Protein AF-0000000086158476 (afdb_homodimer)

Foldseek 3Di:
DPPDQDKKWKKKWKWFLDPCCVPCVVVLQGAIAIWIDTPQWTWWAFAPLFIFIFGPLDWQNIHTDDMDGLGIFRHHSVVLVVLLCVCSVVGPNQPFFQQQHGRQLSVQLSSCLRPNDGDDPSHNVNSPVCVVCCVVDPVCPGSGHSTPGPVPDPCVVSVVRPDPTDTPRPPPPVPPPPPPPPDCPPDPPVVSVVSNVVSVCVSVCVSVVVVCVVVVVVVVD/DPPPQDKKWKKKWKWFLDPCCVPCVVVLQGAIAIWIDTPQWTWWAFAPLFIFIFGPLDWFNIHTDDMDGLGIFRHHSVVLVVLLCVCSVVGPNQPFFQQQHGRQLSVQLSSCLRPNDGDDPSHNVNSPVCVVCCVVDPVCPGSGHSTPGPVPDPCVPSVPVGDDGDGPRPPPPVPPPPPPPPDCPPDPVVVSVVSNVCSVCVSVCVSVVVVCVVVVVVVVD

Structure (mmCIF, N/CA/C/O backbone):
data_AF-0000000086158476-model_v1
#
loop_
_entity.id
_entity.type
_entity.pdbx_description
1 polymer 'PPPDE domain-containing protein'
#
loop_
_atom_site.group_PDB
_atom_site.id
_atom_site.type_symbol
_atom_site.label_atom_id
_atom_site.label_alt_id
_atom_site.label_comp_id
_atom_site.label_asym_id
_atom_site.label_entity_id
_atom_site.label_seq_id
_atom_site.pdbx_PDB_ins_code
_atom_site.Cartn_x
_atom_site.Cartn_y
_atom_site.Cartn_z
_atom_site.occupancy
_atom_site.B_iso_or_equiv
_atom_site.auth_seq_id
_atom_site.auth_comp_id
_atom_site.auth_asym_id
_atom_site.auth_atom_id
_atom_site.pdbx_PDB_model_num
ATOM 1 N N . MET A 1 1 ? -2.607 -56.281 -10.227 1 41.34 1 MET A N 1
ATOM 2 C CA . MET A 1 1 ? -2.363 -55 -9.531 1 41.34 1 MET A CA 1
ATOM 3 C C . MET A 1 1 ? -3.049 -53.844 -10.25 1 41.34 1 MET A C 1
ATOM 5 O O . MET A 1 1 ? -2.91 -53.688 -11.461 1 41.34 1 MET A O 1
ATOM 9 N N . ALA A 1 2 ? -4.168 -53.406 -9.688 1 52.41 2 ALA A N 1
ATOM 10 C CA . ALA A 1 2 ? -4.883 -52.344 -10.391 1 52.41 2 ALA A CA 1
ATOM 11 C C . ALA A 1 2 ? -3.918 -51.281 -10.891 1 52.41 2 ALA A C 1
ATOM 13 O O . ALA A 1 2 ? -2.891 -51 -10.258 1 52.41 2 ALA A O 1
ATOM 14 N N . PRO A 1 3 ? -3.881 -51.062 -12.148 1 55.09 3 PRO A N 1
ATOM 15 C CA . PRO A 1 3 ? -2.932 -50.062 -12.672 1 55.09 3 PRO A CA 1
ATOM 16 C C . PRO A 1 3 ? -2.828 -48.812 -11.797 1 55.09 3 PRO A C 1
ATOM 18 O O . PRO A 1 3 ? -3.809 -48.438 -11.164 1 55.09 3 PRO A O 1
ATOM 21 N N . ARG A 1 4 ? -1.784 -48.656 -11.062 1 64.94 4 ARG A N 1
ATOM 22 C CA . ARG A 1 4 ? -1.562 -47.531 -10.172 1 64.94 4 ARG A CA 1
ATOM 23 C C . ARG A 1 4 ? -2.027 -46.219 -10.805 1 64.94 4 ARG A C 1
ATOM 25 O O . ARG A 1 4 ? -1.641 -45.906 -11.938 1 64.94 4 ARG A O 1
ATOM 32 N N . ALA A 1 5 ? -3.221 -45.719 -10.391 1 78.31 5 ALA A N 1
ATOM 33 C CA . ALA A 1 5 ? -3.783 -44.469 -10.891 1 78.31 5 ALA A CA 1
ATOM 34 C C . ALA A 1 5 ? -2.707 -43.406 -11.008 1 78.31 5 ALA A C 1
ATOM 36 O O . ALA A 1 5 ? -1.797 -43.312 -10.18 1 78.31 5 ALA A O 1
ATOM 37 N N . VAL A 1 6 ? -2.535 -42.906 -12.219 1 91.81 6 VAL A N 1
ATOM 38 C CA . VAL A 1 6 ? -1.544 -41.875 -12.508 1 91.81 6 VAL A CA 1
ATOM 39 C C . VAL A 1 6 ? -1.762 -40.688 -11.578 1 91.81 6 VAL A C 1
ATOM 41 O O . VAL A 1 6 ? -2.896 -40.25 -11.383 1 91.81 6 VAL A O 1
ATOM 44 N N . GLN A 1 7 ? -0.724 -40.375 -10.789 1 95.75 7 GLN A N 1
ATOM 45 C CA . GLN A 1 7 ? -0.768 -39.188 -9.93 1 95.75 7 GLN A CA 1
ATOM 46 C C . GLN A 1 7 ? 0.325 -38.188 -10.305 1 95.75 7 GLN A C 1
ATOM 48 O O . GLN A 1 7 ? 1.398 -38.594 -10.766 1 95.75 7 GLN A O 1
ATOM 53 N N . THR A 1 8 ? -0.024 -36.969 -10.164 1 97.12 8 THR A N 1
ATOM 54 C CA . THR A 1 8 ? 0.929 -35.875 -10.43 1 97.12 8 THR A CA 1
ATOM 55 C C . THR A 1 8 ? 1.168 -35.062 -9.172 1 97.12 8 THR A C 1
ATOM 57 O O . THR A 1 8 ? 0.239 -34.438 -8.641 1 97.12 8 THR A O 1
ATOM 60 N N . PRO A 1 9 ? 2.379 -35 -8.68 1 98.31 9 PRO A N 1
ATOM 61 C CA . PRO A 1 9 ? 2.666 -34.188 -7.492 1 98.31 9 PRO A CA 1
ATOM 62 C C . PRO A 1 9 ? 2.459 -32.688 -7.734 1 98.31 9 PRO A C 1
ATOM 64 O O . PRO A 1 9 ? 2.756 -32.188 -8.82 1 98.31 9 PRO A O 1
ATOM 67 N N . VAL A 1 10 ? 1.878 -32.031 -6.719 1 98.81 10 VAL A N 1
ATOM 68 C CA . VAL A 1 10 ? 1.642 -30.594 -6.754 1 98.81 10 VAL A CA 1
ATOM 69 C C . VAL A 1 10 ? 2.443 -29.906 -5.648 1 98.81 10 VAL A C 1
ATOM 71 O O . VAL A 1 10 ? 2.334 -30.266 -4.477 1 98.81 10 VAL A O 1
ATOM 74 N N . ARG A 1 11 ? 3.301 -28.953 -6.039 1 98.88 11 ARG A N 1
ATOM 75 C CA . ARG A 1 11 ? 4.113 -28.188 -5.098 1 98.88 11 ARG A CA 1
ATOM 76 C C . ARG A 1 11 ? 3.895 -26.688 -5.273 1 98.88 11 ARG A C 1
ATOM 78 O O . ARG A 1 11 ? 3.709 -26.203 -6.398 1 98.88 11 ARG A O 1
ATOM 85 N N . LEU A 1 12 ? 3.859 -26.016 -4.133 1 98.94 12 LEU A N 1
ATOM 86 C CA . LEU A 1 12 ? 3.832 -24.547 -4.133 1 98.94 12 LEU A CA 1
ATOM 87 C C . LEU A 1 12 ? 5.23 -23.984 -3.914 1 98.94 12 LEU A C 1
ATOM 89 O O . LEU A 1 12 ? 5.836 -24.203 -2.863 1 98.94 12 LEU A O 1
ATOM 93 N N . ASN A 1 13 ? 5.73 -23.328 -4.918 1 98.88 13 ASN A N 1
ATOM 94 C CA . ASN A 1 13 ? 6.996 -22.625 -4.754 1 98.88 13 ASN A CA 1
ATOM 95 C C . ASN A 1 13 ? 6.781 -21.188 -4.273 1 98.88 13 ASN A C 1
ATOM 97 O O . ASN A 1 13 ? 6.004 -20.438 -4.867 1 98.88 13 ASN A O 1
ATOM 101 N N . VAL A 1 14 ? 7.488 -20.828 -3.176 1 98.75 14 VAL A N 1
ATOM 102 C CA . VAL A 1 14 ? 7.371 -19.516 -2.557 1 98.75 14 VAL A CA 1
ATOM 103 C C . VAL A 1 14 ? 8.656 -18.719 -2.779 1 98.75 14 VAL A C 1
ATOM 105 O O . VAL A 1 14 ? 9.758 -19.25 -2.635 1 98.75 14 VAL A O 1
ATOM 108 N N . TYR A 1 15 ? 8.484 -17.469 -3.203 1 98.12 15 TYR A N 1
ATOM 109 C CA . TYR A 1 15 ? 9.609 -16.578 -3.449 1 98.12 15 TYR A CA 1
ATOM 110 C C . TYR A 1 15 ? 9.5 -15.32 -2.594 1 98.12 15 TYR A C 1
ATOM 112 O O . TYR A 1 15 ? 8.398 -14.828 -2.334 1 98.12 15 TYR A O 1
ATOM 120 N N . ASP A 1 16 ? 10.672 -14.805 -2.223 1 97.25 16 ASP A N 1
ATOM 121 C CA . ASP A 1 16 ? 10.742 -13.477 -1.614 1 97.25 16 ASP A CA 1
ATOM 122 C C . ASP A 1 16 ? 10.773 -12.383 -2.68 1 97.25 16 ASP A C 1
ATOM 124 O O . ASP A 1 16 ? 11.617 -12.414 -3.58 1 97.25 16 ASP A O 1
ATOM 128 N N . LEU A 1 17 ? 9.891 -11.414 -2.545 1 96.38 17 LEU A N 1
ATOM 129 C CA . LEU A 1 17 ? 9.883 -10.297 -3.486 1 96.38 17 LEU A CA 1
ATOM 130 C C . LEU A 1 17 ? 10.789 -9.172 -3.004 1 96.38 17 LEU A C 1
ATOM 132 O O . LEU A 1 17 ? 11.125 -8.266 -3.773 1 96.38 17 LEU A O 1
ATOM 136 N N . SER A 1 18 ? 11.125 -9.234 -1.728 1 93 18 SER A N 1
ATOM 137 C CA . SER A 1 18 ? 11.969 -8.203 -1.135 1 93 18 SER A CA 1
ATOM 138 C C . SER A 1 18 ? 12.992 -8.812 -0.176 1 93 18 SER A C 1
ATOM 140 O O . SER A 1 18 ? 12.672 -9.742 0.568 1 93 18 SER A O 1
ATOM 142 N N . ASP A 1 19 ? 14.117 -8.18 -0.13 1 89.25 19 ASP A N 1
ATOM 143 C CA . ASP A 1 19 ? 15.133 -8.594 0.834 1 89.25 19 ASP A CA 1
ATOM 144 C C . ASP A 1 19 ? 14.664 -8.344 2.266 1 89.25 19 ASP A C 1
ATOM 146 O O . ASP A 1 19 ? 15.125 -9 3.199 1 89.25 19 ASP A O 1
ATOM 150 N N . ALA A 1 20 ? 13.766 -7.465 2.32 1 88.88 20 ALA A N 1
ATOM 151 C CA . ALA A 1 20 ? 13.25 -7.125 3.645 1 88.88 20 ALA A CA 1
ATOM 152 C C . ALA A 1 20 ? 12.477 -8.289 4.25 1 88.88 20 ALA A C 1
ATOM 154 O O . ALA A 1 20 ? 12.18 -8.289 5.445 1 88.88 20 ALA A O 1
ATOM 155 N N . ASN A 1 21 ? 12.125 -9.258 3.504 1 93.25 21 ASN A N 1
ATOM 156 C CA . ASN A 1 21 ? 11.383 -10.414 4 1 93.25 21 ASN A CA 1
ATOM 157 C C . ASN A 1 21 ? 12.141 -11.117 5.125 1 93.25 21 ASN A C 1
ATOM 159 O O . ASN A 1 21 ? 11.523 -11.781 5.965 1 93.25 21 ASN A O 1
ATOM 163 N N . GLY A 1 22 ? 13.438 -11.055 5.043 1 89.19 22 GLY A N 1
ATOM 164 C CA . GLY A 1 22 ? 14.211 -11.641 6.129 1 89.19 22 GLY A CA 1
ATOM 165 C C . GLY A 1 22 ? 13.773 -11.156 7.5 1 89.19 22 GLY A C 1
ATOM 166 O O . GLY A 1 22 ? 13.852 -11.898 8.477 1 89.19 22 GLY A O 1
ATOM 167 N N . TYR A 1 23 ? 13.211 -9.969 7.559 1 88.25 23 TYR A N 1
ATOM 168 C CA . TYR A 1 23 ? 12.828 -9.383 8.836 1 88.25 23 TYR A CA 1
ATOM 169 C C . TYR A 1 23 ? 11.312 -9.312 8.977 1 88.25 23 TYR A C 1
ATOM 171 O O . TYR A 1 23 ? 10.758 -9.641 10.031 1 88.25 23 TYR A O 1
ATOM 179 N N . ILE A 1 24 ? 10.625 -9.016 7.945 1 89.31 24 ILE A N 1
ATOM 180 C CA . ILE A 1 24 ? 9.219 -8.656 8.062 1 89.31 24 ILE A CA 1
ATOM 181 C C . ILE A 1 24 ? 8.352 -9.906 7.938 1 89.31 24 ILE A C 1
ATOM 183 O O . ILE A 1 24 ? 7.176 -9.898 8.312 1 89.31 24 ILE A O 1
ATOM 187 N N . SER A 1 25 ? 8.898 -10.961 7.43 1 91.88 25 SER A N 1
ATOM 188 C CA . SER A 1 25 ? 8.117 -12.188 7.305 1 91.88 25 SER A CA 1
ATOM 189 C C . SER A 1 25 ? 7.824 -12.797 8.672 1 91.88 25 SER A C 1
ATOM 191 O O . SER A 1 25 ? 6.824 -13.5 8.836 1 91.88 25 SER A O 1
ATOM 193 N N . TYR A 1 26 ? 8.641 -12.508 9.656 1 90 26 TYR A N 1
ATOM 194 C CA . TYR A 1 26 ? 8.484 -13.086 10.984 1 90 26 TYR A CA 1
ATOM 195 C C . TYR A 1 26 ? 7.215 -12.578 11.656 1 90 26 TYR A C 1
ATOM 197 O O . TYR A 1 26 ? 6.66 -13.25 12.531 1 90 26 TYR A O 1
ATOM 205 N N . ILE A 1 27 ? 6.727 -11.43 11.18 1 89 27 ILE A N 1
ATOM 206 C CA . ILE A 1 27 ? 5.52 -10.891 11.789 1 89 27 ILE A CA 1
ATOM 207 C C . ILE A 1 27 ? 4.336 -11.062 10.844 1 89 27 ILE A C 1
ATOM 209 O O . ILE A 1 27 ? 3.291 -10.43 11.016 1 89 27 ILE A O 1
ATOM 213 N N . GLY A 1 28 ? 4.543 -11.836 9.891 1 90.88 28 GLY A N 1
ATOM 214 C CA . GLY A 1 28 ? 3.453 -12.203 9 1 90.88 28 GLY A CA 1
ATOM 215 C C . GLY A 1 28 ? 3.199 -11.18 7.91 1 90.88 28 GLY A C 1
ATOM 216 O O . GLY A 1 28 ? 2.139 -11.18 7.285 1 90.88 28 GLY A O 1
ATOM 217 N N . LEU A 1 29 ? 4.191 -10.273 7.586 1 91.88 29 LEU A N 1
ATOM 218 C CA . LEU A 1 29 ? 3.99 -9.188 6.633 1 91.88 29 LEU A CA 1
ATOM 219 C C . LEU A 1 29 ? 4.961 -9.305 5.465 1 91.88 29 LEU A C 1
ATOM 221 O O . LEU A 1 29 ? 5.293 -8.305 4.824 1 91.88 29 LEU A O 1
ATOM 225 N N . GLY A 1 30 ? 5.406 -10.461 5.25 1 95 30 GLY A N 1
ATOM 226 C CA . GLY A 1 30 ? 6.324 -10.672 4.145 1 95 30 GLY A CA 1
ATOM 227 C C . GLY A 1 30 ? 5.676 -10.461 2.787 1 95 30 GLY A C 1
ATOM 228 O O . GLY A 1 30 ? 4.473 -10.68 2.627 1 95 30 GLY A O 1
ATOM 229 N N . LEU A 1 31 ? 6.484 -9.992 1.839 1 96.38 31 LEU A N 1
ATOM 230 C CA . LEU A 1 31 ? 6.094 -9.852 0.44 1 96.38 31 LEU A CA 1
ATOM 231 C C . LEU A 1 31 ? 6.504 -11.086 -0.36 1 96.38 31 LEU A C 1
ATOM 233 O O . LEU A 1 31 ? 7.695 -11.344 -0.541 1 96.38 31 LEU A O 1
ATOM 237 N N . PHE A 1 32 ? 5.449 -11.758 -0.896 1 97.5 32 PHE A N 1
ATOM 238 C CA . PHE A 1 32 ? 5.766 -13.047 -1.512 1 97.5 32 PHE A CA 1
ATOM 239 C C . PHE A 1 32 ? 5.191 -13.125 -2.922 1 97.5 32 PHE A C 1
ATOM 241 O O . PHE A 1 32 ? 4.184 -12.484 -3.225 1 97.5 32 PHE A O 1
ATOM 248 N N . HIS A 1 33 ? 5.855 -13.883 -3.754 1 97.88 33 HIS A N 1
ATOM 249 C CA . HIS A 1 33 ? 5.387 -14.445 -5.016 1 97.88 33 HIS A CA 1
ATOM 250 C C . HIS A 1 33 ? 5.281 -15.961 -4.941 1 97.88 33 HIS A C 1
ATOM 252 O O . HIS A 1 33 ? 6.078 -16.609 -4.258 1 97.88 33 HIS A O 1
ATOM 258 N N . THR A 1 34 ? 4.281 -16.5 -5.629 1 98.69 34 THR A N 1
ATOM 259 C CA . THR A 1 34 ? 4.203 -17.953 -5.668 1 98.69 34 THR A CA 1
ATOM 260 C C . THR A 1 34 ? 3.949 -18.438 -7.094 1 98.69 34 THR A C 1
ATOM 262 O O . THR A 1 34 ? 3.459 -17.688 -7.938 1 98.69 34 THR A O 1
ATOM 265 N N . GLY A 1 35 ? 4.367 -19.688 -7.316 1 98.62 35 GLY A N 1
ATOM 266 C CA . GLY A 1 35 ? 4.012 -20.516 -8.453 1 98.62 35 GLY A CA 1
ATOM 267 C C . GLY A 1 35 ? 3.721 -21.953 -8.07 1 98.62 35 GLY A C 1
ATOM 268 O O . GLY A 1 35 ? 4.266 -22.469 -7.094 1 98.62 35 GLY A O 1
ATOM 269 N N . VAL A 1 36 ? 2.889 -22.594 -8.867 1 98.88 36 VAL A N 1
ATOM 270 C CA . VAL A 1 36 ? 2.531 -23.984 -8.617 1 98.88 36 VAL A CA 1
ATOM 271 C C . VAL A 1 36 ? 3.295 -24.891 -9.57 1 98.88 36 VAL A C 1
ATOM 273 O O . VAL A 1 36 ? 3.15 -24.797 -10.789 1 98.88 36 VAL A O 1
ATOM 276 N N . GLU A 1 37 ? 4.062 -25.766 -9.023 1 98.81 37 GLU A N 1
ATOM 277 C CA . GLU A 1 37 ? 4.867 -26.703 -9.797 1 98.81 37 GLU A CA 1
ATOM 278 C C . GLU A 1 37 ? 4.113 -28 -10.047 1 98.81 37 GLU A C 1
ATOM 280 O O . GLU A 1 37 ? 3.66 -28.656 -9.102 1 98.81 37 GLU A O 1
ATOM 285 N N . ILE A 1 38 ? 3.947 -28.281 -11.32 1 98.06 38 ILE A N 1
ATOM 286 C CA . ILE A 1 38 ? 3.307 -29.5 -11.805 1 98.06 38 ILE A CA 1
ATOM 287 C C . ILE A 1 38 ? 4.168 -30.141 -12.891 1 98.06 38 ILE A C 1
ATOM 289 O O . ILE A 1 38 ? 4.391 -29.547 -13.945 1 98.06 38 ILE A O 1
ATOM 293 N N . GLY A 1 39 ? 4.621 -31.375 -12.703 1 94.94 39 GLY A N 1
ATOM 294 C CA . GLY A 1 39 ? 5.301 -32.125 -13.75 1 94.94 39 GLY A CA 1
ATOM 295 C C . GLY A 1 39 ? 6.531 -31.422 -14.281 1 94.94 39 GLY A C 1
ATOM 296 O O . GLY A 1 39 ? 6.805 -31.453 -15.484 1 94.94 39 GLY A O 1
ATOM 297 N N . GLY A 1 40 ? 7.152 -30.594 -13.523 1 95.19 40 GLY A N 1
ATOM 298 C CA . GLY A 1 40 ? 8.391 -29.953 -13.938 1 95.19 40 GLY A CA 1
ATOM 299 C C . GLY A 1 40 ? 8.172 -28.547 -14.461 1 95.19 40 GLY A C 1
ATOM 300 O O . GLY A 1 40 ? 9.125 -27.875 -14.883 1 95.19 40 GLY A O 1
ATOM 301 N N . ASP A 1 41 ? 6.953 -28.141 -14.57 1 97.75 41 ASP A N 1
ATOM 302 C CA . ASP A 1 41 ? 6.613 -26.766 -14.93 1 97.75 41 ASP A CA 1
ATOM 303 C C . ASP A 1 41 ? 6.031 -26.016 -13.734 1 97.75 41 ASP A C 1
ATOM 305 O O . ASP A 1 41 ? 5.371 -26.609 -12.883 1 97.75 41 ASP A O 1
ATOM 309 N N . GLU A 1 42 ? 6.32 -24.734 -13.742 1 98.25 42 GLU A N 1
ATOM 310 C CA . GLU A 1 42 ? 5.754 -23.891 -12.703 1 98.25 42 GLU A CA 1
ATOM 311 C C . GLU A 1 42 ? 4.777 -22.875 -13.289 1 98.25 42 GLU A C 1
ATOM 313 O O . GLU A 1 42 ? 5.152 -22.062 -14.141 1 98.25 42 GLU A O 1
ATOM 318 N N . PHE A 1 43 ? 3.555 -22.922 -12.797 1 98.25 43 PHE A N 1
ATOM 319 C CA . PHE A 1 43 ? 2.486 -22.078 -13.305 1 98.25 43 PHE A CA 1
ATOM 320 C C . PHE A 1 43 ? 2.242 -20.891 -12.359 1 98.25 43 PHE A C 1
ATOM 322 O O . PHE A 1 43 ? 2.221 -21.062 -11.141 1 98.25 43 PHE A O 1
ATOM 329 N N . SER A 1 44 ? 2.1 -19.703 -12.977 1 98 44 SER A N 1
ATOM 330 C CA . SER A 1 44 ? 1.813 -18.484 -12.211 1 98 44 SER A CA 1
ATOM 331 C C . SER A 1 44 ? 1.002 -17.5 -13.031 1 98 44 SER A C 1
ATOM 333 O O . SER A 1 44 ? 0.402 -17.859 -14.047 1 98 44 SER A O 1
ATOM 335 N N . PHE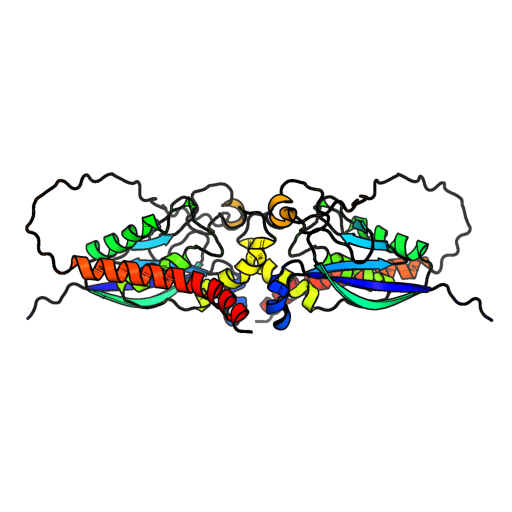 A 1 45 ? 0.793 -16.344 -12.422 1 97.69 45 PHE A N 1
ATOM 336 C CA . PHE A 1 45 ? -0.057 -15.305 -12.992 1 97.69 45 PHE A CA 1
ATOM 337 C C . PHE A 1 45 ? 0.624 -13.945 -12.914 1 97.69 45 PHE A C 1
ATOM 339 O O . PHE A 1 45 ? 1.23 -13.602 -11.898 1 97.69 45 PHE A O 1
ATOM 346 N N . ALA A 1 46 ? 0.604 -13.18 -14.078 1 95.75 46 ALA A N 1
ATOM 347 C CA . ALA A 1 46 ? 1.241 -11.859 -14.133 1 95.75 46 ALA A CA 1
ATOM 348 C C . ALA A 1 46 ? 0.435 -10.898 -14.992 1 95.75 46 ALA A C 1
ATOM 350 O O . ALA A 1 46 ? -0.416 -11.32 -15.781 1 95.75 46 ALA A O 1
ATOM 351 N N . SER A 1 47 ? 0.748 -9.648 -14.727 1 93.56 47 SER A N 1
ATOM 352 C CA . SER A 1 47 ? 0.183 -8.609 -15.578 1 93.56 47 SER A CA 1
ATOM 353 C C . SER A 1 47 ? 0.627 -8.781 -17.031 1 93.56 47 SER A C 1
ATOM 355 O O . SER A 1 47 ? 1.792 -9.086 -17.297 1 93.56 47 SER A O 1
ATOM 357 N N . GLY A 1 48 ? -0.29 -8.562 -17.969 1 91.56 48 GLY A N 1
ATOM 358 C CA . GLY A 1 48 ? 0.028 -8.703 -19.375 1 91.56 48 GLY A CA 1
ATOM 359 C C . GLY A 1 48 ? -0.01 -10.141 -19.859 1 91.56 48 GLY A C 1
ATOM 360 O O . GLY A 1 48 ? -0.922 -10.531 -20.594 1 91.56 48 GLY A O 1
ATOM 361 N N . ALA A 1 49 ? 0.821 -11.023 -19.266 1 90.19 49 ALA A N 1
ATOM 362 C CA . ALA A 1 49 ? 0.993 -12.406 -19.703 1 90.19 49 ALA A CA 1
ATOM 363 C C . ALA A 1 49 ? -0.198 -13.258 -19.281 1 90.19 49 ALA A C 1
ATOM 365 O O . ALA A 1 49 ? -0.519 -14.25 -19.938 1 90.19 49 ALA A O 1
ATOM 366 N N . GLY A 1 50 ? -0.847 -12.773 -18.25 1 96.12 50 GLY A N 1
ATOM 367 C CA . GLY A 1 50 ? -1.834 -13.672 -17.672 1 96.12 50 GLY A CA 1
ATOM 368 C C . GLY A 1 50 ? -1.222 -14.922 -17.078 1 96.12 50 GLY A C 1
ATOM 369 O O . GLY A 1 50 ? -0.212 -14.844 -16.375 1 96.12 50 GLY A O 1
ATOM 370 N N . VAL A 1 51 ? -1.856 -16.062 -17.266 1 97.19 51 VAL A N 1
ATOM 371 C CA . VAL A 1 51 ? -1.336 -17.344 -16.797 1 97.19 51 VAL A CA 1
ATOM 372 C C . VAL A 1 51 ? -0.162 -17.781 -17.672 1 97.19 51 VAL A C 1
ATOM 374 O O . VAL A 1 51 ? -0.241 -17.719 -18.906 1 97.19 51 VAL A O 1
ATOM 377 N N . PHE A 1 52 ? 0.923 -18.125 -17.016 1 94.44 52 PHE A N 1
ATOM 378 C CA . PHE A 1 52 ? 2.102 -18.562 -17.75 1 94.44 52 PHE A CA 1
ATOM 379 C C . PHE A 1 52 ? 2.818 -19.688 -17 1 94.44 52 PHE A C 1
ATOM 381 O O . PHE A 1 52 ? 2.484 -19.984 -15.852 1 94.44 52 PHE A O 1
ATOM 388 N N . TYR A 1 53 ? 3.684 -20.406 -17.641 1 94.38 53 TYR A N 1
ATOM 389 C CA . TYR A 1 53 ? 4.52 -21.391 -16.969 1 94.38 53 TYR A CA 1
ATOM 390 C C . TYR A 1 53 ? 5.996 -21.094 -17.172 1 94.38 53 TYR A C 1
ATOM 392 O O . TYR A 1 53 ? 6.363 -20.375 -18.109 1 94.38 53 TYR A O 1
ATOM 400 N N . SER A 1 54 ? 6.781 -21.469 -16.297 1 94.38 54 SER A N 1
ATOM 401 C CA . SER A 1 54 ? 8.227 -21.266 -16.312 1 94.38 54 SER A CA 1
ATOM 402 C C . SER A 1 54 ? 8.945 -22.422 -15.641 1 94.38 54 SER A C 1
ATOM 404 O O . SER A 1 54 ? 8.32 -23.406 -15.227 1 94.38 54 SER A O 1
ATOM 406 N N . THR A 1 55 ? 10.289 -22.312 -15.688 1 95.75 55 THR A N 1
ATOM 407 C CA . THR A 1 55 ? 11.109 -23.297 -14.984 1 95.75 55 THR A CA 1
ATOM 408 C C . THR A 1 55 ? 10.922 -23.188 -13.477 1 95.75 55 THR A C 1
ATOM 410 O O . THR A 1 55 ? 10.93 -22.078 -12.922 1 95.75 55 THR A O 1
ATOM 413 N N . PRO A 1 56 ? 10.68 -24.359 -12.828 1 97.81 56 PRO A N 1
ATOM 414 C CA . PRO A 1 56 ? 10.453 -24.312 -11.383 1 97.81 56 PRO A CA 1
ATOM 415 C C . PRO A 1 56 ? 11.625 -23.688 -10.617 1 97.81 56 PRO A C 1
ATOM 417 O O . PRO A 1 56 ? 12.781 -23.875 -11 1 97.81 56 PRO A O 1
ATOM 420 N N . ARG A 1 57 ? 11.273 -22.906 -9.57 1 98.06 57 ARG A N 1
ATOM 421 C CA . ARG A 1 57 ? 12.203 -22.422 -8.562 1 98.06 57 ARG A CA 1
ATOM 422 C C . ARG A 1 57 ? 13.141 -21.375 -9.133 1 98.06 57 ARG A C 1
ATOM 424 O O . ARG A 1 57 ? 14.258 -21.188 -8.641 1 98.06 57 ARG A O 1
ATOM 431 N N . GLN A 1 58 ? 12.648 -20.812 -10.289 1 95.06 58 GLN A N 1
ATOM 432 C CA . GLN A 1 58 ? 13.312 -19.672 -10.914 1 95.06 58 GLN A CA 1
ATOM 433 C C . GLN A 1 58 ? 12.312 -18.594 -11.297 1 95.06 58 GLN A C 1
ATOM 435 O O . GLN A 1 58 ? 11.398 -18.828 -12.094 1 95.06 58 GLN A O 1
ATOM 440 N N . ALA A 1 59 ? 12.383 -17.469 -10.664 1 92.88 59 ALA A N 1
ATOM 441 C CA . ALA A 1 59 ? 11.531 -16.328 -10.969 1 92.88 59 ALA A CA 1
ATOM 442 C C . ALA A 1 59 ? 12.336 -15.023 -10.977 1 92.88 59 ALA A C 1
ATOM 444 O O . ALA A 1 59 ? 12.773 -14.555 -9.922 1 92.88 59 ALA A O 1
ATOM 445 N N . PRO A 1 60 ? 12.477 -14.469 -12.133 1 87.44 60 PRO A N 1
ATOM 446 C CA . PRO A 1 60 ? 13.219 -13.203 -12.172 1 87.44 60 PRO A CA 1
ATOM 447 C C . PRO A 1 60 ? 12.617 -12.141 -11.25 1 87.44 60 PRO A C 1
ATOM 449 O O . PRO A 1 60 ? 11.398 -11.969 -11.211 1 87.44 60 PRO A O 1
ATOM 452 N N . GLY A 1 61 ? 13.5 -11.523 -10.523 1 87.81 61 GLY A N 1
ATOM 453 C CA . GLY A 1 61 ? 13.062 -10.453 -9.641 1 87.81 61 GLY A CA 1
ATOM 454 C C . GLY A 1 61 ? 12.617 -10.945 -8.273 1 87.81 61 GLY A C 1
ATOM 455 O O . GLY A 1 61 ? 12.234 -10.148 -7.418 1 87.81 61 GLY A O 1
ATOM 456 N N . ALA A 1 62 ? 12.656 -12.25 -8.109 1 95.19 62 ALA A N 1
ATOM 457 C CA . ALA A 1 62 ? 12.266 -12.828 -6.828 1 95.19 62 ALA A CA 1
ATOM 458 C C . ALA A 1 62 ? 13.242 -13.922 -6.398 1 95.19 62 ALA A C 1
ATOM 460 O O . ALA A 1 62 ? 13.852 -14.586 -7.238 1 95.19 62 ALA A O 1
ATOM 461 N N . ARG A 1 63 ? 13.445 -14.062 -5.133 1 96.69 63 ARG A N 1
ATOM 462 C CA . ARG A 1 63 ? 14.367 -15.07 -4.598 1 96.69 63 ARG A CA 1
ATOM 463 C C . ARG A 1 63 ? 13.609 -16.281 -4.086 1 96.69 63 ARG A C 1
ATOM 465 O O . ARG A 1 63 ? 12.734 -16.172 -3.225 1 96.69 63 ARG A O 1
ATOM 472 N N . PHE A 1 64 ? 14.055 -17.484 -4.535 1 98.19 64 PHE A N 1
ATOM 473 C CA . PHE A 1 64 ? 13.43 -18.719 -4.098 1 98.19 64 PHE A CA 1
ATOM 474 C C . PHE A 1 64 ? 13.602 -18.922 -2.598 1 98.19 64 PHE A C 1
ATOM 476 O O . PHE A 1 64 ? 14.711 -18.797 -2.078 1 98.19 64 PHE A O 1
ATOM 483 N N . ARG A 1 65 ? 12.469 -19.172 -1.99 1 97.75 65 ARG A N 1
ATOM 484 C CA . ARG A 1 65 ? 12.484 -19.344 -0.54 1 97.75 65 ARG A CA 1
ATOM 485 C C . ARG A 1 65 ? 12.32 -20.797 -0.153 1 97.75 65 ARG A C 1
ATOM 487 O O . ARG A 1 65 ? 13.133 -21.359 0.588 1 97.75 65 ARG A O 1
ATOM 494 N N . GLU A 1 66 ? 11.305 -21.391 -0.611 1 98.25 66 GLU A N 1
ATOM 495 C CA . GLU A 1 66 ? 11.016 -22.781 -0.268 1 98.25 66 GLU A CA 1
ATOM 496 C C . GLU A 1 66 ? 9.953 -23.359 -1.187 1 98.25 66 GLU A C 1
ATOM 498 O O . GLU A 1 66 ? 9.281 -22.625 -1.915 1 98.25 66 GLU A O 1
ATOM 503 N N . SER A 1 67 ? 9.867 -24.719 -1.149 1 98.75 67 SER A N 1
ATOM 504 C CA . SER A 1 67 ? 8.773 -25.469 -1.757 1 98.75 67 SER A CA 1
ATOM 505 C C . SER A 1 67 ? 7.895 -26.125 -0.695 1 98.75 67 SER A C 1
ATOM 507 O O . SER A 1 67 ? 8.406 -26.703 0.267 1 98.75 67 SER A O 1
ATOM 509 N N . ILE A 1 68 ? 6.648 -25.953 -0.851 1 98.81 68 ILE A N 1
ATOM 510 C CA . ILE A 1 68 ? 5.688 -26.594 0.044 1 98.81 68 ILE A CA 1
ATOM 511 C C . ILE A 1 68 ? 4.961 -27.719 -0.692 1 98.81 68 ILE A C 1
ATOM 513 O O . ILE A 1 68 ? 4.391 -27.5 -1.763 1 98.81 68 ILE A O 1
ATOM 517 N N . GLU A 1 69 ? 4.988 -28.875 -0.099 1 98.75 69 GLU A N 1
ATOM 518 C CA . GLU A 1 69 ? 4.227 -30 -0.659 1 98.75 69 GLU A CA 1
ATOM 519 C C . GLU A 1 69 ? 2.729 -29.812 -0.442 1 98.75 69 GLU A C 1
ATOM 521 O O . GLU A 1 69 ? 2.25 -29.844 0.693 1 98.75 69 GLU A O 1
ATOM 526 N N . MET A 1 70 ? 2 -29.719 -1.575 1 98.69 70 MET A N 1
ATOM 527 C CA . MET A 1 70 ? 0.572 -29.438 -1.444 1 98.69 70 MET A CA 1
ATOM 528 C C . MET A 1 70 ? -0.243 -30.719 -1.562 1 98.69 70 MET A C 1
ATOM 530 O O . MET A 1 70 ? -1.396 -30.766 -1.128 1 98.69 70 MET A O 1
ATOM 534 N N . GLY A 1 71 ? 0.284 -31.719 -2.221 1 98.31 71 GLY A N 1
ATOM 535 C CA . GLY A 1 71 ? -0.419 -32.969 -2.412 1 98.31 71 GLY A CA 1
ATOM 536 C C . GLY A 1 71 ? -0.28 -33.531 -3.816 1 98.31 71 GLY A C 1
ATOM 537 O O . GLY A 1 71 ? 0.635 -33.156 -4.551 1 98.31 71 GLY A O 1
ATOM 538 N N . ASP A 1 72 ? -1.125 -34.594 -4.109 1 97.88 72 ASP A N 1
ATOM 539 C CA . ASP A 1 72 ? -1.095 -35.25 -5.41 1 97.88 72 ASP A CA 1
ATOM 540 C C . ASP A 1 72 ? -2.414 -35.062 -6.156 1 97.88 72 ASP A C 1
ATOM 542 O O . ASP A 1 72 ? -3.488 -35.312 -5.594 1 97.88 72 ASP A O 1
ATOM 546 N N . PHE A 1 73 ? -2.24 -34.531 -7.285 1 97.75 73 PHE A N 1
ATOM 547 C CA . PHE A 1 73 ? -3.379 -34.531 -8.195 1 97.75 73 PHE A CA 1
ATOM 548 C C . PHE A 1 73 ? -3.641 -35.938 -8.734 1 97.75 73 PHE A C 1
ATOM 550 O O . PHE A 1 73 ? -2.717 -36.625 -9.195 1 97.75 73 PHE A O 1
ATOM 557 N N . GLN A 1 74 ? -4.902 -36.344 -8.68 1 96.81 74 GLN A N 1
ATOM 558 C CA . GLN A 1 74 ? -5.273 -37.656 -9.18 1 96.81 74 GLN A CA 1
ATOM 559 C C . GLN A 1 74 ? -5.535 -37.625 -10.68 1 96.81 74 GLN A C 1
ATOM 561 O O . GLN A 1 74 ? -6.688 -37.719 -11.117 1 96.81 74 GLN A O 1
ATOM 566 N N . GLY A 1 75 ? -4.562 -37.562 -11.445 1 96.25 75 GLY A N 1
ATOM 567 C CA . GLY A 1 75 ? -4.578 -37.469 -12.898 1 96.25 75 GLY A CA 1
ATOM 568 C C . GLY A 1 75 ? -3.203 -37.25 -13.492 1 96.25 75 GLY A C 1
ATOM 569 O O . GLY A 1 75 ? -2.205 -37.219 -12.773 1 96.25 75 GLY A O 1
ATOM 570 N N . SER A 1 76 ? -3.156 -37.25 -14.75 1 96.38 76 SER A N 1
ATOM 571 C CA . SER A 1 76 ? -1.9 -37.094 -15.469 1 96.38 76 SER A CA 1
ATOM 572 C C . SER A 1 76 ? -1.441 -35.656 -15.461 1 96.38 76 SER A C 1
ATOM 574 O O . SER A 1 76 ? -2.213 -34.75 -15.117 1 96.38 76 SER A O 1
ATOM 576 N N . TYR A 1 77 ? -0.212 -35.438 -15.82 1 96.69 77 TYR A N 1
ATOM 577 C CA . TYR A 1 77 ? 0.325 -34.094 -16.016 1 96.69 77 TYR A CA 1
ATOM 578 C C . TYR A 1 77 ? -0.519 -33.312 -17.016 1 96.69 77 TYR A C 1
ATOM 580 O O . TYR A 1 77 ? -0.809 -32.125 -16.797 1 96.69 77 TYR A O 1
ATOM 588 N N . SER A 1 78 ? -0.807 -34.031 -18.109 1 96.56 78 SER A N 1
ATOM 589 C CA . SER A 1 78 ? -1.587 -33.344 -19.141 1 96.56 78 SER A CA 1
ATOM 590 C C . SER A 1 78 ? -2.916 -32.844 -18.594 1 96.56 78 SER A C 1
ATOM 592 O O . SER A 1 78 ? -3.338 -31.734 -18.922 1 96.56 78 SER A O 1
ATOM 594 N N . ASP A 1 79 ? -3.52 -33.625 -17.75 1 96.69 79 ASP A N 1
ATOM 595 C CA . ASP A 1 79 ? -4.781 -33.219 -17.125 1 96.69 79 ASP A CA 1
ATOM 596 C C . ASP A 1 79 ? -4.578 -32.031 -16.203 1 96.69 79 ASP A C 1
ATOM 598 O O . ASP A 1 79 ? -5.355 -31.062 -16.25 1 96.69 79 ASP A O 1
ATOM 602 N N . ALA A 1 80 ? -3.566 -32.062 -15.445 1 97.75 80 ALA A N 1
ATOM 603 C CA . ALA A 1 80 ? -3.271 -31 -14.5 1 97.75 80 ALA A CA 1
ATOM 604 C C . ALA A 1 80 ? -2.947 -29.703 -15.242 1 97.75 80 ALA A C 1
ATOM 606 O O . ALA A 1 80 ? -3.404 -28.625 -14.852 1 97.75 80 ALA A O 1
ATOM 607 N N . LYS A 1 81 ? -2.184 -29.844 -16.25 1 97.5 81 LYS A N 1
ATOM 608 C CA . LYS A 1 81 ? -1.815 -28.688 -17.078 1 97.5 81 LYS A CA 1
ATOM 609 C C . LYS A 1 81 ? -3.049 -28.047 -17.688 1 97.5 81 LYS A C 1
ATOM 611 O O . LYS A 1 81 ? -3.16 -26.812 -17.719 1 97.5 81 LYS A O 1
ATOM 616 N N . ASN A 1 82 ? -3.932 -28.844 -18.188 1 96.69 82 ASN A N 1
ATOM 617 C CA . ASN A 1 82 ? -5.172 -28.328 -18.75 1 96.69 82 ASN A CA 1
ATOM 618 C C . ASN A 1 82 ? -5.984 -27.562 -17.703 1 96.69 82 ASN A C 1
ATOM 620 O O . ASN A 1 82 ? -6.566 -26.516 -18.016 1 96.69 82 ASN A O 1
ATOM 624 N N . LEU A 1 83 ? -5.992 -28.047 -16.531 1 97.31 83 LEU A N 1
ATOM 625 C CA . LEU A 1 83 ? -6.707 -27.359 -15.453 1 97.31 83 LEU A CA 1
ATOM 626 C C . LEU A 1 83 ? -6.027 -26.047 -15.102 1 97.31 83 LEU A C 1
ATOM 628 O O . LEU A 1 83 ? -6.699 -25.031 -14.852 1 97.31 83 LEU A O 1
ATOM 632 N N . ALA A 1 84 ? -4.707 -26.078 -15.133 1 98.06 84 ALA A N 1
ATOM 633 C CA . ALA A 1 84 ? -3.963 -24.859 -14.867 1 98.06 84 ALA A CA 1
ATOM 634 C C . ALA A 1 84 ? -4.336 -23.766 -15.867 1 98.06 84 ALA A C 1
ATOM 636 O O . ALA A 1 84 ? -4.551 -22.609 -15.484 1 98.06 84 ALA A O 1
ATOM 637 N N . TYR A 1 85 ? -4.539 -24.094 -17.078 1 95.94 85 TYR A N 1
ATOM 638 C CA . TYR A 1 85 ? -4.844 -23.125 -18.125 1 95.94 85 TYR A CA 1
ATOM 639 C C . TYR A 1 85 ? -6.332 -22.797 -18.156 1 95.94 85 TYR A C 1
ATOM 641 O O . TYR A 1 85 ? -6.73 -21.75 -18.672 1 95.94 85 TYR A O 1
ATOM 649 N N . SER A 1 86 ? -7.098 -23.672 -17.578 1 95.75 86 SER A N 1
ATOM 650 C CA . SER A 1 86 ? -8.539 -23.422 -17.578 1 95.75 86 SER A CA 1
ATOM 651 C C . SER A 1 86 ? -8.883 -22.172 -16.766 1 95.75 86 SER A C 1
ATOM 653 O O . SER A 1 86 ? -9.945 -21.578 -16.938 1 95.75 86 SER A O 1
ATOM 655 N N . LEU A 1 87 ? -7.961 -21.75 -15.891 1 97.31 87 LEU A N 1
ATOM 656 C CA . LEU A 1 87 ? -8.195 -20.594 -15.031 1 97.31 87 LEU A CA 1
ATOM 657 C C . LEU A 1 87 ? -7.879 -19.297 -15.773 1 97.31 87 LEU A C 1
ATOM 659 O O . LEU A 1 87 ? -8.109 -18.203 -15.242 1 97.31 87 LEU A O 1
ATOM 663 N N . ARG A 1 88 ? -7.469 -19.359 -17.031 1 95.81 88 ARG A N 1
ATOM 664 C CA . ARG A 1 88 ? -7.027 -18.203 -17.797 1 95.81 88 ARG A CA 1
ATOM 665 C C . ARG A 1 88 ? -8.18 -17.234 -18.016 1 95.81 88 ARG A C 1
ATOM 667 O O . ARG A 1 88 ? -7.965 -16.031 -18.188 1 95.81 88 ARG A O 1
ATOM 674 N N . HIS A 1 89 ? -9.359 -17.719 -17.984 1 94.12 89 HIS A N 1
ATOM 675 C CA . HIS A 1 89 ? -10.516 -16.859 -18.188 1 94.12 89 HIS A CA 1
ATOM 676 C C . HIS A 1 89 ? -10.711 -15.906 -17.016 1 94.12 89 HIS A C 1
ATOM 678 O O . HIS A 1 89 ? -11.102 -14.758 -17.203 1 94.12 89 HIS A O 1
ATOM 684 N N . GLU A 1 90 ? -10.391 -16.359 -15.859 1 96.38 90 GLU A N 1
ATOM 685 C CA . GLU A 1 90 ? -10.508 -15.547 -14.648 1 96.38 90 GLU A CA 1
ATOM 686 C C . GLU A 1 90 ? -9.227 -14.758 -14.391 1 96.38 90 GLU A C 1
ATOM 688 O O . GLU A 1 90 ? -9.273 -13.672 -13.797 1 96.38 90 GLU A O 1
ATOM 693 N N . PHE A 1 91 ? -8.211 -15.305 -14.805 1 97.19 91 PHE A N 1
ATOM 694 C CA . PHE A 1 91 ? -6.902 -14.703 -14.562 1 97.19 91 PHE A CA 1
ATOM 695 C C . PHE A 1 91 ? -6.258 -14.25 -15.867 1 97.19 91 PHE A C 1
ATOM 697 O O . PHE A 1 91 ? -5.203 -14.75 -16.25 1 97.19 91 PHE A O 1
ATOM 704 N N . ASP A 1 92 ? -6.883 -13.273 -16.453 1 95.31 92 ASP A N 1
ATOM 705 C CA . ASP A 1 92 ? -6.297 -12.664 -17.641 1 95.31 92 ASP A CA 1
ATOM 706 C C . ASP A 1 92 ? -5.316 -11.555 -17.266 1 95.31 92 ASP A C 1
ATOM 708 O O . ASP A 1 92 ? -5.445 -10.945 -16.203 1 95.31 92 ASP A O 1
ATOM 712 N N . GLY A 1 93 ? -4.414 -11.289 -18.109 1 94.25 93 GLY A N 1
ATOM 713 C CA . GLY A 1 93 ? -3.342 -10.352 -17.812 1 94.25 93 GLY A CA 1
ATOM 714 C C . GLY A 1 93 ? -3.842 -8.961 -17.484 1 94.25 93 GLY A C 1
ATOM 715 O O . GLY A 1 93 ? -3.248 -8.266 -16.641 1 94.25 93 GLY A O 1
ATOM 716 N N . ALA A 1 94 ? -4.949 -8.539 -18.031 1 94.12 94 ALA A N 1
ATOM 717 C CA . ALA A 1 94 ? -5.496 -7.199 -17.828 1 94.12 94 ALA A CA 1
ATOM 718 C C . ALA A 1 94 ? -6.195 -7.082 -16.484 1 94.12 94 ALA A C 1
ATOM 720 O O . ALA A 1 94 ? -6.379 -5.977 -15.961 1 94.12 94 ALA A O 1
ATOM 721 N N . SER A 1 95 ? -6.555 -8.188 -15.906 1 95.69 95 SER A N 1
ATOM 722 C CA . SER A 1 95 ? -7.301 -8.156 -14.656 1 95.69 95 SER A CA 1
ATOM 723 C C . SER A 1 95 ? -6.363 -8.203 -13.453 1 95.69 95 SER A C 1
ATOM 725 O O . SER A 1 95 ? -6.809 -8.141 -12.305 1 95.69 95 SER A O 1
ATOM 727 N N . TYR A 1 96 ? -5.086 -8.211 -13.781 1 95.94 96 TYR A N 1
ATOM 728 C CA . TYR A 1 96 ? -4.109 -8.289 -12.703 1 95.94 96 TYR A CA 1
ATOM 729 C C . TYR A 1 96 ? -4.219 -7.082 -11.773 1 95.94 96 TYR A C 1
ATOM 731 O O . TYR A 1 96 ? -4.352 -5.945 -12.242 1 95.94 96 TYR A O 1
ATOM 739 N N . ASN A 1 97 ? -4.129 -7.324 -10.484 1 96.31 97 ASN A N 1
ATOM 740 C CA . ASN A 1 97 ? -3.988 -6.297 -9.453 1 96.31 97 ASN A CA 1
ATOM 741 C C . ASN A 1 97 ? -3.096 -6.766 -8.312 1 96.31 97 ASN A C 1
ATOM 743 O O . ASN A 1 97 ? -3.389 -7.77 -7.66 1 96.31 97 ASN A O 1
ATOM 747 N N . LEU A 1 98 ? -2.125 -6.023 -8.078 1 96.25 98 LEU A N 1
ATOM 748 C CA . LEU A 1 98 ? -1.084 -6.379 -7.121 1 96.25 98 LEU A CA 1
ATOM 749 C C . LEU A 1 98 ? -1.693 -6.785 -5.781 1 96.25 98 LEU A C 1
ATOM 751 O O . LEU A 1 98 ? -1.208 -7.711 -5.129 1 96.25 98 LEU A O 1
ATOM 755 N N . PHE A 1 99 ? -2.83 -6.18 -5.43 1 95.44 99 PHE A N 1
ATOM 756 C CA . PHE A 1 99 ? -3.35 -6.32 -4.074 1 95.44 99 PHE A CA 1
ATOM 757 C C . PHE A 1 99 ? -4.527 -7.289 -4.043 1 95.44 99 PHE A C 1
ATOM 759 O O . PHE A 1 99 ? -4.711 -8.016 -3.066 1 95.44 99 PHE A O 1
ATOM 766 N N . THR A 1 100 ? -5.266 -7.398 -5.133 1 95.56 100 THR A N 1
ATOM 767 C CA . THR A 1 100 ? -6.555 -8.062 -5 1 95.56 100 THR A CA 1
ATOM 768 C C . THR A 1 100 ? -6.641 -9.273 -5.934 1 95.56 100 THR A C 1
ATOM 770 O O . THR A 1 100 ? -7.469 -10.156 -5.73 1 95.56 100 THR A O 1
ATOM 773 N N . LYS A 1 101 ? -5.918 -9.281 -6.965 1 97.81 101 LYS A N 1
ATOM 774 C CA . LYS A 1 101 ? -5.871 -10.359 -7.949 1 97.81 101 LYS A CA 1
ATOM 775 C C . LYS A 1 101 ? -4.461 -10.547 -8.5 1 97.81 101 LYS A C 1
ATOM 777 O O . LYS A 1 101 ? -4.117 -9.977 -9.539 1 97.81 101 LYS A O 1
ATOM 782 N N . ASN A 1 102 ? -3.725 -11.32 -7.789 1 97.31 102 ASN A N 1
ATOM 783 C CA . ASN A 1 102 ? -2.289 -11.406 -8.047 1 97.31 102 ASN A CA 1
ATOM 784 C C . ASN A 1 102 ? -1.834 -12.859 -8.188 1 97.31 102 ASN A C 1
ATOM 786 O O . ASN A 1 102 ? -2.66 -13.766 -8.305 1 97.31 102 ASN A O 1
ATOM 790 N N . CYS A 1 103 ? -0.55 -13.039 -8.258 1 97.88 103 CYS A N 1
ATOM 791 C CA . CYS A 1 103 ? 0.041 -14.359 -8.453 1 97.88 103 CYS A CA 1
ATOM 792 C C . CYS A 1 103 ? -0.376 -15.312 -7.34 1 97.88 103 CYS A C 1
ATOM 794 O O . CYS A 1 103 ? -0.585 -16.5 -7.586 1 97.88 103 CYS A O 1
ATOM 796 N N . ASN A 1 104 ? -0.51 -14.867 -6.148 1 98.62 104 ASN A N 1
ATOM 797 C CA . ASN A 1 104 ? -0.894 -15.695 -5.012 1 98.62 104 ASN A CA 1
ATOM 798 C C . ASN A 1 104 ? -2.365 -16.094 -5.078 1 98.62 104 ASN A C 1
ATOM 800 O O . ASN A 1 104 ? -2.734 -17.203 -4.676 1 98.62 104 ASN A O 1
ATOM 804 N N . SER A 1 105 ? -3.176 -15.18 -5.578 1 98.44 105 SER A N 1
ATOM 805 C CA . SER A 1 105 ? -4.578 -15.5 -5.816 1 98.44 105 SER A CA 1
ATOM 806 C C . SER A 1 105 ? -4.719 -16.656 -6.809 1 98.44 105 SER A C 1
ATOM 808 O O . SER A 1 105 ? -5.539 -17.547 -6.613 1 98.44 105 SER A O 1
ATOM 810 N N . TYR A 1 106 ? -3.932 -16.578 -7.805 1 98.62 106 TYR A N 1
ATOM 811 C CA . TYR A 1 106 ? -3.943 -17.656 -8.797 1 98.62 106 TYR A CA 1
ATOM 812 C C . TYR A 1 106 ? -3.498 -18.969 -8.18 1 98.62 106 TYR A C 1
ATOM 814 O O . TYR A 1 106 ? -4.137 -20 -8.383 1 98.62 106 TYR A O 1
ATOM 822 N N . SER A 1 107 ? -2.4 -18.938 -7.461 1 98.81 107 SER A N 1
ATOM 823 C CA . SER A 1 107 ? -1.896 -20.156 -6.824 1 98.81 107 SER A CA 1
ATOM 824 C C . SER A 1 107 ? -2.936 -20.75 -5.879 1 98.81 107 SER A C 1
ATOM 826 O O . SER A 1 107 ? -3.084 -21.969 -5.812 1 98.81 107 SER A O 1
ATOM 828 N N . GLU A 1 108 ? -3.555 -19.859 -5.145 1 98.75 108 GLU A N 1
ATOM 829 C CA . GLU A 1 108 ? -4.645 -20.312 -4.285 1 98.75 108 GLU A CA 1
ATOM 830 C C . GLU A 1 108 ? -5.707 -21.062 -5.09 1 98.75 108 GLU A C 1
ATOM 832 O O . GLU A 1 108 ? -6.098 -22.172 -4.738 1 98.75 108 GLU A O 1
ATOM 837 N N . ALA A 1 109 ? -6.145 -20.547 -6.156 1 98.62 109 ALA A N 1
ATOM 838 C CA . ALA A 1 109 ? -7.191 -21.125 -6.984 1 98.62 109 ALA A CA 1
ATOM 839 C C . ALA A 1 109 ? -6.734 -22.453 -7.594 1 98.62 109 ALA A C 1
ATOM 841 O O . ALA A 1 109 ? -7.484 -23.422 -7.605 1 98.62 109 ALA A O 1
ATOM 842 N N . LEU A 1 110 ? -5.574 -22.469 -8.055 1 98.75 110 LEU A N 1
ATOM 843 C CA . LEU A 1 110 ? -5.066 -23.672 -8.727 1 98.75 110 LEU A CA 1
ATOM 844 C C . LEU A 1 110 ? -4.891 -24.812 -7.734 1 98.75 110 LEU A C 1
ATOM 846 O O . LEU A 1 110 ? -5.266 -25.953 -8.023 1 98.75 110 LEU A O 1
ATOM 850 N N . CYS A 1 111 ? -4.316 -24.531 -6.57 1 98.81 111 CYS A N 1
ATOM 851 C CA . CYS A 1 111 ? -4.156 -25.578 -5.562 1 98.81 111 CYS A CA 1
ATOM 852 C C . CYS A 1 111 ? -5.508 -26.125 -5.129 1 98.81 111 CYS A C 1
ATOM 854 O O . CYS A 1 111 ? -5.66 -27.344 -4.965 1 98.81 111 CYS A O 1
ATOM 856 N N . GLN A 1 112 ? -6.398 -25.234 -4.965 1 98.62 112 GLN A N 1
ATOM 857 C CA . GLN A 1 112 ? -7.746 -25.703 -4.637 1 98.62 112 GLN A CA 1
ATOM 858 C C . GLN A 1 112 ? -8.305 -26.594 -5.73 1 98.62 112 GLN A C 1
ATOM 860 O O . GLN A 1 112 ? -8.922 -27.625 -5.441 1 98.62 112 GLN A O 1
ATOM 865 N N . LEU A 1 113 ? -8.117 -26.234 -6.887 1 98 113 LEU A N 1
ATOM 866 C CA . LEU A 1 113 ? -8.641 -26.969 -8.039 1 98 113 LEU A CA 1
ATOM 867 C C . LEU A 1 113 ? -7.988 -28.344 -8.148 1 98 113 LEU A C 1
ATOM 869 O O . LEU A 1 113 ? -8.672 -29.328 -8.406 1 98 113 LEU A O 1
ATOM 873 N N . LEU A 1 114 ? -6.715 -28.469 -7.941 1 98.44 114 LEU A N 1
ATOM 874 C CA . LEU A 1 114 ? -5.965 -29.688 -8.211 1 98.44 114 LEU A CA 1
ATOM 875 C C . LEU A 1 114 ? -6.035 -30.641 -7.023 1 98.44 114 LEU A C 1
ATOM 877 O O . LEU A 1 114 ? -6.168 -31.844 -7.203 1 98.44 114 LEU A O 1
ATOM 881 N N . VAL A 1 115 ? -5.945 -30.094 -5.797 1 98.38 115 VAL A N 1
ATOM 882 C CA . VAL A 1 115 ? -5.754 -30.984 -4.66 1 98.38 115 VAL A CA 1
ATOM 883 C C . VAL A 1 115 ? -6.707 -30.594 -3.533 1 98.38 115 VAL A C 1
ATOM 885 O O . VAL A 1 115 ? -6.715 -31.234 -2.475 1 98.38 115 VAL A O 1
ATOM 888 N N . GLY A 1 116 ? -7.453 -29.516 -3.549 1 98 116 GLY A N 1
ATOM 889 C CA . GLY A 1 116 ? -8.445 -29.125 -2.561 1 98 116 GLY A CA 1
ATOM 890 C C . GLY A 1 116 ? -7.836 -28.5 -1.318 1 98 116 GLY A C 1
ATOM 891 O O . GLY A 1 116 ? -8.406 -28.594 -0.23 1 98 116 GLY A O 1
ATOM 892 N N . LYS A 1 117 ? -6.637 -27.953 -1.472 1 98.25 117 LYS A N 1
ATOM 893 C CA . LYS A 1 117 ? -5.938 -27.375 -0.329 1 98.25 117 LYS A CA 1
ATOM 894 C C . LYS A 1 117 ? -5.633 -25.906 -0.566 1 98.25 117 LYS A C 1
ATOM 896 O O . LYS A 1 117 ? -5.246 -25.516 -1.67 1 98.25 117 LYS A O 1
ATOM 901 N N . SER A 1 118 ? -5.816 -25.125 0.499 1 98.38 118 SER A N 1
ATOM 902 C CA . SER A 1 118 ? -5.457 -23.719 0.443 1 98.38 118 SER A CA 1
ATOM 903 C C . SER A 1 118 ? -3.963 -23.516 0.672 1 98.38 118 SER A C 1
ATOM 905 O O . SER A 1 118 ? -3.334 -24.281 1.41 1 98.38 118 SER A O 1
ATOM 907 N N . ILE A 1 119 ? -3.471 -22.484 0.054 1 98.5 119 ILE A N 1
ATOM 908 C CA . ILE A 1 119 ? -2.092 -22.109 0.352 1 98.5 119 ILE A CA 1
ATOM 909 C C . ILE A 1 119 ? -2.029 -21.406 1.705 1 98.5 119 ILE A C 1
ATOM 911 O O . ILE A 1 119 ? -3.055 -20.953 2.23 1 98.5 119 ILE A O 1
ATOM 915 N N . PRO A 1 120 ? -0.823 -21.344 2.268 1 97.94 120 PRO A N 1
ATOM 916 C CA . PRO A 1 120 ? -0.727 -20.656 3.562 1 97.94 120 PRO A CA 1
ATOM 917 C C . PRO A 1 120 ? -1.189 -19.203 3.502 1 97.94 120 PRO A C 1
ATOM 919 O O . PRO A 1 120 ? -0.85 -18.484 2.561 1 97.94 120 PRO A O 1
ATOM 922 N N . ALA A 1 121 ? -1.857 -18.75 4.531 1 95.88 121 ALA A N 1
ATOM 923 C CA . ALA A 1 121 ? -2.5 -17.438 4.555 1 95.88 121 ALA A CA 1
ATOM 924 C C . ALA A 1 121 ? -1.462 -16.312 4.559 1 95.88 121 ALA A C 1
ATOM 926 O O . ALA A 1 121 ? -1.705 -15.234 4.02 1 95.88 121 ALA A O 1
ATOM 927 N N . TYR A 1 122 ? -0.325 -16.594 5.195 1 96.25 122 TYR A N 1
ATOM 928 C CA . TYR A 1 122 ? 0.665 -15.539 5.355 1 96.25 122 TYR A CA 1
ATOM 929 C C . TYR A 1 122 ? 1.16 -15.047 3.998 1 96.25 122 TYR A C 1
ATOM 931 O O . TYR A 1 122 ? 1.685 -13.938 3.885 1 96.25 122 TYR A O 1
ATOM 939 N N . ILE A 1 123 ? 0.963 -15.789 2.99 1 97.56 123 ILE A N 1
ATOM 940 C CA . ILE A 1 123 ? 1.534 -15.547 1.671 1 97.56 123 ILE A CA 1
ATOM 941 C C . ILE A 1 123 ? 0.885 -14.312 1.048 1 97.56 123 ILE A C 1
ATOM 943 O O . ILE A 1 123 ? 1.56 -13.516 0.395 1 97.56 123 ILE A O 1
ATOM 947 N N . ASN A 1 124 ? -0.375 -14.148 1.276 1 97.38 124 ASN A N 1
ATOM 948 C CA . ASN A 1 124 ? -1.093 -13.062 0.625 1 97.38 124 ASN A CA 1
ATOM 949 C C . ASN A 1 124 ? -1.526 -11.992 1.63 1 97.38 124 ASN A C 1
ATOM 951 O O . ASN A 1 124 ? -2.326 -11.117 1.304 1 97.38 124 ASN A O 1
ATOM 955 N N . ARG A 1 125 ? -1.04 -12.094 2.846 1 95.5 125 ARG A N 1
ATOM 956 C CA . ARG A 1 125 ? -1.455 -11.195 3.918 1 95.5 125 ARG A CA 1
ATOM 957 C C . ARG A 1 125 ? -1.052 -9.758 3.613 1 95.5 125 ARG A C 1
ATOM 959 O O . ARG A 1 125 ? -1.849 -8.836 3.789 1 95.5 125 ARG A O 1
ATOM 966 N N . ALA A 1 126 ? 0.15 -9.586 3.16 1 95 126 ALA A N 1
ATOM 967 C CA . ALA A 1 126 ? 0.637 -8.242 2.857 1 95 126 ALA A CA 1
ATOM 968 C C . ALA A 1 126 ? -0.206 -7.586 1.771 1 95 126 ALA A C 1
ATOM 970 O O . ALA A 1 126 ? -0.53 -6.398 1.859 1 95 126 ALA A O 1
ATOM 971 N N . ALA A 1 127 ? -0.545 -8.328 0.738 1 95.88 127 ALA A N 1
ATOM 972 C CA . ALA A 1 127 ? -1.393 -7.793 -0.324 1 95.88 127 ALA A CA 1
ATOM 973 C C . ALA A 1 127 ? -2.752 -7.367 0.223 1 95.88 127 ALA A C 1
ATOM 975 O O . ALA A 1 127 ? -3.266 -6.301 -0.131 1 95.88 127 ALA A O 1
ATOM 976 N N . TYR A 1 128 ? -3.248 -8.164 1.096 1 94 128 TYR A N 1
ATOM 977 C CA . TYR A 1 128 ? -4.52 -7.832 1.732 1 94 128 TYR A CA 1
ATOM 978 C C . TYR A 1 128 ? -4.414 -6.52 2.5 1 94 128 TYR A C 1
ATOM 980 O O . TYR A 1 128 ? -5.266 -5.637 2.354 1 94 128 TYR A O 1
ATOM 988 N N . LEU A 1 129 ? -3.443 -6.359 3.312 1 91.88 129 LEU A N 1
ATOM 989 C CA . LEU A 1 129 ? -3.232 -5.117 4.051 1 91.88 129 LEU A CA 1
ATOM 990 C C . LEU A 1 129 ? -3.037 -3.945 3.098 1 91.88 129 LEU A C 1
ATOM 992 O O . LEU A 1 129 ? -3.566 -2.855 3.33 1 91.88 129 LEU A O 1
ATOM 996 N N . GLY A 1 130 ? -2.271 -4.18 2.041 1 93.06 130 GLY A N 1
ATOM 997 C CA . GLY A 1 130 ? -2.043 -3.146 1.046 1 93.06 130 GLY A CA 1
ATOM 998 C C . GLY A 1 130 ? -3.316 -2.682 0.365 1 93.06 130 GLY A C 1
ATOM 999 O O . GLY A 1 130 ? -3.416 -1.528 -0.058 1 93.06 130 GLY A O 1
ATOM 1000 N N . SER A 1 131 ? -4.309 -3.531 0.27 1 92.81 131 SER A N 1
ATOM 1001 C CA . SER A 1 131 ? -5.551 -3.199 -0.42 1 92.81 131 SER A CA 1
ATOM 1002 C C . SER A 1 131 ? -6.289 -2.066 0.286 1 92.81 131 SER A C 1
ATOM 1004 O O . SER A 1 131 ? -7.078 -1.351 -0.335 1 92.81 131 SER A O 1
ATOM 1006 N N . PHE A 1 132 ? -6.031 -1.813 1.542 1 88.31 132 PHE A N 1
ATOM 1007 C CA . PHE A 1 132 ? -6.652 -0.717 2.275 1 88.31 132 PHE A CA 1
ATOM 1008 C C . PHE A 1 132 ? -6.148 0.628 1.765 1 88.31 132 PHE A C 1
ATOM 1010 O O . PHE A 1 132 ? -6.805 1.654 1.956 1 88.31 132 PHE A O 1
ATOM 1017 N N . PHE A 1 133 ? -4.945 0.6 1.119 1 90.75 133 PHE A N 1
ATOM 1018 C CA . PHE A 1 133 ? -4.34 1.829 0.622 1 90.75 133 PHE A CA 1
ATOM 1019 C C . PHE A 1 133 ? -4.738 2.084 -0.826 1 90.75 133 PHE A C 1
ATOM 1021 O O . PHE A 1 133 ? -4.453 3.148 -1.377 1 90.75 133 PHE A O 1
ATOM 1028 N N . SER A 1 134 ? -5.383 1.065 -1.416 1 88.81 134 SER A N 1
ATOM 1029 C CA . SER A 1 134 ? -5.668 1.139 -2.846 1 88.81 134 SER A CA 1
ATOM 1030 C C . SER A 1 134 ? -6.523 2.357 -3.174 1 88.81 134 SER A C 1
ATOM 1032 O O . SER A 1 134 ? -6.371 2.963 -4.238 1 88.81 134 SER A O 1
ATOM 1034 N N . CYS A 1 135 ? -7.387 2.801 -2.258 1 87 135 CYS A N 1
ATOM 1035 C CA . CYS A 1 135 ? -8.289 3.92 -2.512 1 87 135 CYS A CA 1
ATOM 1036 C C . CYS A 1 135 ? -7.527 5.242 -2.52 1 87 135 CYS A C 1
ATOM 1038 O O . CYS A 1 135 ? -8.031 6.25 -3.023 1 87 135 CYS A O 1
ATOM 1040 N N . LEU A 1 136 ? -6.344 5.301 -1.926 1 90.69 136 LEU A N 1
ATOM 1041 C CA . LEU A 1 136 ? -5.543 6.52 -1.858 1 90.69 136 LEU A CA 1
ATOM 1042 C C . LEU A 1 136 ? -4.547 6.578 -3.012 1 90.69 136 LEU A C 1
ATOM 1044 O O . LEU A 1 136 ? -3.828 7.566 -3.166 1 90.69 136 LEU A O 1
ATOM 1048 N N . LEU A 1 137 ? -4.453 5.492 -3.83 1 91.81 137 LEU A N 1
ATOM 1049 C CA . LEU A 1 137 ? -3.504 5.395 -4.934 1 91.81 137 LEU A CA 1
ATOM 1050 C C . LEU A 1 137 ? -4.203 5.59 -6.273 1 91.81 137 LEU A C 1
ATOM 1052 O O . LEU A 1 137 ? -5.418 5.402 -6.379 1 91.81 137 LEU A O 1
ATOM 1056 N N . PRO A 1 138 ? -3.371 5.984 -7.262 1 90.06 138 PRO A N 1
ATOM 1057 C CA . PRO A 1 138 ? -3.943 5.98 -8.609 1 90.06 138 PRO A CA 1
ATOM 1058 C C . PRO A 1 138 ? -4.492 4.609 -9.016 1 90.06 138 PRO A C 1
ATOM 1060 O O . PRO A 1 138 ? -3.988 3.582 -8.555 1 90.06 138 PRO A O 1
ATOM 1063 N N . SER A 1 139 ? -5.453 4.617 -9.906 1 88.25 139 SER A N 1
ATOM 1064 C CA . SER A 1 139 ? -6.16 3.393 -10.266 1 88.25 139 SER A CA 1
ATOM 1065 C C . SER A 1 139 ? -5.219 2.375 -10.906 1 88.25 139 SER A C 1
ATOM 1067 O O . SER A 1 139 ? -5.449 1.167 -10.812 1 88.25 139 SER A O 1
ATOM 1069 N N . ASP A 1 140 ? -4.18 2.826 -11.484 1 90.19 140 ASP A N 1
ATOM 1070 C CA . ASP A 1 140 ? -3.305 1.908 -12.203 1 90.19 140 ASP A CA 1
ATOM 1071 C C . ASP A 1 140 ? -2.098 1.516 -11.359 1 90.19 140 ASP A C 1
ATOM 1073 O O . ASP A 1 140 ? -1.264 0.716 -11.789 1 90.19 140 ASP A O 1
ATOM 1077 N N . ALA A 1 141 ? -2.045 1.96 -10.18 1 91.38 141 ALA A N 1
ATOM 1078 C CA . ALA A 1 141 ? -0.86 1.755 -9.352 1 91.38 141 ALA A CA 1
ATOM 1079 C C . ALA A 1 141 ? -0.625 0.271 -9.086 1 91.38 141 ALA A C 1
ATOM 1081 O O . ALA A 1 141 ? 0.521 -0.174 -8.984 1 91.38 141 ALA A O 1
ATOM 1082 N N . GLY A 1 142 ? -1.614 -0.518 -9 1 93.25 142 GLY A N 1
ATOM 1083 C CA . GLY A 1 142 ? -1.483 -1.934 -8.695 1 93.25 142 GLY A CA 1
ATOM 1084 C C . GLY A 1 142 ? -1.553 -2.82 -9.922 1 93.25 142 GLY A C 1
ATOM 1085 O O . GLY A 1 142 ? -1.609 -4.047 -9.812 1 93.25 142 GLY A O 1
ATOM 1086 N N . SER A 1 143 ? -1.46 -2.244 -11.07 1 92.56 143 SER A N 1
ATOM 1087 C CA . SER A 1 143 ? -1.735 -3.008 -12.281 1 92.56 143 SER A CA 1
ATOM 1088 C C . SER A 1 143 ? -0.48 -3.707 -12.789 1 92.56 143 SER A C 1
ATOM 1090 O O . SER A 1 143 ? -0.542 -4.492 -13.734 1 92.56 143 SER A O 1
ATOM 1092 N N . GLN A 1 144 ? 0.617 -3.488 -12.164 1 90.5 144 GLN A N 1
ATOM 1093 C CA . GLN A 1 144 ? 1.868 -4.098 -12.602 1 90.5 144 GLN A CA 1
ATOM 1094 C C . GLN A 1 144 ? 2.299 -5.215 -11.656 1 90.5 144 GLN A C 1
ATOM 1096 O O . GLN A 1 144 ? 2.219 -5.066 -10.438 1 90.5 144 GLN A O 1
ATOM 1101 N N . ALA A 1 145 ? 2.709 -6.262 -12.258 1 92.25 145 ALA A N 1
ATOM 1102 C CA . ALA A 1 145 ? 3.186 -7.395 -11.469 1 92.25 145 ALA A CA 1
ATOM 1103 C C . ALA A 1 145 ? 4.691 -7.309 -11.234 1 92.25 145 ALA A C 1
ATOM 1105 O O . ALA A 1 145 ? 5.445 -6.945 -12.141 1 92.25 145 ALA A O 1
ATOM 1106 N N . PRO A 1 146 ? 5.07 -7.742 -10.102 1 90.5 146 PRO A N 1
ATOM 1107 C CA . PRO A 1 146 ? 6.508 -7.742 -9.836 1 90.5 146 PRO A CA 1
ATOM 1108 C C . PRO A 1 146 ? 7.25 -8.844 -10.586 1 90.5 146 PRO A C 1
ATOM 1110 O O . PRO A 1 146 ? 8.453 -8.734 -10.82 1 90.5 146 PRO A O 1
ATOM 1113 N N . VAL A 1 147 ? 6.559 -9.914 -10.875 1 89.81 147 VAL A N 1
ATOM 1114 C CA . VAL A 1 147 ? 7.152 -11.047 -11.57 1 89.81 147 VAL A CA 1
ATOM 1115 C C . VAL A 1 147 ? 6.336 -11.359 -12.82 1 89.81 147 VAL A C 1
ATOM 1117 O O . VAL A 1 147 ? 5.105 -11.391 -12.781 1 89.81 147 VAL A O 1
ATOM 1120 N N . GLY A 1 148 ? 7.113 -11.609 -13.961 1 84 148 GLY A N 1
ATOM 1121 C CA . GLY A 1 148 ? 6.465 -12.094 -15.172 1 84 148 GLY A CA 1
ATOM 1122 C C . GLY A 1 148 ? 5.734 -11 -15.93 1 84 148 GLY A C 1
ATOM 1123 O O . GLY A 1 148 ? 4.922 -11.289 -16.812 1 84 148 GLY A O 1
ATOM 1124 N N . ASP A 1 149 ? 5.938 -9.703 -15.562 1 78.75 149 ASP A N 1
ATOM 1125 C CA . ASP A 1 149 ? 5.23 -8.586 -16.188 1 78.75 149 ASP A CA 1
ATOM 1126 C C . ASP A 1 149 ? 5.723 -8.352 -17.609 1 78.75 149 ASP A C 1
ATOM 1128 O O . ASP A 1 149 ? 6.93 -8.25 -17.859 1 78.75 149 ASP A O 1
ATOM 1132 N N . THR A 1 150 ? 4.895 -8.5 -18.5 1 73.94 150 THR A N 1
ATOM 1133 C CA . THR A 1 150 ? 5.281 -8.25 -19.875 1 73.94 150 THR A CA 1
ATOM 1134 C C . THR A 1 150 ? 4.871 -6.848 -20.312 1 73.94 150 THR A C 1
ATOM 1136 O O . THR A 1 150 ? 5.047 -6.469 -21.469 1 73.94 150 THR A O 1
ATOM 1139 N N . THR A 1 151 ? 4.145 -6.156 -19.453 1 63.16 151 THR A N 1
ATOM 1140 C CA . THR A 1 151 ? 3.748 -4.801 -19.812 1 63.16 151 THR A CA 1
ATOM 1141 C C . THR A 1 151 ? 4.883 -3.814 -19.547 1 63.16 151 THR A C 1
ATOM 1143 O O . THR A 1 151 ? 5.5 -3.848 -18.484 1 63.16 151 THR A O 1
ATOM 1146 N N . GLY A 1 152 ? 6.117 -3.822 -20.125 1 51.41 152 GLY A N 1
ATOM 1147 C CA . GLY A 1 152 ? 7.406 -3.148 -20.062 1 51.41 152 GLY A CA 1
ATOM 1148 C C . GLY A 1 152 ? 7.453 -2.045 -19.031 1 51.41 152 GLY A C 1
ATOM 1149 O O . GLY A 1 152 ? 8.492 -1.412 -18.844 1 51.41 152 GLY A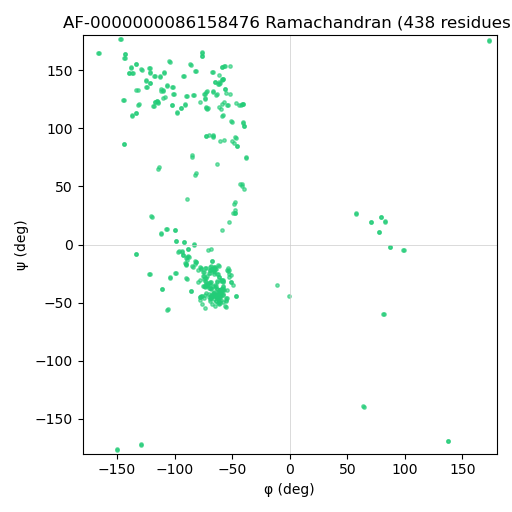 O 1
ATOM 1150 N N . SER A 1 153 ? 6.648 -1.117 -18.719 1 43.41 153 SER A N 1
ATOM 1151 C CA . SER A 1 153 ? 7.207 0.11 -18.156 1 43.41 153 SER A CA 1
ATOM 1152 C C . SER A 1 153 ? 7.695 -0.103 -16.719 1 43.41 153 SER A C 1
ATOM 1154 O O . SER A 1 153 ? 8.383 0.751 -16.172 1 43.41 153 SER A O 1
ATOM 1156 N N . GLY A 1 154 ? 7.238 -0.845 -16.062 1 40.34 154 GLY A N 1
ATOM 1157 C CA . GLY A 1 154 ? 7.441 -0.883 -14.617 1 40.34 154 GLY A CA 1
ATOM 1158 C C . GLY A 1 154 ? 8.625 -1.734 -14.203 1 40.34 154 GLY A C 1
ATOM 1159 O O . GLY A 1 154 ? 8.844 -1.969 -13.016 1 40.34 154 GLY A O 1
ATOM 1160 N N . ALA A 1 155 ? 9.227 -2.545 -15.109 1 35.38 155 ALA A N 1
ATOM 1161 C CA . ALA A 1 155 ? 10.359 -3.426 -14.836 1 35.38 155 ALA A CA 1
ATOM 1162 C C . ALA A 1 155 ? 11.523 -2.648 -14.227 1 35.38 155 ALA A C 1
ATOM 1164 O O . ALA A 1 155 ? 12.578 -3.221 -13.938 1 35.38 155 ALA A O 1
ATOM 1165 N N . ALA A 1 156 ? 11.539 -1.403 -14.43 1 34.25 156 ALA A N 1
ATOM 1166 C CA . ALA A 1 156 ? 12.766 -0.715 -14.039 1 34.25 156 ALA A CA 1
ATOM 1167 C C . ALA A 1 156 ? 13.023 -0.86 -12.547 1 34.25 156 ALA A C 1
ATOM 1169 O O . ALA A 1 156 ? 14.172 -0.824 -12.102 1 34.25 156 ALA A O 1
ATOM 1170 N N . ALA A 1 157 ? 11.992 -0.689 -11.828 1 36.41 157 ALA A N 1
ATOM 1171 C CA . ALA A 1 157 ? 12.367 -0.653 -10.414 1 36.41 157 ALA A CA 1
ATOM 1172 C C . ALA A 1 157 ? 12.867 -2.016 -9.945 1 36.41 157 ALA A C 1
ATOM 1174 O O . ALA A 1 157 ? 13.836 -2.102 -9.188 1 36.41 157 ALA A O 1
ATOM 1175 N N . LEU A 1 158 ? 12.094 -3.092 -10.195 1 36.59 158 LEU A N 1
ATOM 1176 C CA . LEU A 1 158 ? 12.531 -4.422 -9.789 1 36.59 158 LEU A CA 1
ATOM 1177 C C . LEU A 1 158 ? 13.5 -5.008 -10.812 1 36.59 158 LEU A C 1
ATOM 1179 O O . LEU A 1 158 ? 14.125 -6.043 -10.562 1 36.59 158 LEU A O 1
ATOM 1183 N N . ALA A 1 159 ? 13.562 -4.484 -11.984 1 34.72 159 ALA A N 1
ATOM 1184 C CA . ALA A 1 159 ? 14.312 -5.031 -13.109 1 34.72 159 ALA A CA 1
ATOM 1185 C C . ALA A 1 159 ? 15.812 -4.949 -12.867 1 34.72 159 ALA A C 1
ATOM 1187 O O . ALA A 1 159 ? 16.609 -5.414 -13.68 1 34.72 159 ALA A O 1
ATOM 1188 N N . SER A 1 160 ? 16.312 -4.145 -11.961 1 35.16 160 SER A N 1
ATOM 1189 C CA . SER A 1 160 ? 17.766 -4.27 -12.102 1 35.16 160 SER A CA 1
ATOM 1190 C C . SER A 1 160 ? 18.203 -5.73 -12.039 1 35.16 160 SER A C 1
ATOM 1192 O O . SER A 1 160 ? 19.375 -6.043 -12.234 1 35.16 160 SER A O 1
ATOM 1194 N N . ARG A 1 161 ? 17.344 -6.535 -11.289 1 33.84 161 ARG A N 1
ATOM 1195 C CA . ARG A 1 161 ? 17.984 -7.844 -11.195 1 33.84 161 ARG A CA 1
ATOM 1196 C C . ARG A 1 161 ? 17.578 -8.734 -12.367 1 33.84 161 ARG A C 1
ATOM 1198 O O . ARG A 1 161 ? 16.672 -9.562 -12.227 1 33.84 161 ARG A O 1
ATOM 1205 N N . ARG A 1 162 ? 17.438 -8.273 -13.617 1 31.92 162 ARG A N 1
ATOM 1206 C CA . ARG A 1 162 ? 16.844 -8.914 -14.789 1 31.92 162 ARG A CA 1
ATOM 1207 C C . ARG A 1 162 ? 17.625 -10.164 -15.18 1 31.92 162 ARG A C 1
ATOM 1209 O O . ARG A 1 162 ? 18.766 -10.07 -15.641 1 31.92 162 ARG A O 1
ATOM 1216 N N . SER A 1 163 ? 17.594 -11.203 -14.43 1 31.48 163 SER A N 1
ATOM 1217 C CA . SER A 1 163 ? 18.078 -12.398 -15.109 1 31.48 163 SER A CA 1
ATOM 1218 C C . SER A 1 163 ? 17.203 -12.734 -16.312 1 31.48 163 SER A C 1
ATOM 1220 O O . SER A 1 163 ? 16.031 -12.352 -16.375 1 31.48 163 SER A O 1
ATOM 1222 N N . ASP A 1 164 ? 17.703 -13.297 -17.484 1 31.09 164 ASP A N 1
ATOM 1223 C CA . ASP A 1 164 ? 17.344 -13.82 -18.797 1 31.09 164 ASP A CA 1
ATOM 1224 C C . ASP A 1 164 ? 16.266 -14.883 -18.703 1 31.09 164 ASP A C 1
ATOM 1226 O O . ASP A 1 164 ? 16.531 -16.078 -18.891 1 31.09 164 ASP A O 1
ATOM 1230 N N . THR A 1 165 ? 15.477 -15.07 -17.734 1 34.44 165 THR A N 1
ATOM 1231 C CA . THR A 1 165 ? 14.664 -16.281 -17.812 1 34.44 165 THR A CA 1
ATOM 1232 C C . THR A 1 165 ? 13.5 -16.078 -18.781 1 34.44 165 THR A C 1
ATOM 1234 O O . THR A 1 165 ? 12.828 -15.039 -18.75 1 34.44 165 THR A O 1
ATOM 1237 N N . ALA A 1 166 ? 13.359 -16.953 -19.875 1 34.59 166 ALA A N 1
ATOM 1238 C CA . ALA A 1 166 ? 12.367 -17.031 -20.953 1 34.59 166 ALA A CA 1
ATOM 1239 C C . ALA A 1 166 ? 10.961 -17.188 -20.391 1 34.59 166 ALA A C 1
ATOM 1241 O O . ALA A 1 166 ? 10.688 -18.094 -19.594 1 34.59 166 ALA A O 1
ATOM 1242 N N . TYR A 1 167 ? 10.266 -16.156 -20.125 1 40.06 167 TYR A N 1
ATOM 1243 C CA . TYR A 1 167 ? 8.828 -16.234 -19.859 1 40.06 167 TYR A CA 1
ATOM 1244 C C . TYR A 1 167 ? 8.062 -16.578 -21.125 1 40.06 167 TYR A C 1
ATOM 1246 O O . TYR A 1 167 ? 8.266 -15.961 -22.172 1 40.06 167 TYR A O 1
ATOM 1254 N N . MET A 1 168 ? 7.715 -17.844 -21.484 1 37.62 168 MET A N 1
ATOM 1255 C CA . MET A 1 168 ? 6.887 -18.156 -22.641 1 37.62 168 MET A CA 1
ATOM 1256 C C . MET A 1 168 ? 5.434 -17.766 -22.391 1 37.62 168 MET A C 1
ATOM 1258 O O . MET A 1 168 ? 4.777 -18.328 -21.516 1 37.62 168 MET A O 1
ATOM 1262 N N . PRO A 1 169 ? 5.121 -16.625 -22.781 1 40.59 169 PRO A N 1
ATOM 1263 C CA . PRO A 1 169 ? 3.684 -16.344 -22.719 1 40.59 169 PRO A CA 1
ATOM 1264 C C . PRO A 1 169 ? 2.85 -17.344 -23.516 1 40.59 169 PRO A C 1
ATOM 1266 O O . PRO A 1 169 ? 3.336 -17.922 -24.484 1 40.59 169 PRO A O 1
ATOM 1269 N N . PHE A 1 170 ? 1.981 -17.984 -23.016 1 39.31 170 PHE A N 1
ATOM 1270 C CA . PHE A 1 170 ? 1.127 -18.859 -23.812 1 39.31 170 PHE A CA 1
ATOM 1271 C C . PHE A 1 170 ? 0.564 -18.109 -25.016 1 39.31 170 PHE A C 1
ATOM 1273 O O . PHE A 1 170 ? -0.212 -17.172 -24.859 1 39.31 170 PHE A O 1
ATOM 1280 N N . ALA A 1 171 ? 1.333 -18.156 -26.125 1 29.59 171 ALA A N 1
ATOM 1281 C CA . ALA A 1 171 ? 0.673 -17.812 -27.375 1 29.59 171 ALA A CA 1
ATOM 1282 C C . ALA A 1 171 ? -0.513 -18.719 -27.656 1 29.59 171 ALA A C 1
ATOM 1284 O O . ALA A 1 171 ? -0.407 -19.938 -27.516 1 29.59 171 ALA A O 1
ATOM 1285 N N . GLY A 1 172 ? -1.699 -18.266 -27.594 1 30.5 172 GLY A N 1
ATOM 1286 C CA . GLY A 1 172 ? -2.916 -18.953 -27.984 1 30.5 172 GLY A CA 1
ATOM 1287 C C . GLY A 1 172 ? -2.756 -19.766 -29.266 1 30.5 172 GLY A C 1
ATOM 1288 O O . GLY A 1 172 ? -2.885 -19.219 -30.375 1 30.5 172 GLY A O 1
ATOM 1289 N N . SER A 1 173 ? -1.805 -20.547 -29.5 1 25.36 173 SER A N 1
ATOM 1290 C CA . SER A 1 173 ? -2.078 -21.375 -30.672 1 25.36 173 SER A CA 1
ATOM 1291 C C . SER A 1 173 ? -3.451 -22.031 -30.578 1 25.36 173 SER A C 1
ATOM 1293 O O . SER A 1 173 ? -3.785 -22.641 -29.562 1 25.36 173 SER A O 1
ATOM 1295 N N . GLY A 1 174 ? -4.441 -21.531 -31.359 1 26.53 174 GLY A N 1
ATOM 1296 C CA . GLY A 1 174 ? -5.715 -22.156 -31.688 1 26.53 174 GLY A CA 1
ATOM 1297 C C . GLY A 1 174 ? -5.594 -23.641 -31.984 1 26.53 174 GLY A C 1
ATOM 1298 O O . GLY A 1 174 ? -5.27 -24.016 -33.125 1 26.53 174 GLY A O 1
ATOM 1299 N N . VAL A 1 175 ? -5.016 -24.422 -31.234 1 26.61 175 VAL A N 1
ATOM 1300 C CA . VAL A 1 175 ? -5.176 -25.844 -31.562 1 26.61 175 VAL A CA 1
ATOM 1301 C C . VAL A 1 175 ? -6.648 -26.141 -31.844 1 26.61 175 VAL A C 1
ATOM 1303 O O . VAL A 1 175 ? -7.523 -25.797 -31.047 1 26.61 175 VAL A O 1
ATOM 1306 N N . SER A 1 176 ? -7.047 -26.047 -33.094 1 23.78 176 SER A N 1
ATOM 1307 C CA . SER A 1 176 ? -8.281 -26.656 -33.594 1 23.78 176 SER A CA 1
ATOM 1308 C C . SER A 1 176 ? -8.422 -28.094 -33.094 1 23.78 176 SER A C 1
ATOM 1310 O O . SER A 1 176 ? -7.551 -28.922 -33.344 1 23.78 176 SER A O 1
ATOM 1312 N N . LEU A 1 177 ? -8.93 -28.25 -31.953 1 25.89 177 LEU A N 1
ATOM 1313 C CA . LEU A 1 177 ? -9.438 -29.562 -31.578 1 25.89 177 LEU A CA 1
ATOM 1314 C C . LEU A 1 177 ? -10.109 -30.25 -32.75 1 25.89 177 LEU A C 1
ATOM 1316 O O . LEU A 1 177 ? -11.109 -29.75 -33.281 1 25.89 177 LEU A O 1
ATOM 1320 N N . SER A 1 178 ? -9.375 -30.719 -33.625 1 22.92 178 SER A N 1
ATOM 1321 C CA . SER A 1 178 ? -10.023 -31.672 -34.531 1 22.92 178 SER A CA 1
ATOM 1322 C C . SER A 1 178 ? -10.969 -32.594 -33.75 1 22.92 178 SER A C 1
ATOM 1324 O O . SER A 1 178 ? -10.625 -33.062 -32.656 1 22.92 178 SER A O 1
ATOM 1326 N N . ASP A 1 179 ? -12.266 -32.562 -34.125 1 22.5 179 ASP A N 1
ATOM 1327 C CA . ASP A 1 179 ? -13.516 -33.219 -33.719 1 22.5 179 ASP A CA 1
ATOM 1328 C C . ASP A 1 179 ? -13.32 -34.719 -33.594 1 22.5 179 ASP A C 1
ATOM 1330 O O . ASP A 1 179 ? -13.719 -35.5 -34.469 1 22.5 179 ASP A O 1
ATOM 1334 N N . ASN A 1 180 ? -12.148 -35.25 -33.312 1 23.52 180 ASN A N 1
ATOM 1335 C CA . ASN A 1 180 ? -12.406 -36.688 -33.281 1 23.52 180 ASN A CA 1
ATOM 1336 C C . ASN A 1 180 ? -13.453 -37.031 -32.219 1 23.52 180 ASN A C 1
ATOM 1338 O O . ASN A 1 180 ? -13.406 -36.531 -31.109 1 23.52 180 ASN A O 1
ATOM 1342 N N . THR A 1 181 ? -14.609 -37.562 -32.625 1 23.45 181 THR A N 1
ATOM 1343 C CA . THR A 1 181 ? -15.828 -38.125 -32.062 1 23.45 181 THR A CA 1
ATOM 1344 C C . THR A 1 181 ? -15.484 -39.156 -31 1 23.45 181 THR A C 1
ATOM 1346 O O . THR A 1 181 ? -15.281 -40.344 -31.312 1 23.45 181 THR A O 1
ATOM 1349 N N . ALA A 1 182 ? -14.383 -39.125 -30.312 1 27.58 182 ALA A N 1
ATOM 1350 C CA . ALA A 1 182 ? -14.375 -40.312 -29.438 1 27.58 182 ALA A CA 1
ATOM 1351 C C . ALA A 1 182 ? -15.602 -40.312 -28.516 1 27.58 182 ALA A C 1
ATOM 1353 O O . ALA A 1 182 ? -16.219 -39.25 -28.297 1 27.58 182 ALA A O 1
ATOM 1354 N N . SER A 1 183 ? -16.031 -41.5 -28.109 1 27.45 183 SER A N 1
ATOM 1355 C CA . SER A 1 183 ? -17.156 -41.969 -27.312 1 27.45 183 SER A CA 1
ATOM 1356 C C . SER A 1 183 ? -17.234 -41.219 -25.969 1 27.45 183 SER A C 1
ATOM 1358 O O . SER A 1 183 ? -16.219 -40.781 -25.438 1 27.45 183 SER A O 1
ATOM 1360 N N . SER A 1 184 ? -18.422 -40.656 -25.562 1 25.95 184 SER A N 1
ATOM 1361 C CA . SER A 1 184 ? -19.109 -39.875 -24.531 1 25.95 184 SER A CA 1
ATOM 1362 C C . SER A 1 184 ? -18.797 -40.406 -23.141 1 25.95 184 SER A C 1
ATOM 1364 O O . SER A 1 184 ? -19.625 -40.281 -22.219 1 25.95 184 SER A O 1
ATOM 1366 N N . SER A 1 185 ? -17.641 -40.875 -22.781 1 28.06 185 SER A N 1
ATOM 1367 C CA . SER A 1 185 ? -17.844 -41.25 -21.375 1 28.06 185 SER A CA 1
ATOM 1368 C C . SER A 1 185 ? -18.078 -40.031 -20.5 1 28.06 185 SER A C 1
ATOM 1370 O O . SER A 1 185 ? -17.234 -39.156 -20.422 1 28.06 185 SER A O 1
ATOM 1372 N N . SER A 1 186 ? -19.422 -39.531 -20.203 1 30.53 186 SER A N 1
ATOM 1373 C CA . SER A 1 186 ? -20.25 -38.5 -19.562 1 30.53 186 SER A CA 1
ATOM 1374 C C . SER A 1 186 ? -19.75 -38.219 -18.156 1 30.53 186 SER A C 1
ATOM 1376 O O . SER A 1 186 ? -19.953 -37.094 -17.641 1 30.53 186 SER A O 1
ATOM 1378 N N . ASN A 1 187 ? -19.406 -39.156 -17.297 1 32.12 187 ASN A N 1
ATOM 1379 C CA . ASN A 1 187 ? -19.578 -39 -15.852 1 32.12 187 ASN A CA 1
ATOM 1380 C C . ASN A 1 187 ? -18.531 -38.031 -15.273 1 32.12 187 ASN A C 1
ATOM 1382 O O . ASN A 1 187 ? -18.703 -37.531 -14.156 1 32.12 187 ASN A O 1
ATOM 1386 N N . THR A 1 188 ? -17.25 -37.969 -15.719 1 36.16 188 THR A N 1
ATOM 1387 C CA . THR A 1 188 ? -16.188 -37.281 -14.984 1 36.16 188 THR A CA 1
ATOM 1388 C C . THR A 1 188 ? -16.203 -35.781 -15.25 1 36.16 188 THR A C 1
ATOM 1390 O O . THR A 1 188 ? -15.531 -35.031 -14.562 1 36.16 188 THR A O 1
ATOM 1393 N N . GLU A 1 189 ? -16.891 -35.281 -16.25 1 37.62 189 GLU A N 1
ATOM 1394 C CA . GLU A 1 189 ? -16.859 -33.875 -16.609 1 37.62 189 GLU A CA 1
ATOM 1395 C C . GLU A 1 189 ? -17.656 -33.031 -15.617 1 37.62 189 GLU A C 1
ATOM 1397 O O . GLU A 1 189 ? -17.281 -31.906 -15.305 1 37.62 189 GLU A O 1
ATOM 1402 N N . SER A 1 190 ? -18.781 -33.562 -15.094 1 43.81 190 SER A N 1
ATOM 1403 C CA . SER A 1 190 ? -19.641 -32.781 -14.195 1 43.81 190 SER A CA 1
ATOM 1404 C C . SER A 1 190 ? -18.906 -32.438 -12.906 1 43.81 190 SER A C 1
ATOM 1406 O O . SER A 1 190 ? -19.062 -31.328 -12.383 1 43.81 190 SER A O 1
ATOM 1408 N N . THR A 1 191 ? -18.078 -33.344 -12.43 1 46.41 191 THR A N 1
ATOM 1409 C CA . THR A 1 191 ? -17.422 -33.125 -11.141 1 46.41 191 THR A CA 1
ATOM 1410 C C . THR A 1 191 ? -16.375 -32.031 -11.242 1 46.41 191 THR A C 1
ATOM 1412 O O . THR A 1 191 ? -16.203 -31.234 -10.312 1 46.41 191 THR A O 1
ATOM 1415 N N . VAL A 1 192 ? -15.742 -31.969 -12.383 1 46.88 192 VAL A N 1
ATOM 1416 C CA . VAL A 1 192 ? -14.703 -30.953 -12.516 1 46.88 192 VAL A CA 1
ATOM 1417 C C . VAL A 1 192 ? -15.344 -29.578 -12.633 1 46.88 192 VAL A C 1
ATOM 1419 O O . VAL A 1 192 ? -14.844 -28.594 -12.078 1 46.88 192 VAL A O 1
ATOM 1422 N N . ALA A 1 193 ? -16.422 -29.453 -13.391 1 47.62 193 ALA A N 1
ATOM 1423 C CA . ALA A 1 193 ? -17.125 -28.188 -13.516 1 47.62 193 ALA A CA 1
ATOM 1424 C C . ALA A 1 193 ? -17.656 -27.719 -12.164 1 47.62 193 ALA A C 1
ATOM 1426 O O . ALA A 1 193 ? -17.562 -26.531 -11.836 1 47.62 193 ALA A O 1
ATOM 1427 N N . ASP A 1 194 ? -18.25 -28.578 -11.508 1 51.28 194 ASP A N 1
ATOM 1428 C CA . ASP A 1 194 ? -18.797 -28.234 -10.195 1 51.28 194 ASP A CA 1
ATOM 1429 C C . ASP A 1 194 ? -17.672 -27.844 -9.234 1 51.28 194 ASP A C 1
ATOM 1431 O O . ASP A 1 194 ? -17.812 -26.891 -8.461 1 51.28 194 ASP A O 1
ATOM 1435 N N . ARG A 1 195 ? -16.641 -28.562 -9.281 1 49.84 195 ARG A N 1
ATOM 1436 C CA . ARG A 1 195 ? -15.5 -28.203 -8.438 1 49.84 195 ARG A CA 1
ATOM 1437 C C . ARG A 1 195 ? -14.914 -26.859 -8.859 1 49.84 195 ARG A C 1
ATOM 1439 O O . ARG A 1 195 ? -14.539 -26.047 -8.008 1 49.84 195 ARG A O 1
ATOM 1446 N N . ARG A 1 196 ? -14.93 -26.656 -10.102 1 48.19 196 ARG A N 1
ATOM 1447 C CA . ARG A 1 196 ? -14.453 -25.375 -10.617 1 48.19 196 ARG A CA 1
ATOM 1448 C C . ARG A 1 196 ? -15.297 -24.219 -10.094 1 48.19 196 ARG A C 1
ATOM 1450 O O . ARG A 1 196 ? -14.766 -23.172 -9.703 1 48.19 196 ARG A O 1
ATOM 1457 N N . GLU A 1 197 ? -16.625 -24.438 -10.289 1 52.19 197 GLU A N 1
ATOM 1458 C CA . GLU A 1 197 ? -17.516 -23.359 -9.844 1 52.19 197 GLU A CA 1
ATOM 1459 C C . GLU A 1 197 ? -17.375 -23.125 -8.344 1 52.19 197 GLU A C 1
ATOM 1461 O O . GLU A 1 197 ? -17.344 -21.984 -7.891 1 52.19 197 GLU A O 1
ATOM 1466 N N . LYS A 1 198 ? -17.234 -24.156 -7.633 1 48.97 198 LYS A N 1
ATOM 1467 C CA . LYS A 1 198 ? -17.125 -24.031 -6.18 1 48.97 198 LYS A CA 1
ATOM 1468 C C . LYS A 1 198 ? -15.805 -23.391 -5.785 1 48.97 198 LYS A C 1
ATOM 1470 O O . LYS A 1 198 ? -15.758 -22.531 -4.895 1 48.97 198 LYS A O 1
ATOM 1475 N N . VAL A 1 199 ? -14.852 -23.859 -6.391 1 46 199 VAL A N 1
ATOM 1476 C CA . VAL A 1 199 ? -13.523 -23.328 -6.121 1 46 199 VAL A CA 1
ATOM 1477 C C . VAL A 1 199 ? -13.453 -21.875 -6.582 1 46 199 VAL A C 1
ATOM 1479 O O . VAL A 1 199 ? -12.883 -21.016 -5.895 1 46 199 VAL A O 1
ATOM 1482 N N . ARG A 1 200 ? -14.008 -21.625 -7.773 1 47.34 200 ARG A N 1
ATOM 1483 C CA . ARG A 1 200 ? -14.062 -20.25 -8.234 1 47.34 200 ARG A CA 1
ATOM 1484 C C . ARG A 1 200 ? -14.781 -19.359 -7.215 1 47.34 200 ARG A C 1
ATOM 1486 O O . ARG A 1 200 ? -14.281 -18.297 -6.859 1 47.34 200 ARG A O 1
ATOM 1493 N N . MET A 1 201 ? -16 -19.828 -6.875 1 46.31 201 MET A N 1
ATOM 1494 C CA . MET A 1 201 ? -16.797 -19.031 -5.945 1 46.31 201 MET A CA 1
ATOM 1495 C C . MET A 1 201 ? -16.109 -18.922 -4.59 1 46.31 201 MET A C 1
ATOM 1497 O O . MET A 1 201 ? -16.188 -17.891 -3.93 1 46.31 201 MET A O 1
ATOM 1501 N N . ALA A 1 202 ? -15.516 -19.969 -4.199 1 48.06 202 ALA A N 1
ATOM 1502 C CA . ALA A 1 202 ? -14.867 -19.969 -2.889 1 48.06 202 ALA A CA 1
ATOM 1503 C C . ALA A 1 202 ? -13.633 -19.062 -2.895 1 48.06 202 ALA A C 1
ATOM 1505 O O . ALA A 1 202 ? -13.391 -18.328 -1.938 1 48.06 202 ALA A O 1
ATOM 1506 N N . ALA A 1 203 ? -12.828 -19.25 -3.896 1 44.41 203 ALA A N 1
ATOM 1507 C CA . ALA A 1 203 ? -11.641 -18.406 -4.016 1 44.41 203 ALA A CA 1
ATOM 1508 C C . ALA A 1 203 ? -12.023 -16.938 -4.168 1 44.41 203 ALA A C 1
ATOM 1510 O O . ALA A 1 203 ? -11.422 -16.062 -3.545 1 44.41 203 ALA A O 1
ATOM 1511 N N . LEU A 1 204 ? -13.023 -16.703 -5.059 1 48.03 204 LEU A N 1
ATOM 1512 C CA . LEU A 1 204 ? -13.523 -15.344 -5.234 1 48.03 204 LEU A CA 1
ATOM 1513 C C . LEU A 1 204 ? -14.266 -14.867 -3.986 1 48.03 204 LEU A C 1
ATOM 1515 O O . LEU A 1 204 ? -14.18 -13.695 -3.619 1 48.03 204 LEU A O 1
ATOM 1519 N N . ARG A 1 205 ? -15.117 -15.766 -3.449 1 45.53 205 ARG A N 1
ATOM 1520 C CA . ARG A 1 205 ? -15.898 -15.414 -2.27 1 45.53 205 ARG A CA 1
ATOM 1521 C C . ARG A 1 205 ? -14.992 -15.047 -1.099 1 45.53 205 ARG A C 1
ATOM 1523 O O . ARG A 1 205 ? -15.289 -14.133 -0.331 1 45.53 205 ARG A O 1
ATOM 1530 N N . ARG A 1 206 ? -14.047 -15.922 -0.922 1 43.72 206 ARG A N 1
ATOM 1531 C CA . ARG A 1 206 ? -13.164 -15.602 0.197 1 43.72 206 ARG A CA 1
ATOM 1532 C C . ARG A 1 206 ? -12.492 -14.25 -0.005 1 43.72 206 ARG A C 1
ATOM 1534 O O . ARG A 1 206 ? -12.289 -13.5 0.954 1 43.72 206 ARG A O 1
ATOM 1541 N N . PHE A 1 207 ? -12.148 -14.008 -1.206 1 39.78 207 PHE A N 1
ATOM 1542 C CA . PHE A 1 207 ? -11.68 -12.656 -1.487 1 39.78 207 PHE A CA 1
ATOM 1543 C C . PHE A 1 207 ? -12.836 -11.664 -1.411 1 39.78 207 PHE A C 1
ATOM 1545 O O . PHE A 1 207 ? -12.672 -10.547 -0.914 1 39.78 207 PHE A O 1
ATOM 1552 N N . GLN A 1 208 ? -14.078 -11.961 -1.967 1 39.66 208 GLN A N 1
ATOM 1553 C CA . GLN A 1 208 ? -15.266 -11.125 -1.922 1 39.66 208 GLN A CA 1
ATOM 1554 C C . GLN A 1 208 ? -15.93 -11.188 -0.547 1 39.66 208 GLN A C 1
ATOM 1556 O O . GLN A 1 208 ? -16.484 -10.188 -0.074 1 39.66 208 GLN A O 1
ATOM 1561 N N . GLU A 1 209 ? -16.188 -12.352 -0.046 1 39.25 209 GLU A N 1
ATOM 1562 C CA . GLU A 1 209 ? -16.906 -12.445 1.219 1 39.25 209 GLU A CA 1
ATOM 1563 C C . GLU A 1 209 ? -16.172 -11.711 2.334 1 39.25 209 GLU A C 1
ATOM 1565 O O . GLU A 1 209 ? -16.797 -11.125 3.221 1 39.25 209 GLU A O 1
ATOM 1570 N N . LYS A 1 210 ? -14.914 -11.789 2.383 1 38.75 210 LYS A N 1
ATOM 1571 C CA . LYS A 1 210 ? -14.281 -10.977 3.414 1 38.75 210 LYS A CA 1
ATOM 1572 C C . LYS A 1 210 ? -14.477 -9.484 3.133 1 38.75 210 LYS A C 1
ATOM 1574 O O . LYS A 1 210 ? -14.344 -8.656 4.035 1 38.75 210 LYS A O 1
ATOM 1579 N N . SER A 1 211 ? -14.797 -9.07 1.873 1 36.38 211 SER A N 1
ATOM 1580 C CA . SER A 1 211 ? -15.312 -7.734 1.599 1 36.38 211 SER A CA 1
ATOM 1581 C C . SER A 1 211 ? -16.797 -7.625 1.963 1 36.38 211 SER A C 1
ATOM 1583 O O . SER A 1 211 ? -17.25 -6.582 2.443 1 36.38 211 SER A O 1
ATOM 1585 N N . THR A 1 212 ? -17.688 -8.594 1.604 1 37.72 212 THR A N 1
ATOM 1586 C CA . THR A 1 212 ? -19.109 -8.516 1.874 1 37.72 212 THR A CA 1
ATOM 1587 C C . THR A 1 212 ? -19.406 -8.82 3.34 1 37.72 212 THR A C 1
ATOM 1589 O O . THR A 1 212 ? -20.406 -8.336 3.895 1 37.72 212 THR A O 1
ATOM 1592 N N . GLU A 1 213 ? -18.875 -9.773 3.957 1 36.16 213 GLU A N 1
ATOM 1593 C CA . GLU A 1 213 ? -19.219 -9.977 5.359 1 36.16 213 GLU A CA 1
ATOM 1594 C C . GLU A 1 213 ? -19 -8.711 6.176 1 36.16 213 GLU A C 1
ATOM 1596 O O . GLU A 1 213 ? -19.688 -8.477 7.168 1 36.16 213 GLU A O 1
ATOM 1601 N N . GLU A 1 214 ? -18.188 -7.832 5.75 1 34.53 214 GLU A N 1
ATOM 1602 C CA . GLU A 1 214 ? -18.156 -6.535 6.418 1 34.53 214 GLU A CA 1
ATOM 1603 C C . GLU A 1 214 ? -19.344 -5.668 6 1 34.53 214 GLU A C 1
ATOM 1605 O O . GLU A 1 214 ? -19.766 -4.793 6.758 1 34.53 214 GLU A O 1
ATOM 1610 N N . GLU A 1 215 ? -19.938 -6 4.824 1 35.28 215 GLU A N 1
ATOM 1611 C CA . GLU A 1 215 ? -21.172 -5.285 4.527 1 35.28 215 GLU A CA 1
ATOM 1612 C C . GLU A 1 215 ? -22.344 -5.836 5.344 1 35.28 215 GLU A C 1
ATOM 1614 O O . GLU A 1 215 ? -23.188 -5.078 5.812 1 35.28 215 GLU A O 1
ATOM 1619 N N . THR A 1 216 ? -22.531 -7.062 5.477 1 38.62 216 THR A N 1
ATOM 1620 C CA . THR A 1 216 ? -23.719 -7.59 6.137 1 38.62 216 THR A CA 1
ATOM 1621 C C . THR A 1 216 ? -23.641 -7.352 7.641 1 38.62 216 THR A C 1
ATOM 1623 O O . THR A 1 216 ? -24.672 -7.188 8.297 1 38.62 216 THR A O 1
ATOM 1626 N N . THR A 1 217 ? -22.578 -7.344 8.305 1 35.44 217 THR A N 1
ATOM 1627 C CA . THR A 1 217 ? -22.672 -7.082 9.734 1 35.44 217 THR A CA 1
ATOM 1628 C C . THR A 1 217 ? -23.031 -5.625 9.992 1 35.44 217 THR A C 1
ATOM 1630 O O . THR A 1 217 ? -23.297 -5.238 11.133 1 35.44 217 THR A O 1
ATOM 1633 N N . ARG A 1 218 ? -23.109 -4.793 8.992 1 35.19 218 ARG A N 1
ATOM 1634 C CA . ARG A 1 218 ? -23.672 -3.459 9.188 1 35.19 218 ARG A CA 1
ATOM 1635 C C . ARG A 1 218 ? -25.203 -3.506 9.234 1 35.19 218 ARG A C 1
ATOM 1637 O O . ARG A 1 218 ? -25.828 -2.59 9.758 1 35.19 218 ARG A O 1
ATOM 1644 N N . ASN A 1 219 ? -25.812 -4.492 8.5 1 34.19 219 ASN A N 1
ATOM 1645 C CA . ASN A 1 219 ? -27.266 -4.422 8.555 1 34.19 219 ASN A CA 1
ATOM 1646 C C . ASN A 1 219 ? -27.812 -4.934 9.891 1 34.19 219 ASN A C 1
ATOM 1648 O O . ASN A 1 219 ? -29.016 -4.906 10.133 1 34.19 219 ASN A O 1
ATOM 1652 N N . THR A 1 220 ? -27.078 -5.824 10.539 1 33.88 220 THR A N 1
ATOM 1653 C CA . THR A 1 220 ? -27.75 -6.293 11.742 1 33.88 220 THR A CA 1
ATOM 1654 C C . THR A 1 220 ? -27.406 -5.402 12.938 1 33.88 220 THR A C 1
ATOM 1656 O O . THR A 1 220 ? -27.969 -5.562 14.023 1 33.88 220 THR A O 1
ATOM 1659 N N . ILE A 1 221 ? -26.375 -4.512 12.875 1 26.25 221 ILE A N 1
ATOM 1660 C CA . ILE A 1 221 ? -26.438 -3.643 14.047 1 26.25 221 ILE A CA 1
ATOM 1661 C C . ILE A 1 221 ? -27.234 -2.391 13.719 1 26.25 221 ILE A C 1
ATOM 1663 O O . ILE A 1 221 ? -27.125 -1.832 12.625 1 26.25 221 ILE A O 1
ATOM 1667 N N . MET B 1 1 ? 1.258 44.688 35.875 1 40.81 1 MET B N 1
ATOM 1668 C CA . MET B 1 1 ? 0.996 43.344 35.375 1 40.81 1 MET B CA 1
ATOM 1669 C C . MET B 1 1 ? 1.826 43.062 34.125 1 40.81 1 MET B C 1
ATOM 1671 O O . MET B 1 1 ? 1.854 43.875 33.188 1 40.81 1 MET B O 1
ATOM 1675 N N . ALA B 1 2 ? 2.871 42.25 34.312 1 53.16 2 ALA B N 1
ATOM 1676 C CA . ALA B 1 2 ? 3.725 42.062 33.125 1 53.16 2 ALA B CA 1
ATOM 1677 C C . ALA B 1 2 ? 2.887 41.781 31.875 1 53.16 2 ALA B C 1
ATOM 1679 O O . ALA B 1 2 ? 1.793 41.219 31.969 1 53.16 2 ALA B O 1
ATOM 1680 N N . PRO B 1 3 ? 3.033 42.594 30.891 1 54.69 3 PRO B N 1
ATOM 1681 C CA . PRO B 1 3 ? 2.207 42.406 29.703 1 54.69 3 PRO B CA 1
ATOM 1682 C C . PRO B 1 3 ? 2.049 40.938 29.312 1 54.69 3 PRO B C 1
ATOM 1684 O O . PRO B 1 3 ? 2.963 40.125 29.531 1 54.69 3 PRO B O 1
ATOM 1687 N N . ARG B 1 4 ? 0.919 40.344 29.562 1 64.31 4 ARG B N 1
ATOM 1688 C CA . ARG B 1 4 ? 0.637 38.938 29.266 1 64.31 4 ARG B CA 1
ATOM 1689 C C . ARG B 1 4 ? 1.229 38.531 27.922 1 64.31 4 ARG B C 1
ATOM 1691 O O . ARG B 1 4 ? 0.98 39.188 26.906 1 64.31 4 ARG B O 1
ATOM 1698 N N . ALA B 1 5 ? 2.402 37.812 27.953 1 78.56 5 ALA B N 1
ATOM 1699 C CA . ALA B 1 5 ? 3.078 37.344 26.75 1 78.56 5 ALA B CA 1
ATOM 1700 C C . ALA B 1 5 ? 2.078 36.781 25.75 1 78.56 5 ALA B C 1
ATOM 1702 O O . ALA B 1 5 ? 1.096 36.125 26.141 1 78.56 5 ALA B O 1
ATOM 1703 N N . VAL B 1 6 ? 2.039 37.375 24.578 1 91.81 6 VAL B N 1
ATOM 1704 C CA . VAL B 1 6 ? 1.137 36.938 23.516 1 91.81 6 VAL B CA 1
ATOM 1705 C C . VAL B 1 6 ? 1.315 35.469 23.234 1 91.81 6 VAL B C 1
ATOM 1707 O O . VAL B 1 6 ? 2.443 34.969 23.156 1 91.81 6 VAL B O 1
ATOM 1710 N N . GLN B 1 7 ? 0.213 34.719 23.422 1 95.75 7 GLN B N 1
ATOM 1711 C CA . GLN B 1 7 ? 0.221 33.281 23.109 1 95.75 7 GLN B CA 1
ATOM 1712 C C . GLN B 1 7 ? -0.779 32.969 22 1 95.75 7 GLN B C 1
ATOM 1714 O O . GLN B 1 7 ? -1.816 33.625 21.875 1 95.75 7 GLN B O 1
ATOM 1719 N N . THR B 1 8 ? -0.386 32.031 21.203 1 97.06 8 THR B N 1
ATOM 1720 C CA . THR B 1 8 ? -1.257 31.562 20.125 1 97.06 8 THR B CA 1
ATOM 1721 C C . THR B 1 8 ? -1.579 30.078 20.297 1 97.06 8 THR B C 1
ATOM 1723 O O . THR B 1 8 ? -0.68 29.234 20.281 1 97.06 8 THR B O 1
ATOM 1726 N N . PRO B 1 9 ? -2.828 29.719 20.453 1 98.25 9 PRO B N 1
ATOM 1727 C CA . PRO B 1 9 ? -3.191 28.312 20.594 1 98.25 9 PRO B CA 1
ATOM 1728 C C . PRO B 1 9 ? -2.893 27.5 19.328 1 98.25 9 PRO B C 1
ATOM 1730 O O . PRO B 1 9 ? -3.061 28 18.219 1 98.25 9 PRO B O 1
ATOM 1733 N N . VAL B 1 10 ? -2.381 26.266 19.562 1 98.81 10 VAL B N 1
ATOM 1734 C CA . VAL B 1 10 ? -2.074 25.344 18.484 1 98.81 10 VAL B CA 1
ATOM 1735 C C . VAL B 1 10 ? -2.949 24.094 18.609 1 98.81 10 VAL B C 1
ATOM 1737 O O . VAL B 1 10 ? -2.975 23.453 19.656 1 98.81 10 VAL B O 1
ATOM 1740 N N . ARG B 1 11 ? -3.715 23.812 17.547 1 98.88 11 ARG B N 1
ATOM 1741 C CA . ARG B 1 11 ? -4.578 22.625 17.5 1 98.88 11 ARG B CA 1
ATOM 1742 C C . ARG B 1 11 ? -4.277 21.766 16.281 1 98.88 11 ARG B C 1
ATOM 1744 O O . ARG B 1 11 ? -3.959 22.297 15.211 1 98.88 11 ARG B O 1
ATOM 1751 N N . LEU B 1 12 ? -4.332 20.453 16.516 1 98.94 12 LEU B N 1
ATOM 1752 C CA . LEU B 1 12 ? -4.234 19.5 15.43 1 98.94 12 LEU B CA 1
ATOM 1753 C C . LEU B 1 12 ? -5.621 19.016 15 1 98.94 12 LEU B C 1
ATOM 1755 O O . LEU B 1 12 ? -6.336 18.391 15.781 1 98.94 12 LEU B O 1
ATOM 1759 N N . ASN B 1 13 ? -5.984 19.375 13.805 1 98.88 13 ASN B N 1
ATOM 1760 C CA . ASN B 1 13 ? -7.223 18.844 13.25 1 98.88 13 ASN B CA 1
ATOM 1761 C C . ASN B 1 13 ? -6.988 17.531 12.508 1 98.88 13 ASN B C 1
ATOM 1763 O O . ASN B 1 13 ? -6.113 17.438 11.641 1 98.88 13 ASN B O 1
ATOM 1767 N N . VAL B 1 14 ? -7.789 16.484 12.883 1 98.75 14 VAL B N 1
ATOM 1768 C CA . VAL B 1 14 ? -7.668 15.156 12.312 1 98.75 14 VAL B CA 1
ATOM 1769 C C . VAL B 1 14 ? -8.883 14.852 11.438 1 98.75 14 VAL B C 1
ATOM 1771 O O . VAL B 1 14 ? -10.016 15.141 11.828 1 98.75 14 VAL B O 1
ATOM 1774 N N . TYR B 1 15 ? -8.609 14.352 10.25 1 98.12 15 TYR B N 1
ATOM 1775 C CA . TYR B 1 15 ? -9.656 14 9.305 1 98.12 15 TYR B CA 1
ATOM 1776 C C . TYR B 1 15 ? -9.578 12.523 8.922 1 98.12 15 TYR B C 1
ATOM 1778 O O . TYR B 1 15 ? -8.484 11.961 8.836 1 98.12 15 TYR B O 1
ATOM 1786 N N . ASP B 1 16 ? -10.758 11.938 8.664 1 97.31 16 ASP B N 1
ATOM 1787 C CA . ASP B 1 16 ? -10.82 10.617 8.055 1 97.31 16 ASP B CA 1
ATOM 1788 C C . ASP B 1 16 ? -10.695 10.703 6.531 1 97.31 16 ASP B C 1
ATOM 1790 O O . ASP B 1 16 ? -11.445 11.438 5.883 1 97.31 16 ASP B O 1
ATOM 1794 N N . LEU B 1 17 ? -9.789 9.922 5.977 1 96.44 17 LEU B N 1
ATOM 1795 C CA . LEU B 1 17 ? -9.633 9.898 4.523 1 96.44 17 LEU B CA 1
ATOM 1796 C C . LEU B 1 17 ? -10.539 8.836 3.898 1 96.44 17 LEU B C 1
ATOM 1798 O O . LEU B 1 17 ? -10.75 8.844 2.684 1 96.44 17 LEU B O 1
ATOM 1802 N N . SER B 1 18 ? -10.992 7.93 4.742 1 93.12 18 SER B N 1
ATOM 1803 C CA . SER B 1 18 ? -11.844 6.844 4.266 1 93.12 18 SER B CA 1
ATOM 1804 C C . SER B 1 18 ? -12.977 6.559 5.242 1 93.12 18 SER B C 1
ATOM 1806 O O . SER B 1 18 ? -12.781 6.594 6.461 1 93.12 18 SER B O 1
ATOM 1808 N N . ASP B 1 19 ? -14.07 6.152 4.691 1 89.5 19 ASP B N 1
ATOM 1809 C CA . ASP B 1 19 ? -15.188 5.738 5.523 1 89.5 19 ASP B CA 1
ATOM 1810 C C . ASP B 1 19 ? -14.852 4.473 6.309 1 89.5 19 ASP B C 1
ATOM 1812 O O . ASP B 1 19 ? -15.438 4.215 7.363 1 89.5 19 ASP B O 1
ATOM 1816 N N . ALA B 1 20 ? -13.922 3.822 5.773 1 89.25 20 ALA B N 1
ATOM 1817 C CA . ALA B 1 20 ? -13.523 2.58 6.43 1 89.25 20 ALA B CA 1
ATOM 1818 C C . ALA B 1 20 ? -12.875 2.855 7.781 1 89.25 20 ALA B C 1
ATOM 1820 O O . ALA B 1 20 ? -12.695 1.942 8.594 1 89.25 20 ALA B O 1
ATOM 1821 N N . ASN B 1 21 ? -12.5 4.043 8.055 1 93.38 21 ASN B N 1
ATOM 1822 C CA . ASN B 1 21 ? -11.867 4.395 9.328 1 93.38 21 ASN B CA 1
ATOM 1823 C C . ASN B 1 21 ? -12.766 4.043 10.508 1 93.38 21 ASN B C 1
ATOM 1825 O O . ASN B 1 21 ? -12.273 3.814 11.617 1 93.38 21 ASN B O 1
ATOM 1829 N N . GLY B 1 22 ? -14.047 4.109 10.273 1 89.25 22 GLY B N 1
ATOM 1830 C CA . GLY B 1 22 ? -14.945 3.707 11.344 1 89.25 22 GLY B CA 1
ATOM 1831 C C . GLY B 1 22 ? -14.633 2.336 11.906 1 89.25 22 GLY B C 1
ATOM 1832 O O . GLY B 1 22 ? -14.852 2.082 13.094 1 89.25 22 GLY B O 1
ATOM 1833 N N . TYR B 1 23 ? -14.023 1.494 11.117 1 88.38 23 TYR B N 1
ATOM 1834 C CA . TYR B 1 23 ? -13.742 0.128 11.539 1 88.38 23 TYR B CA 1
ATOM 1835 C C . TYR B 1 23 ? -12.242 -0.084 11.734 1 88.38 23 TYR B C 1
ATOM 1837 O O . TYR B 1 23 ? -11.82 -0.701 12.711 1 88.38 23 TYR B O 1
ATOM 1845 N N . ILE B 1 24 ? -11.438 0.475 10.914 1 89.38 24 ILE B N 1
ATOM 1846 C CA . ILE B 1 24 ? -10.031 0.085 10.867 1 89.38 24 ILE B CA 1
ATOM 1847 C C . ILE B 1 24 ? -9.219 0.968 11.812 1 89.38 24 ILE B C 1
ATOM 1849 O O . ILE B 1 24 ? -8.086 0.633 12.172 1 89.38 24 ILE B O 1
ATOM 1853 N N . SER B 1 25 ? -9.766 2.062 12.242 1 91.81 25 SER B N 1
ATOM 1854 C CA . SER B 1 25 ? -9.031 2.928 13.164 1 91.81 25 SER B CA 1
ATOM 1855 C C . SER B 1 25 ? -8.906 2.285 14.539 1 91.81 25 SER B C 1
ATOM 1857 O O . SER B 1 25 ? -7.965 2.576 15.281 1 91.81 25 SER B O 1
ATOM 1859 N N . TYR B 1 26 ? -9.805 1.393 14.875 1 89.94 26 TYR B N 1
ATOM 1860 C CA . TYR B 1 26 ? -9.805 0.765 16.188 1 89.94 26 TYR B CA 1
ATOM 1861 C C . TYR B 1 26 ? -8.594 -0.135 16.375 1 89.94 26 TYR B C 1
ATOM 1863 O O . TYR B 1 26 ? -8.164 -0.397 17.5 1 89.94 26 TYR B O 1
ATOM 1871 N N . ILE B 1 27 ? -8.008 -0.555 15.234 1 89 27 ILE B N 1
ATOM 1872 C CA . ILE B 1 27 ? -6.84 -1.427 15.344 1 89 27 ILE B CA 1
ATOM 1873 C C . ILE B 1 27 ? -5.578 -0.647 14.984 1 89 27 ILE B C 1
ATOM 1875 O O . ILE B 1 27 ? -4.527 -1.239 14.734 1 89 27 ILE B O 1
ATOM 1879 N N . GLY B 1 28 ? -5.715 0.598 14.93 1 90.94 28 GLY B N 1
ATOM 1880 C CA . GLY B 1 28 ? -4.562 1.462 14.734 1 90.94 28 GLY B CA 1
ATOM 1881 C C . GLY B 1 28 ? -4.152 1.598 13.281 1 90.94 28 GLY B C 1
ATOM 1882 O O . GLY B 1 28 ? -3.033 2.02 12.984 1 90.94 28 GLY B O 1
ATOM 1883 N N . LEU B 1 29 ? -5.078 1.292 12.289 1 92 29 LEU B N 1
ATOM 1884 C CA . LEU B 1 29 ? -4.727 1.297 10.867 1 92 29 LEU B CA 1
ATOM 1885 C C . LEU B 1 29 ? -5.582 2.297 10.102 1 92 29 LEU B C 1
ATOM 1887 O O . LEU B 1 29 ? -5.801 2.139 8.898 1 92 29 LEU B O 1
ATOM 1891 N N . GLY B 1 30 ? -6.047 3.238 10.781 1 94.94 30 GLY B N 1
ATOM 1892 C CA . GLY B 1 30 ? -6.859 4.25 10.133 1 94.94 30 GLY B CA 1
ATOM 1893 C C . GLY B 1 30 ? -6.074 5.105 9.156 1 94.94 30 GLY B C 1
ATOM 1894 O O . GLY B 1 30 ? -4.871 5.309 9.328 1 94.94 30 GLY B O 1
ATOM 1895 N N . LEU B 1 31 ? -6.777 5.543 8.102 1 96.44 31 LEU B N 1
ATOM 1896 C CA . LEU B 1 31 ? -6.242 6.488 7.125 1 96.44 31 LEU B CA 1
ATOM 1897 C C . LEU B 1 31 ? -6.625 7.918 7.484 1 96.44 31 LEU B C 1
ATOM 1899 O O . LEU B 1 31 ? -7.805 8.281 7.438 1 96.44 31 LEU B O 1
ATOM 1903 N N . PHE B 1 32 ? -5.547 8.727 7.758 1 97.56 32 PHE B N 1
ATOM 1904 C CA . PHE B 1 32 ? -5.859 10.047 8.289 1 97.56 32 PHE B CA 1
ATOM 1905 C C . PHE B 1 32 ? -5.156 11.141 7.488 1 97.56 32 PHE B C 1
ATOM 1907 O O . PHE B 1 32 ? -4.094 10.906 6.91 1 97.56 32 PHE B O 1
ATOM 1914 N N . HIS B 1 33 ? -5.777 12.281 7.453 1 97.94 33 HIS B N 1
ATOM 1915 C CA . HIS B 1 33 ? -5.215 13.578 7.098 1 97.94 33 HIS B CA 1
ATOM 1916 C C . HIS B 1 33 ? -5.188 14.516 8.297 1 97.94 33 HIS B C 1
ATOM 1918 O O . HIS B 1 33 ? -6.078 14.461 9.156 1 97.94 33 HIS B O 1
ATOM 1924 N N . THR B 1 34 ? -4.148 15.336 8.359 1 98.69 34 THR B N 1
ATOM 1925 C CA . THR B 1 34 ? -4.137 16.328 9.438 1 98.69 34 THR B CA 1
ATOM 1926 C C . THR B 1 34 ? -3.764 17.703 8.906 1 98.69 34 THR B C 1
ATOM 1928 O O . THR B 1 34 ? -3.152 17.828 7.84 1 98.69 34 THR B O 1
ATOM 1931 N N . GLY B 1 35 ? -4.223 18.703 9.648 1 98.62 35 GLY B N 1
ATOM 1932 C CA . GLY B 1 35 ? -3.801 20.094 9.562 1 98.62 35 GLY B CA 1
ATOM 1933 C C . GLY B 1 35 ? -3.615 20.75 10.922 1 98.62 35 GLY B C 1
ATOM 1934 O O . GLY B 1 35 ? -4.281 20.375 11.891 1 98.62 35 GLY B O 1
ATOM 1935 N N . VAL B 1 36 ? -2.736 21.719 10.969 1 98.88 36 VAL B N 1
ATOM 1936 C CA . VAL B 1 36 ? -2.471 22.438 12.219 1 98.88 36 VAL B CA 1
ATOM 1937 C C . VAL B 1 36 ? -3.178 23.781 12.203 1 98.88 36 VAL B C 1
ATOM 1939 O O . VAL B 1 36 ? -2.904 24.625 11.344 1 98.88 36 VAL B O 1
ATOM 1942 N N . GLU B 1 37 ? -4.035 23.984 13.133 1 98.81 37 GLU B N 1
ATOM 1943 C CA . GLU B 1 37 ? -4.801 25.219 13.25 1 98.81 37 GLU B CA 1
ATOM 1944 C C . GLU B 1 37 ? -4.086 26.234 14.141 1 98.81 37 GLU B C 1
ATOM 1946 O O . GLU B 1 37 ? -3.762 25.922 15.297 1 98.81 37 GLU B O 1
ATOM 1951 N N . ILE B 1 38 ? -3.805 27.359 13.531 1 98 38 ILE B N 1
ATOM 1952 C CA . ILE B 1 38 ? -3.176 28.5 14.195 1 98 38 ILE B CA 1
ATOM 1953 C C . ILE B 1 38 ? -3.951 29.781 13.883 1 98 38 ILE B C 1
ATOM 1955 O O . ILE B 1 38 ? -4.039 30.188 12.719 1 98 38 ILE B O 1
ATOM 1959 N N . GLY B 1 39 ? -4.465 30.469 14.875 1 94.81 39 GLY B N 1
ATOM 1960 C CA . GLY B 1 39 ? -5.066 31.781 14.688 1 94.81 39 GLY B CA 1
ATOM 1961 C C . GLY B 1 39 ? -6.207 31.766 13.688 1 94.81 39 GLY B C 1
ATOM 1962 O O . GLY B 1 39 ? -6.355 32.719 12.906 1 94.81 39 GLY B O 1
ATOM 1963 N N . GLY B 1 40 ? -6.871 30.703 13.508 1 95.06 40 GLY B N 1
ATOM 1964 C CA . GLY B 1 40 ? -8.031 30.641 12.633 1 95.06 40 GLY B CA 1
ATOM 1965 C C . GLY B 1 40 ? -7.703 30.094 11.25 1 95.06 40 GLY B C 1
ATOM 1966 O O . GLY B 1 40 ? -8.57 30.016 10.383 1 95.06 40 GLY B O 1
ATOM 1967 N N . ASP B 1 41 ? -6.449 29.859 11.016 1 97.81 41 ASP B N 1
ATOM 1968 C CA . ASP B 1 41 ? -6.016 29.203 9.789 1 97.81 41 ASP B CA 1
ATOM 1969 C C . ASP B 1 41 ? -5.52 27.797 10.055 1 97.81 41 ASP B C 1
ATOM 1971 O O . ASP B 1 41 ? -4.977 27.516 11.125 1 97.81 41 ASP B O 1
ATOM 1975 N N . GLU B 1 42 ? -5.738 26.969 9.055 1 98.31 42 GLU B N 1
ATOM 1976 C CA . GLU B 1 42 ? -5.242 25.594 9.148 1 98.31 42 GLU B CA 1
ATOM 1977 C C . GLU B 1 42 ? -4.164 25.328 8.102 1 98.31 42 GLU B C 1
ATOM 1979 O O . GLU B 1 42 ? -4.41 25.453 6.902 1 98.31 42 GLU B O 1
ATOM 1984 N N . PHE B 1 43 ? -3.012 24.938 8.594 1 98.25 43 PHE B N 1
ATOM 1985 C CA . PHE B 1 43 ? -1.86 24.703 7.73 1 98.25 43 PHE B CA 1
ATOM 1986 C C . PHE B 1 43 ? -1.658 23.203 7.488 1 98.25 43 PHE B C 1
ATOM 1988 O O . PHE B 1 43 ? -1.771 22.406 8.414 1 98.25 43 PHE B O 1
ATOM 1995 N N . SER B 1 44 ? -1.397 22.875 6.195 1 98.06 44 SER B N 1
ATOM 1996 C CA . SER B 1 44 ? -1.134 21.5 5.812 1 98.06 44 SER B CA 1
ATOM 1997 C C . SER B 1 44 ? -0.2 21.422 4.605 1 98.06 44 SER B C 1
ATOM 1999 O O . SER B 1 44 ? 0.476 22.406 4.281 1 98.06 44 SER B O 1
ATOM 2001 N N . PHE B 1 45 ? 0.02 20.188 4.172 1 97.69 45 PHE B N 1
ATOM 2002 C CA . PHE B 1 45 ? 0.969 19.906 3.102 1 97.69 45 PHE B CA 1
ATOM 2003 C C . PHE B 1 45 ? 0.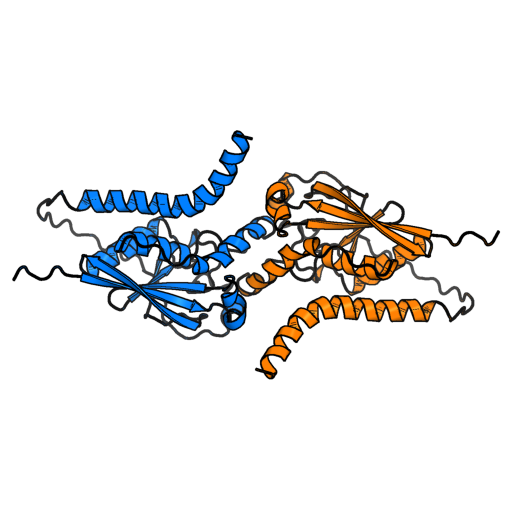347 18.984 2.059 1 97.69 45 PHE B C 1
ATOM 2005 O O . PHE B 1 45 ? -0.343 18.016 2.402 1 97.69 45 PHE B O 1
ATOM 2012 N N . ALA B 1 46 ? 0.512 19.344 0.722 1 95.81 46 ALA B N 1
ATOM 2013 C CA . ALA B 1 46 ? -0.053 18.547 -0.366 1 95.81 46 ALA B CA 1
ATOM 2014 C C . ALA B 1 46 ? 0.881 18.531 -1.572 1 95.81 46 ALA B C 1
ATOM 2016 O O . ALA B 1 46 ? 1.788 19.359 -1.678 1 95.81 46 ALA B O 1
ATOM 2017 N N . SER B 1 47 ? 0.592 17.5 -2.361 1 93.75 47 SER B N 1
ATOM 2018 C CA . SER B 1 47 ? 1.288 17.438 -3.641 1 93.75 47 SER B CA 1
ATOM 2019 C C . SER B 1 47 ? 0.986 18.656 -4.5 1 93.75 47 SER B C 1
ATOM 2021 O O . SER B 1 47 ? -0.158 19.109 -4.559 1 93.75 47 SER B O 1
ATOM 2023 N N . GLY B 1 48 ? 2 19.172 -5.168 1 91.62 48 GLY B N 1
ATOM 2024 C CA . GLY B 1 48 ? 1.818 20.344 -6.012 1 91.62 48 GLY B CA 1
ATOM 2025 C C . GLY B 1 48 ? 1.832 21.656 -5.238 1 91.62 48 GLY B C 1
ATOM 2026 O O . GLY B 1 48 ? 2.791 22.422 -5.328 1 91.62 48 GLY B O 1
ATOM 2027 N N . ALA B 1 49 ? 0.9 21.828 -4.281 1 90.31 49 ALA B N 1
ATOM 2028 C CA . ALA B 1 49 ? 0.704 23.062 -3.541 1 90.31 49 ALA B CA 1
ATOM 2029 C C . ALA B 1 49 ? 1.806 23.266 -2.504 1 90.31 49 ALA B C 1
ATOM 2031 O O . ALA B 1 49 ? 2.141 24.406 -2.156 1 90.31 49 ALA B O 1
ATOM 2032 N N . GLY B 1 50 ? 2.387 22.156 -2.143 1 96.12 50 GLY B N 1
ATOM 2033 C CA . GLY B 1 50 ? 3.27 22.266 -0.992 1 96.12 50 GLY B CA 1
ATOM 2034 C C . GLY B 1 50 ? 2.543 22.656 0.282 1 96.12 50 GLY B C 1
ATOM 2035 O O . GLY B 1 50 ? 1.473 22.125 0.581 1 96.12 50 GLY B O 1
ATOM 2036 N N . VAL B 1 51 ? 3.141 23.531 1.072 1 97.19 51 VAL B N 1
ATOM 2037 C CA . VAL B 1 51 ? 2.516 24.047 2.289 1 97.19 51 VAL B CA 1
ATOM 2038 C C . VAL B 1 51 ? 1.416 25.047 1.931 1 97.19 51 VAL B C 1
ATOM 2040 O O . VAL B 1 51 ? 1.62 25.922 1.097 1 97.19 51 VAL B O 1
ATOM 2043 N N . PHE B 1 52 ? 0.247 24.828 2.508 1 94.38 52 PHE B N 1
ATOM 2044 C CA . PHE B 1 52 ? -0.871 25.719 2.24 1 94.38 52 PHE B CA 1
ATOM 2045 C C . PHE B 1 52 ? -1.709 25.922 3.496 1 94.38 52 PHE B C 1
ATOM 2047 O O . PHE B 1 52 ? -1.508 25.25 4.504 1 94.38 52 PHE B O 1
ATOM 2054 N N . TYR B 1 53 ? -2.533 26.906 3.533 1 94.38 53 TYR B N 1
ATOM 2055 C CA . TYR B 1 53 ? -3.477 27.094 4.629 1 94.38 53 TYR B CA 1
ATOM 2056 C C . TYR B 1 53 ? -4.91 27.125 4.117 1 94.38 53 TYR B C 1
ATOM 2058 O O . TYR B 1 53 ? -5.148 27.375 2.93 1 94.38 53 TYR B O 1
ATOM 2066 N N . SER B 1 54 ? -5.797 26.75 4.895 1 94.44 54 SER B N 1
ATOM 2067 C CA . SER B 1 54 ? -7.227 26.688 4.594 1 94.44 54 SER B CA 1
ATOM 2068 C C . SER B 1 54 ? -8.062 26.984 5.832 1 94.44 54 SER B C 1
ATOM 2070 O O . SER B 1 54 ? -7.523 27.281 6.898 1 94.44 54 SER B O 1
ATOM 2072 N N . THR B 1 55 ? -9.391 27 5.574 1 95.75 55 THR B N 1
ATOM 2073 C CA . THR B 1 55 ? -10.32 27.156 6.684 1 95.75 55 THR B CA 1
ATOM 2074 C C . THR B 1 55 ? -10.273 25.938 7.605 1 95.75 55 THR B C 1
ATOM 2076 O O . THR B 1 55 ? -10.289 24.797 7.141 1 95.75 55 THR B O 1
ATOM 2079 N N . PRO B 1 56 ? -10.164 26.219 8.938 1 97.81 56 PRO B N 1
ATOM 2080 C CA . PRO B 1 56 ? -10.078 25.094 9.867 1 97.81 56 PRO B CA 1
ATOM 2081 C C . PRO B 1 56 ? -11.281 24.156 9.781 1 97.81 56 PRO B C 1
ATOM 2083 O O . PRO B 1 56 ? -12.406 24.609 9.555 1 97.81 56 PRO B O 1
ATOM 2086 N N . ARG B 1 57 ? -11 22.844 9.914 1 98.12 57 ARG B N 1
ATOM 2087 C CA . ARG B 1 57 ? -12.008 21.812 10.117 1 98.12 57 ARG B CA 1
ATOM 2088 C C . ARG B 1 57 ? -12.828 21.594 8.852 1 98.12 57 ARG B C 1
ATOM 2090 O O . ARG B 1 57 ? -13.977 21.141 8.914 1 98.12 57 ARG B O 1
ATOM 2097 N N . GLN B 1 58 ? -12.211 22.062 7.715 1 95.12 58 GLN B N 1
ATOM 2098 C CA . GLN B 1 58 ? -12.75 21.812 6.383 1 95.12 58 GLN B CA 1
ATOM 2099 C C . GLN B 1 58 ? -11.664 21.344 5.422 1 95.12 58 GLN B C 1
ATOM 2101 O O . GLN B 1 58 ? -10.695 22.062 5.172 1 95.12 58 GLN B O 1
ATOM 2106 N N . ALA B 1 59 ? -11.758 20.125 4.992 1 93.06 59 ALA B N 1
ATOM 2107 C CA . ALA B 1 59 ? -10.828 19.547 4.023 1 93.06 59 ALA B CA 1
ATOM 2108 C C . ALA B 1 59 ? -11.562 18.734 2.961 1 93.06 59 ALA B C 1
ATOM 2110 O O . ALA B 1 59 ? -12.078 17.656 3.246 1 93.06 59 ALA B O 1
ATOM 2111 N N . PRO B 1 60 ? -11.555 19.266 1.776 1 87.75 60 PRO B N 1
ATOM 2112 C CA . PRO B 1 60 ? -12.227 18.5 0.723 1 87.75 60 PRO B CA 1
ATOM 2113 C C . PRO B 1 60 ? -11.664 17.078 0.581 1 87.75 60 PRO B C 1
ATOM 2115 O O . PRO B 1 60 ? -10.445 16.891 0.605 1 87.75 60 PRO B O 1
ATOM 2118 N N . GLY B 1 61 ? -12.586 16.156 0.497 1 88 61 GLY B N 1
ATOM 2119 C CA . GLY B 1 61 ? -12.18 14.766 0.31 1 88 61 GLY B CA 1
ATOM 2120 C C . GLY B 1 61 ? -11.906 14.047 1.615 1 88 61 GLY B C 1
ATOM 2121 O O . GLY B 1 61 ? -11.562 12.859 1.615 1 88 61 GLY B O 1
ATOM 2122 N N . ALA B 1 62 ? -12.031 14.773 2.701 1 95.31 62 ALA B N 1
ATOM 2123 C CA . ALA B 1 62 ? -11.797 14.172 4.012 1 95.31 62 ALA B CA 1
ATOM 2124 C C . ALA B 1 62 ? -12.859 14.609 5.012 1 95.31 62 ALA B C 1
ATOM 2126 O O . ALA B 1 62 ? -13.422 15.695 4.898 1 95.31 62 ALA B O 1
ATOM 2127 N N . ARG B 1 63 ? -13.188 13.766 5.934 1 96.75 63 ARG B N 1
ATOM 2128 C CA . ARG B 1 63 ? -14.203 14.062 6.941 1 96.75 63 ARG B CA 1
ATOM 2129 C C . ARG B 1 63 ? -13.562 14.445 8.266 1 96.75 63 ARG B C 1
ATOM 2131 O O . ARG B 1 63 ? -12.773 13.68 8.828 1 96.75 63 ARG B O 1
ATOM 2138 N N . PHE B 1 64 ? -14.023 15.586 8.812 1 98.19 64 PHE B N 1
ATOM 2139 C CA . PHE B 1 64 ? -13.5 16.047 10.094 1 98.19 64 PHE B CA 1
ATOM 2140 C C . PHE B 1 64 ? -13.828 15.055 11.203 1 98.19 64 PHE B C 1
ATOM 2142 O O . PHE B 1 64 ? -14.984 14.641 11.344 1 98.19 64 PHE B O 1
ATOM 2149 N N . ARG B 1 65 ? -12.781 14.727 11.906 1 97.75 65 ARG B N 1
ATOM 2150 C CA . ARG B 1 65 ? -12.945 13.742 12.969 1 97.75 65 ARG B CA 1
ATOM 2151 C C . ARG B 1 65 ? -12.891 14.406 14.344 1 97.75 65 ARG B C 1
ATOM 2153 O O . ARG B 1 65 ? -13.805 14.25 15.156 1 97.75 65 ARG B O 1
ATOM 2160 N N . GLU B 1 66 ? -11.852 15.086 14.594 1 98.25 66 GLU B N 1
ATOM 2161 C CA . GLU B 1 66 ? -11.672 15.727 15.891 1 98.25 66 GLU B CA 1
ATOM 2162 C C . GLU B 1 66 ? -10.547 16.766 15.844 1 98.25 66 GLU B C 1
ATOM 2164 O O . GLU B 1 66 ? -9.773 16.797 14.883 1 98.25 66 GLU B O 1
ATOM 2169 N N . SER B 1 67 ? -10.539 17.609 16.891 1 98.75 67 SER B N 1
ATOM 2170 C CA . SER B 1 67 ? -9.422 18.516 17.156 1 98.75 67 SER B CA 1
ATOM 2171 C C . SER B 1 67 ? -8.688 18.109 18.438 1 98.75 67 SER B C 1
ATOM 2173 O O . SER B 1 67 ? -9.32 17.797 19.453 1 98.75 67 SER B O 1
ATOM 2175 N N . ILE B 1 68 ? -7.426 18.078 18.344 1 98.81 68 ILE B N 1
ATOM 2176 C CA . ILE B 1 68 ? -6.59 17.766 19.5 1 98.81 68 ILE B CA 1
ATOM 2177 C C . ILE B 1 68 ? -5.848 19.031 19.938 1 98.81 68 ILE B C 1
ATOM 2179 O O . ILE B 1 68 ? -5.16 19.672 19.141 1 98.81 68 ILE B O 1
ATOM 2183 N N . GLU B 1 69 ? -5.988 19.359 21.188 1 98.75 69 GLU B N 1
ATOM 2184 C CA . GLU B 1 69 ? -5.23 20.484 21.734 1 98.75 69 GLU B CA 1
ATOM 2185 C C . GLU B 1 69 ? -3.752 20.125 21.891 1 98.75 69 GLU B C 1
ATOM 2187 O O . GLU B 1 69 ? -3.393 19.281 22.703 1 98.75 69 GLU B O 1
ATOM 2192 N N . MET B 1 70 ? -2.912 20.891 21.156 1 98.69 70 MET B N 1
ATOM 2193 C CA . MET B 1 70 ? -1.491 20.547 21.188 1 98.69 70 MET B CA 1
ATOM 2194 C C . MET B 1 70 ? -0.737 21.453 22.156 1 98.69 70 MET B C 1
ATOM 2196 O O . MET B 1 70 ? 0.354 21.094 22.625 1 98.69 70 MET B O 1
ATOM 2200 N N . GLY B 1 71 ? -1.239 22.625 22.422 1 98.31 71 GLY B N 1
ATOM 2201 C CA . GLY B 1 71 ? -0.587 23.562 23.312 1 98.31 71 GLY B CA 1
ATOM 2202 C C . GLY B 1 71 ? -0.612 25 22.797 1 98.31 71 GLY B C 1
ATOM 2203 O O . GLY B 1 71 ? -1.432 25.344 21.938 1 98.31 71 GLY B O 1
ATOM 2204 N N . ASP B 1 72 ? 0.214 25.875 23.5 1 97.88 72 ASP B N 1
ATOM 2205 C CA . ASP B 1 72 ? 0.281 27.297 23.141 1 97.88 72 ASP B CA 1
ATOM 2206 C C . ASP B 1 72 ? 1.678 27.672 22.641 1 97.88 72 ASP B C 1
ATOM 2208 O O . ASP B 1 72 ? 2.676 27.359 23.297 1 97.88 72 ASP B O 1
ATOM 2212 N N . PHE B 1 73 ? 1.647 28.172 21.5 1 97.69 73 PHE B N 1
ATOM 2213 C CA . PHE B 1 73 ? 2.871 28.797 21.016 1 97.69 73 PHE B CA 1
ATOM 2214 C C . PHE B 1 73 ? 3.123 30.125 21.734 1 97.69 73 PHE B C 1
ATOM 2216 O O . PHE B 1 73 ? 2.221 30.953 21.859 1 97.69 73 PHE B O 1
ATOM 2223 N N . GLN B 1 74 ? 4.34 30.281 22.203 1 96.69 74 GLN B N 1
ATOM 2224 C CA . GLN B 1 74 ? 4.699 31.516 22.906 1 96.69 74 GLN B CA 1
ATOM 2225 C C . GLN B 1 74 ? 5.113 32.594 21.922 1 96.69 74 GLN B C 1
ATOM 2227 O O . GLN B 1 74 ? 6.297 32.938 21.812 1 96.69 74 GLN B O 1
ATOM 2232 N N . GLY B 1 75 ? 4.223 33.188 21.281 1 96.12 75 GLY B N 1
ATOM 2233 C CA . GLY B 1 75 ? 4.387 34.219 20.266 1 96.12 75 GLY B CA 1
ATOM 2234 C C . GLY B 1 75 ? 3.09 34.594 19.578 1 96.12 75 GLY B C 1
ATOM 2235 O O . GLY B 1 75 ? 2.027 34.062 19.922 1 96.12 75 GLY B O 1
ATOM 2236 N N . SER B 1 76 ? 3.168 35.531 18.766 1 96.38 76 SER B N 1
ATOM 2237 C CA . SER B 1 76 ? 1.999 36.031 18.031 1 96.38 76 SER B CA 1
ATOM 2238 C C . SER B 1 76 ? 1.612 35.094 16.906 1 96.38 76 SER B C 1
ATOM 2240 O O . SER B 1 76 ? 2.389 34.188 16.531 1 96.38 76 SER B O 1
ATOM 2242 N N . TYR B 1 77 ? 0.432 35.281 16.406 1 96.69 77 TYR B N 1
ATOM 2243 C CA . TYR B 1 77 ? -0.018 34.562 15.211 1 96.69 77 TYR B CA 1
ATOM 2244 C C . TYR B 1 77 ? 0.957 34.75 14.055 1 96.69 77 TYR B C 1
ATOM 2246 O O . TYR B 1 77 ? 1.278 33.812 13.344 1 96.69 77 TYR B O 1
ATOM 2254 N N . SER B 1 78 ? 1.322 36.031 13.906 1 96.56 78 SER B N 1
ATOM 2255 C CA . SER B 1 78 ? 2.234 36.344 12.812 1 96.56 78 SER B CA 1
ATOM 2256 C C . SER B 1 78 ? 3.525 35.531 12.922 1 96.56 78 SER B C 1
ATOM 2258 O O . SER B 1 78 ? 4.031 35.031 11.922 1 96.56 78 SER B O 1
ATOM 2260 N N . ASP B 1 79 ? 4 35.375 14.133 1 96.56 79 ASP B N 1
ATOM 2261 C CA . ASP B 1 79 ? 5.211 34.594 14.352 1 96.56 79 ASP B CA 1
ATOM 2262 C C . ASP B 1 79 ? 4.973 33.125 14.031 1 96.56 79 ASP B C 1
ATOM 2264 O O . ASP B 1 79 ? 5.797 32.469 13.367 1 96.56 79 ASP B O 1
ATOM 2268 N N . ALA B 1 80 ? 3.9 32.625 14.469 1 97.69 80 ALA B N 1
ATOM 2269 C CA . ALA B 1 80 ? 3.566 31.234 14.242 1 97.69 80 ALA B CA 1
ATOM 2270 C C . ALA B 1 80 ? 3.377 30.953 12.75 1 97.69 80 ALA B C 1
ATOM 2272 O O . ALA B 1 80 ? 3.844 29.922 12.242 1 97.69 80 ALA B O 1
ATOM 2273 N N . LYS B 1 81 ? 2.707 31.828 12.117 1 97.5 81 LYS B N 1
ATOM 2274 C CA . LYS B 1 81 ? 2.477 31.703 10.68 1 97.5 81 LYS B CA 1
ATOM 2275 C C . LYS B 1 81 ? 3.797 31.688 9.914 1 97.5 81 LYS B C 1
ATOM 2277 O O . LYS B 1 81 ? 3.969 30.906 8.984 1 97.5 81 LYS B O 1
ATOM 2282 N N . ASN B 1 82 ? 4.68 32.531 10.297 1 96.62 82 ASN B N 1
ATOM 2283 C CA . ASN B 1 82 ? 5.996 32.562 9.664 1 96.62 82 ASN B CA 1
ATOM 2284 C C . ASN B 1 82 ? 6.734 31.25 9.852 1 96.62 82 ASN B C 1
ATOM 2286 O O . ASN B 1 82 ? 7.391 30.766 8.922 1 96.62 82 ASN B O 1
ATOM 2290 N N . LEU B 1 83 ? 6.602 30.688 10.984 1 97.12 83 LEU B N 1
ATOM 2291 C CA . LEU B 1 83 ? 7.238 29.391 11.234 1 97.12 83 LEU B CA 1
ATOM 2292 C C . LEU B 1 83 ? 6.586 28.297 10.406 1 97.12 83 LEU B C 1
ATOM 2294 O O . LEU B 1 83 ? 7.277 27.406 9.883 1 97.12 83 LEU B O 1
ATOM 2298 N N . ALA B 1 84 ? 5.273 28.406 10.273 1 98 84 ALA B N 1
ATOM 2299 C CA . ALA B 1 84 ? 4.566 27.438 9.445 1 98 84 ALA B CA 1
ATOM 2300 C C . ALA B 1 84 ? 5.09 27.453 8.008 1 98 84 ALA B C 1
ATOM 2302 O O . ALA B 1 84 ? 5.312 26.391 7.414 1 98 84 ALA B O 1
ATOM 2303 N N . TYR B 1 85 ? 5.406 28.578 7.5 1 95.88 85 TYR B N 1
ATOM 2304 C CA . TYR B 1 85 ? 5.859 28.703 6.121 1 95.88 85 TYR B CA 1
ATOM 2305 C C . TYR B 1 85 ? 7.355 28.438 6.008 1 95.88 85 TYR B C 1
ATOM 2307 O O . TYR B 1 85 ? 7.855 28.125 4.926 1 95.88 85 TYR B O 1
ATOM 2315 N N . SER B 1 86 ? 8.008 28.531 7.113 1 95.56 86 SER B N 1
ATOM 2316 C CA . SER B 1 86 ? 9.445 28.297 7.07 1 95.56 86 SER B CA 1
ATOM 2317 C C . SER B 1 86 ? 9.766 26.859 6.699 1 95.56 86 SER B C 1
ATOM 2319 O O . SER B 1 86 ? 10.867 26.562 6.242 1 95.56 86 SER B O 1
ATOM 2321 N N . LEU B 1 87 ? 8.797 25.984 6.859 1 97.12 87 LEU B N 1
ATOM 2322 C CA . LEU B 1 87 ? 8.992 24.562 6.57 1 97.12 87 LEU B CA 1
ATOM 2323 C C . LEU B 1 87 ? 8.82 24.281 5.082 1 97.12 87 LEU B C 1
ATOM 2325 O O . LEU B 1 87 ? 9.047 23.156 4.625 1 97.12 87 LEU B O 1
ATOM 2329 N N . ARG B 1 88 ? 8.531 25.297 4.273 1 95.75 88 ARG B N 1
ATOM 2330 C CA . ARG B 1 88 ? 8.227 25.125 2.855 1 95.75 88 ARG B CA 1
ATOM 2331 C C . ARG B 1 88 ? 9.445 24.609 2.094 1 95.75 88 ARG B C 1
ATOM 2333 O O . ARG B 1 88 ? 9.297 23.953 1.056 1 95.75 88 ARG B O 1
ATOM 2340 N N . HIS B 1 89 ? 10.586 24.844 2.604 1 94.06 89 HIS B N 1
ATOM 2341 C CA . HIS B 1 89 ? 11.797 24.375 1.933 1 94.06 89 HIS B CA 1
ATOM 2342 C C . HIS B 1 89 ? 11.914 22.859 2.006 1 94.06 89 HIS B C 1
ATOM 2344 O O . HIS B 1 89 ? 12.367 22.219 1.054 1 94.06 89 HIS B O 1
ATOM 2350 N N . GLU B 1 90 ? 11.453 22.297 3.064 1 96.25 90 GLU B N 1
ATOM 2351 C CA . GLU B 1 90 ? 11.492 20.844 3.256 1 96.25 90 GLU B CA 1
ATOM 2352 C C . GLU B 1 90 ? 10.227 20.188 2.703 1 96.25 90 GLU B C 1
ATOM 2354 O O . GLU B 1 90 ? 10.258 19.031 2.285 1 96.25 90 GLU B O 1
ATOM 2359 N N . PHE B 1 91 ? 9.227 20.906 2.73 1 97.06 91 PHE B N 1
ATOM 2360 C CA . PHE B 1 91 ? 7.934 20.391 2.311 1 97.06 91 PHE B CA 1
ATOM 2361 C C . PHE B 1 91 ? 7.449 21.094 1.052 1 97.06 91 PHE B C 1
ATOM 2363 O O . PHE B 1 91 ? 6.406 21.75 1.067 1 97.06 91 PHE B O 1
ATOM 2370 N N . ASP B 1 92 ? 8.188 20.875 0.005 1 95.38 92 ASP B N 1
ATOM 2371 C CA . ASP B 1 92 ? 7.758 21.391 -1.289 1 95.38 92 ASP B CA 1
ATOM 2372 C C . ASP B 1 92 ? 6.801 20.422 -1.977 1 95.38 92 ASP B C 1
ATOM 2374 O O . ASP B 1 92 ? 6.852 19.219 -1.736 1 95.38 92 ASP B O 1
ATOM 2378 N N . GLY B 1 93 ? 5.992 20.922 -2.814 1 94.31 93 GLY B N 1
ATOM 2379 C CA . GLY B 1 93 ? 4.941 20.141 -3.439 1 94.31 93 GLY B CA 1
ATOM 2380 C C . GLY B 1 93 ? 5.469 18.938 -4.211 1 94.31 93 GLY B C 1
ATOM 2381 O O . GLY B 1 93 ? 4.832 17.891 -4.246 1 94.31 93 GLY B O 1
ATOM 2382 N N . ALA B 1 94 ? 6.637 19.031 -4.781 1 94.19 94 ALA B N 1
ATOM 2383 C CA . ALA B 1 94 ? 7.227 17.984 -5.605 1 94.19 94 ALA B CA 1
ATOM 2384 C C . ALA B 1 94 ? 7.793 16.859 -4.738 1 94.19 94 ALA B C 1
ATOM 2386 O O . ALA B 1 94 ? 7.977 15.734 -5.211 1 94.19 94 ALA B O 1
ATOM 2387 N N . SER B 1 95 ? 8.039 17.141 -3.492 1 95.62 95 SER B N 1
ATOM 2388 C CA . SER B 1 95 ? 8.656 16.141 -2.619 1 95.62 95 SER B CA 1
ATOM 2389 C C . SER B 1 95 ? 7.605 15.312 -1.9 1 95.62 95 SER B C 1
ATOM 2391 O O . SER B 1 95 ? 7.941 14.383 -1.16 1 95.62 95 SER B O 1
ATOM 2393 N N . TYR B 1 96 ? 6.375 15.617 -2.238 1 95.88 96 TYR B N 1
ATOM 2394 C CA . TYR B 1 96 ? 5.289 14.898 -1.574 1 95.88 96 TYR B CA 1
ATOM 2395 C C . TYR B 1 96 ? 5.363 13.406 -1.871 1 95.88 96 TYR B C 1
ATOM 2397 O O . TYR B 1 96 ? 5.594 13.008 -3.016 1 95.88 96 TYR B O 1
ATOM 2405 N N . ASN B 1 97 ? 5.133 12.594 -0.849 1 96.19 97 ASN B N 1
ATOM 2406 C CA . ASN B 1 97 ? 4.938 11.156 -0.971 1 96.19 97 ASN B CA 1
ATOM 2407 C C . ASN B 1 97 ? 3.914 10.641 0.034 1 96.19 97 ASN B C 1
ATOM 2409 O O . ASN B 1 97 ? 4.09 10.797 1.244 1 96.19 97 ASN B O 1
ATOM 2413 N N . LEU B 1 98 ? 2.961 10.016 -0.47 1 96.25 98 LEU B N 1
ATOM 2414 C CA . LEU B 1 98 ? 1.815 9.57 0.314 1 96.25 98 LEU B CA 1
ATOM 2415 C C . LEU B 1 98 ? 2.268 8.797 1.551 1 96.25 98 LEU B C 1
ATOM 2417 O O . LEU B 1 98 ? 1.678 8.938 2.625 1 96.25 98 LEU B O 1
ATOM 2421 N N . PHE B 1 99 ? 3.387 8.094 1.438 1 95.38 99 PHE B N 1
ATOM 2422 C CA . PHE B 1 99 ? 3.76 7.141 2.479 1 95.38 99 PHE B CA 1
ATOM 2423 C C . PHE B 1 99 ? 4.883 7.699 3.346 1 95.38 99 PHE B C 1
ATOM 2425 O O . PHE B 1 99 ? 4.93 7.438 4.551 1 95.38 99 PHE B O 1
ATOM 2432 N N . THR B 1 100 ? 5.719 8.562 2.797 1 95.44 100 THR B N 1
ATOM 2433 C CA . THR B 1 100 ? 6.957 8.844 3.514 1 95.44 100 THR B CA 1
ATOM 2434 C C . THR B 1 100 ? 7.078 10.328 3.824 1 95.44 100 THR B C 1
ATOM 2436 O O . THR B 1 100 ? 7.836 10.727 4.711 1 95.44 100 THR B O 1
ATOM 2439 N N . LYS B 1 101 ? 6.457 11.148 3.08 1 97.75 101 LYS B N 1
ATOM 2440 C CA . LYS B 1 101 ? 6.457 12.602 3.25 1 97.75 101 LYS B CA 1
ATOM 2441 C C . LYS B 1 101 ? 5.102 13.195 2.885 1 97.75 101 LYS B C 1
ATOM 2443 O O . LYS B 1 101 ? 4.891 13.625 1.749 1 97.75 101 LYS B O 1
ATOM 2448 N N . ASN B 1 102 ? 4.262 13.203 3.859 1 97.25 102 ASN B N 1
ATOM 2449 C CA . ASN B 1 102 ? 2.857 13.516 3.615 1 97.25 102 ASN B CA 1
ATOM 2450 C C . ASN B 1 102 ? 2.35 14.594 4.566 1 97.25 102 ASN B C 1
ATOM 2452 O O . ASN B 1 102 ? 3.141 15.242 5.258 1 97.25 102 ASN B O 1
ATOM 2456 N N . 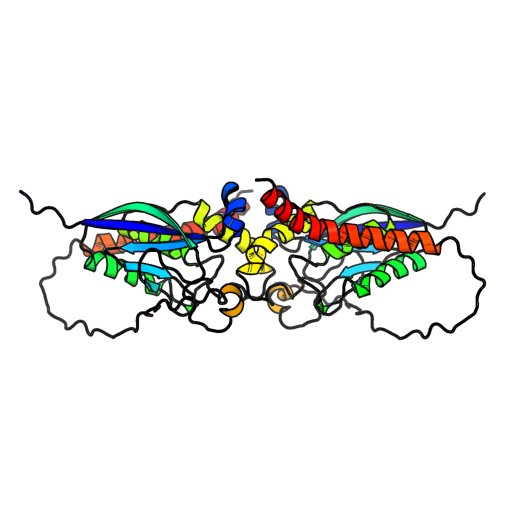CYS B 1 103 ? 1.074 14.828 4.535 1 97.81 103 CYS B N 1
ATOM 2457 C CA . CYS B 1 103 ? 0.443 15.867 5.34 1 97.81 103 CYS B CA 1
ATOM 2458 C C . CYS B 1 103 ? 0.704 15.641 6.824 1 97.81 103 CYS B C 1
ATOM 2460 O O . CYS B 1 103 ? 0.884 16.594 7.582 1 97.81 103 CYS B O 1
ATOM 2462 N N . ASN B 1 104 ? 0.738 14.438 7.277 1 98.62 104 ASN B N 1
ATOM 2463 C CA . ASN B 1 104 ? 0.968 14.109 8.68 1 98.62 104 ASN B CA 1
ATOM 2464 C C . ASN B 1 104 ? 2.42 14.359 9.086 1 98.62 104 ASN B C 1
ATOM 2466 O O . ASN B 1 104 ? 2.693 14.766 10.211 1 98.62 104 ASN B O 1
ATOM 2470 N N . SER B 1 105 ? 3.314 14.109 8.141 1 98.38 105 SER B N 1
ATOM 2471 C CA . SER B 1 105 ? 4.715 14.438 8.367 1 98.38 105 SER B CA 1
ATOM 2472 C C . SER B 1 105 ? 4.898 15.938 8.602 1 98.38 105 SER B C 1
ATOM 2474 O O . SER B 1 105 ? 5.656 16.344 9.492 1 98.38 105 SER B O 1
ATOM 2476 N N . TYR B 1 106 ? 4.223 16.672 7.824 1 98.56 106 TYR B N 1
ATOM 2477 C CA . TYR B 1 106 ? 4.281 18.125 7.98 1 98.56 106 TYR B CA 1
ATOM 2478 C C . TYR B 1 106 ? 3.717 18.547 9.328 1 98.56 106 TYR B C 1
ATOM 2480 O O . TYR B 1 106 ? 4.324 19.344 10.039 1 98.56 106 TYR B O 1
ATOM 2488 N N . SER B 1 107 ? 2.559 18.031 9.656 1 98.81 107 SER B N 1
ATOM 2489 C CA . SER B 1 107 ? 1.937 18.375 10.938 1 98.81 107 SER B CA 1
ATOM 2490 C C . SER B 1 107 ? 2.846 18.016 12.102 1 98.81 107 SER B C 1
ATOM 2492 O O . SER B 1 107 ? 2.93 18.766 13.086 1 98.81 107 SER B O 1
ATOM 2494 N N . GLU B 1 108 ? 3.42 16.859 11.984 1 98.75 108 GLU B N 1
ATOM 2495 C CA . GLU B 1 108 ? 4.395 16.469 13 1 98.75 108 GLU B CA 1
ATOM 2496 C C . GLU B 1 108 ? 5.496 17.5 13.141 1 98.75 108 GLU B C 1
ATOM 2498 O O . GLU B 1 108 ? 5.797 17.953 14.25 1 98.75 108 GLU B O 1
ATOM 2503 N N . ALA B 1 109 ? 6.066 17.938 12.102 1 98.56 109 ALA B N 1
ATOM 2504 C CA . ALA B 1 109 ? 7.164 18.906 12.102 1 98.56 109 ALA B CA 1
ATOM 2505 C C . ALA B 1 109 ? 6.707 20.25 12.656 1 98.56 109 ALA B C 1
ATOM 2507 O O . ALA B 1 109 ? 7.41 20.875 13.461 1 98.56 109 ALA B O 1
ATOM 2508 N N . LEU B 1 110 ? 5.602 20.672 12.25 1 98.75 110 LEU B N 1
ATOM 2509 C CA . LEU B 1 110 ? 5.109 21.984 12.664 1 98.75 110 LEU B CA 1
ATOM 2510 C C . LEU B 1 110 ? 4.781 22 14.148 1 98.75 110 LEU B C 1
ATOM 2512 O O . LEU B 1 110 ? 5.129 22.953 14.852 1 98.75 110 LEU B O 1
ATOM 2516 N N . CYS B 1 111 ? 4.117 20.953 14.641 1 98.75 111 CYS B N 1
ATOM 2517 C CA . CYS B 1 111 ? 3.803 20.891 16.062 1 98.75 111 CYS B CA 1
ATOM 2518 C C . CYS B 1 111 ? 5.074 20.875 16.906 1 98.75 111 CYS B C 1
ATOM 2520 O O . CYS B 1 111 ? 5.152 21.531 17.938 1 98.75 111 CYS B O 1
ATOM 2522 N N . GLN B 1 112 ? 5.98 20.141 16.438 1 98.56 112 GLN B N 1
ATOM 2523 C CA . GLN B 1 112 ? 7.266 20.125 17.125 1 98.56 112 GLN B CA 1
ATOM 2524 C C . GLN B 1 112 ? 7.891 21.516 17.141 1 98.56 112 GLN B C 1
ATOM 2526 O O . GLN B 1 112 ? 8.43 21.938 18.172 1 98.56 112 GLN B O 1
ATOM 2531 N N . LEU B 1 113 ? 7.828 22.141 16.109 1 97.88 113 LEU B N 1
ATOM 2532 C CA . LEU B 1 113 ? 8.43 23.469 15.961 1 97.88 113 LEU B CA 1
ATOM 2533 C C . LEU B 1 113 ? 7.73 24.484 16.844 1 97.88 113 LEU B C 1
ATOM 2535 O O . LEU B 1 113 ? 8.383 25.297 17.5 1 97.88 113 LEU B O 1
ATOM 2539 N N . LEU B 1 114 ? 6.449 24.469 16.938 1 98.38 114 LEU B N 1
ATOM 2540 C CA . LEU B 1 114 ? 5.672 25.516 17.609 1 98.38 114 LEU B CA 1
ATOM 2541 C C . LEU B 1 114 ? 5.578 25.25 19.109 1 98.38 114 LEU B C 1
ATOM 2543 O O . LEU B 1 114 ? 5.668 26.172 19.906 1 98.38 114 LEU B O 1
ATOM 2547 N N . VAL B 1 115 ? 5.395 23.969 19.484 1 98.31 115 VAL B N 1
ATOM 2548 C CA . VAL B 1 115 ? 5.051 23.703 20.875 1 98.31 115 VAL B CA 1
ATOM 2549 C C . VAL B 1 115 ? 5.902 22.562 21.422 1 98.31 115 VAL B C 1
ATOM 2551 O O . VAL B 1 115 ? 5.777 22.188 22.594 1 98.31 115 VAL B O 1
ATOM 2554 N N . GLY B 1 116 ? 6.691 21.844 20.672 1 97.88 116 GLY B N 1
ATOM 2555 C CA . GLY B 1 116 ? 7.594 20.797 21.125 1 97.88 116 GLY B CA 1
ATOM 2556 C C . GLY B 1 116 ? 6.895 19.484 21.406 1 97.88 116 GLY B C 1
ATOM 2557 O O . GLY B 1 116 ? 7.344 18.703 22.25 1 97.88 116 GLY B O 1
ATOM 2558 N N . LYS B 1 117 ? 5.746 19.281 20.781 1 98.12 117 LYS B N 1
ATOM 2559 C CA . LYS B 1 117 ? 4.965 18.078 21.016 1 98.12 117 LYS B CA 1
ATOM 2560 C C . LYS B 1 117 ? 4.75 17.297 19.719 1 98.12 117 LYS B C 1
ATOM 2562 O O . LYS B 1 117 ? 4.492 17.891 18.672 1 98.12 117 LYS B O 1
ATOM 2567 N N . SER B 1 118 ? 4.863 15.969 19.859 1 98.25 118 SER B N 1
ATOM 2568 C CA . SER B 1 118 ? 4.582 15.094 18.719 1 98.25 118 SER B CA 1
ATOM 2569 C C . SER B 1 118 ? 3.086 14.859 18.578 1 98.25 118 SER B C 1
ATOM 2571 O O . SER B 1 118 ? 2.35 14.828 19.562 1 98.25 118 SER B O 1
ATOM 2573 N N . ILE B 1 119 ? 2.705 14.664 17.328 1 98.44 119 ILE B N 1
ATOM 2574 C CA . ILE B 1 119 ? 1.323 14.25 17.109 1 98.44 119 ILE B CA 1
ATOM 2575 C C . ILE B 1 119 ? 1.163 12.773 17.453 1 98.44 119 ILE B C 1
ATOM 2577 O O . ILE B 1 119 ? 2.152 12.047 17.562 1 98.44 119 ILE B O 1
ATOM 2581 N N . PRO B 1 120 ? -0.089 12.367 17.656 1 97.88 120 PRO B N 1
ATOM 2582 C CA . PRO B 1 120 ? -0.278 10.953 17.969 1 97.88 120 PRO B CA 1
ATOM 2583 C C . PRO B 1 120 ? 0.258 10.023 16.891 1 97.88 120 PRO B C 1
ATOM 2585 O O . PRO B 1 120 ? 0.044 10.266 15.695 1 97.88 120 PRO B O 1
ATOM 2588 N N . ALA B 1 121 ? 0.842 8.906 17.281 1 95.75 121 ALA B N 1
ATOM 2589 C CA . ALA B 1 121 ? 1.54 8.008 16.375 1 95.75 121 ALA B CA 1
ATOM 2590 C C . ALA B 1 121 ? 0.562 7.309 15.43 1 95.75 121 ALA B C 1
ATOM 2592 O O . ALA B 1 121 ? 0.907 6.992 14.289 1 95.75 121 ALA B O 1
ATOM 2593 N N . TYR B 1 122 ? -0.643 7.066 15.938 1 96.19 122 TYR B N 1
ATOM 2594 C CA . TYR B 1 122 ? -1.592 6.293 15.148 1 96.19 122 TYR B CA 1
ATOM 2595 C C . TYR B 1 122 ? -1.931 7.012 13.852 1 96.19 122 TYR B C 1
ATOM 2597 O O . TYR B 1 122 ? -2.391 6.391 12.891 1 96.19 122 TYR B O 1
ATOM 2605 N N . ILE B 1 123 ? -1.671 8.242 13.773 1 97.5 123 ILE B N 1
ATOM 2606 C CA . ILE B 1 123 ? -2.1 9.102 12.672 1 97.5 123 ILE B CA 1
ATOM 2607 C C . ILE B 1 123 ? -1.335 8.734 11.406 1 97.5 123 ILE B C 1
ATOM 2609 O O . ILE B 1 123 ? -1.903 8.727 10.312 1 97.5 123 ILE B O 1
ATOM 2613 N N . ASN B 1 124 ? -0.096 8.398 11.555 1 97.25 124 ASN B N 1
ATOM 2614 C CA . ASN B 1 124 ? 0.732 8.133 10.383 1 97.25 124 ASN B CA 1
ATOM 2615 C C . ASN B 1 124 ? 1.11 6.66 10.273 1 97.25 124 ASN B C 1
ATOM 2617 O O . ASN B 1 124 ? 1.974 6.293 9.477 1 97.25 124 ASN B O 1
ATOM 2621 N N . ARG B 1 125 ? 0.506 5.84 11.094 1 95.44 125 ARG B N 1
ATOM 2622 C CA . ARG B 1 125 ? 0.856 4.426 11.156 1 95.44 125 ARG B CA 1
ATOM 2623 C C . ARG B 1 125 ? 0.552 3.729 9.836 1 95.44 125 ARG B C 1
ATOM 2625 O O . ARG B 1 125 ? 1.366 2.951 9.336 1 95.44 125 ARG B O 1
ATOM 2632 N N . ALA B 1 126 ? -0.587 3.998 9.297 1 94.88 126 ALA B N 1
ATOM 2633 C CA . ALA B 1 126 ? -0.979 3.365 8.039 1 94.88 126 ALA B CA 1
ATOM 2634 C C . ALA B 1 126 ? 0.001 3.713 6.918 1 94.88 126 ALA B C 1
ATOM 2636 O O . ALA B 1 126 ? 0.368 2.852 6.117 1 94.88 126 ALA B O 1
ATOM 2637 N N . ALA B 1 127 ? 0.405 4.965 6.848 1 95.75 127 ALA B N 1
ATOM 2638 C CA . ALA B 1 127 ? 1.38 5.371 5.84 1 95.75 127 ALA B CA 1
ATOM 2639 C C . ALA B 1 127 ? 2.695 4.617 6.012 1 95.75 127 ALA B C 1
ATOM 2641 O O . ALA B 1 127 ? 3.291 4.164 5.031 1 95.75 127 ALA B O 1
ATOM 2642 N N . TYR B 1 128 ? 3.062 4.473 7.234 1 93.94 128 TYR B N 1
ATOM 2643 C CA . TYR B 1 128 ? 4.273 3.719 7.527 1 93.94 128 TYR B CA 1
ATOM 2644 C C . TYR B 1 128 ? 4.156 2.283 7.023 1 93.94 128 TYR B C 1
ATOM 2646 O O . TYR B 1 128 ? 5.059 1.778 6.352 1 93.94 128 TYR B O 1
ATOM 2654 N N . LEU B 1 129 ? 3.113 1.603 7.332 1 91.81 129 LEU B N 1
ATOM 2655 C CA . LEU B 1 129 ? 2.889 0.242 6.855 1 91.81 129 LEU B CA 1
ATOM 2656 C C . LEU B 1 129 ? 2.844 0.199 5.332 1 91.81 129 LEU B C 1
ATOM 2658 O O . LEU B 1 129 ? 3.396 -0.716 4.719 1 91.81 129 LEU B O 1
ATOM 2662 N N . GLY B 1 130 ? 2.186 1.179 4.746 1 93.06 130 GLY B N 1
ATOM 2663 C CA . GLY B 1 130 ? 2.109 1.258 3.295 1 93.06 130 GLY B CA 1
ATOM 2664 C C . GLY B 1 130 ? 3.465 1.409 2.635 1 93.06 130 GLY B C 1
ATOM 2665 O O . GLY B 1 130 ? 3.662 0.969 1.499 1 93.06 130 GLY B O 1
ATOM 2666 N N . SER B 1 131 ? 4.422 1.992 3.316 1 92.81 131 SER B N 1
ATOM 2667 C CA . SER B 1 131 ? 5.742 2.238 2.744 1 92.81 131 SER B CA 1
ATOM 2668 C C . SER B 1 131 ? 6.461 0.93 2.426 1 92.81 131 SER B C 1
ATOM 2670 O O . SER B 1 131 ? 7.336 0.892 1.562 1 92.81 131 SER B O 1
ATOM 2672 N N . PHE B 1 132 ? 6.082 -0.172 3.025 1 88.31 132 PHE B N 1
ATOM 2673 C CA . PHE B 1 132 ? 6.676 -1.473 2.742 1 88.31 132 PHE B CA 1
ATOM 2674 C C . PHE B 1 132 ? 6.293 -1.948 1.345 1 88.31 132 PHE B C 1
ATOM 2676 O O . PHE B 1 132 ? 6.977 -2.793 0.762 1 88.31 132 PHE B O 1
ATOM 2683 N N . PHE B 1 133 ? 5.168 -1.393 0.818 1 90.81 133 PHE B N 1
ATOM 2684 C CA . PHE B 1 133 ? 4.672 -1.803 -0.491 1 90.81 133 PHE B CA 1
ATOM 2685 C C . PHE B 1 133 ? 5.23 -0.905 -1.588 1 90.81 133 PHE B C 1
ATOM 2687 O O . PHE B 1 133 ? 5.047 -1.178 -2.775 1 90.81 133 PHE B O 1
ATOM 2694 N N . SER B 1 134 ? 5.898 0.176 -1.147 1 88.81 134 SER B N 1
ATOM 2695 C CA . SER B 1 134 ? 6.336 1.185 -2.105 1 88.81 134 SER B CA 1
ATOM 2696 C C . SER B 1 134 ? 7.27 0.584 -3.152 1 88.81 134 SER B C 1
ATOM 2698 O O . SER B 1 134 ? 7.25 0.993 -4.316 1 88.81 134 SER B O 1
ATOM 2700 N N . CYS B 1 135 ? 8.047 -0.438 -2.797 1 86.88 135 CYS B N 1
ATOM 2701 C CA . CYS B 1 135 ? 9.016 -1.025 -3.715 1 86.88 135 CYS B CA 1
ATOM 2702 C C . CYS B 1 135 ? 8.312 -1.85 -4.789 1 86.88 135 CYS B C 1
ATOM 2704 O O . CYS B 1 135 ? 8.906 -2.154 -5.828 1 86.88 135 CYS B O 1
ATOM 2706 N N . LEU B 1 136 ? 7.086 -2.268 -4.559 1 90.69 136 LEU B N 1
ATOM 2707 C CA . LEU B 1 136 ? 6.336 -3.08 -5.512 1 90.69 136 LEU B CA 1
ATOM 2708 C C . LEU B 1 136 ? 5.469 -2.205 -6.406 1 90.69 136 LEU B C 1
ATOM 2710 O O . LEU B 1 136 ? 4.82 -2.705 -7.332 1 90.69 136 LEU B O 1
ATOM 2714 N N . LEU B 1 137 ? 5.398 -0.873 -6.137 1 91.75 137 LEU B N 1
ATOM 2715 C CA . LEU B 1 137 ? 4.562 0.067 -6.875 1 91.75 137 LEU B CA 1
ATOM 2716 C C . LEU B 1 137 ? 5.402 0.915 -7.824 1 91.75 137 LEU B C 1
ATOM 2718 O O . LEU B 1 137 ? 6.609 1.065 -7.625 1 91.75 137 LEU B O 1
ATOM 2722 N N . PRO B 1 138 ? 4.695 1.432 -8.844 1 90.06 138 PRO B N 1
ATOM 2723 C CA . PRO B 1 138 ? 5.398 2.424 -9.656 1 90.06 138 PRO B CA 1
ATOM 2724 C C . PRO B 1 138 ? 5.918 3.602 -8.836 1 90.06 138 PRO B C 1
ATOM 2726 O O . PRO B 1 138 ? 5.32 3.959 -7.816 1 90.06 138 PRO B O 1
ATOM 2729 N N . SER B 1 139 ? 6.969 4.223 -9.328 1 88.25 139 SER B N 1
ATOM 2730 C CA . SER B 1 139 ? 7.652 5.27 -8.57 1 88.25 139 SER B CA 1
ATOM 2731 C C . SER B 1 139 ? 6.734 6.457 -8.312 1 88.25 139 SER B C 1
ATOM 2733 O O . SER B 1 139 ? 6.898 7.172 -7.32 1 88.25 139 SER B O 1
ATOM 2735 N N . ASP B 1 140 ? 5.777 6.645 -9.133 1 90.12 140 ASP B N 1
ATOM 2736 C CA . ASP B 1 140 ? 4.941 7.832 -9.008 1 90.12 140 ASP B CA 1
ATOM 2737 C C . ASP B 1 140 ? 3.637 7.508 -8.281 1 90.12 140 ASP B C 1
ATOM 2739 O O . ASP B 1 140 ? 2.814 8.398 -8.039 1 90.12 140 ASP B O 1
ATOM 2743 N N . ALA B 1 141 ? 3.479 6.336 -7.852 1 91.25 141 ALA B N 1
ATOM 2744 C CA . ALA B 1 141 ? 2.205 5.902 -7.281 1 91.25 141 ALA B CA 1
ATOM 2745 C C . ALA B 1 141 ? 1.874 6.688 -6.016 1 91.25 141 ALA B C 1
ATOM 2747 O O . ALA B 1 141 ? 0.703 6.949 -5.73 1 91.25 141 ALA B O 1
ATOM 2748 N N . GLY B 1 142 ? 2.812 7.105 -5.27 1 93.06 142 GLY B N 1
ATOM 2749 C CA . GLY B 1 142 ? 2.584 7.812 -4.02 1 93.06 142 GLY B CA 1
ATOM 2750 C C . GLY B 1 142 ? 2.725 9.312 -4.148 1 93.06 142 GLY B C 1
ATOM 2751 O O . GLY B 1 142 ? 2.705 10.031 -3.145 1 93.06 142 GLY B O 1
ATOM 2752 N N . SER B 1 143 ? 2.77 9.812 -5.336 1 92.5 143 SER B N 1
ATOM 2753 C CA . SER B 1 143 ? 3.123 11.211 -5.523 1 92.5 143 SER B CA 1
ATOM 2754 C C . SER B 1 143 ? 1.889 12.109 -5.457 1 92.5 143 SER B C 1
ATOM 2756 O O . SER B 1 143 ? 2.004 13.336 -5.473 1 92.5 143 SER B O 1
ATOM 2758 N N . GLN B 1 144 ? 0.746 11.523 -5.324 1 90.44 144 GLN B N 1
ATOM 2759 C CA . GLN B 1 144 ? -0.485 12.305 -5.273 1 90.44 144 GLN B CA 1
ATOM 2760 C C . GLN B 1 144 ? -1.05 12.352 -3.855 1 90.44 144 GLN B C 1
ATOM 2762 O O . GLN B 1 144 ? -1.052 11.344 -3.15 1 90.44 144 GLN B O 1
ATOM 2767 N N . ALA B 1 145 ? -1.46 13.516 -3.52 1 92.25 145 ALA B N 1
ATOM 2768 C CA . ALA B 1 145 ? -2.059 13.688 -2.199 1 92.25 145 ALA B CA 1
ATOM 2769 C C . ALA B 1 145 ? -3.574 13.531 -2.258 1 92.25 145 ALA B C 1
ATOM 2771 O O . ALA B 1 145 ? -4.219 14.008 -3.191 1 92.25 145 ALA B O 1
ATOM 2772 N N . PRO B 1 146 ? -4.078 12.977 -1.227 1 90.56 146 PRO B N 1
ATOM 2773 C CA . PRO B 1 146 ? -5.535 12.844 -1.192 1 90.56 146 PRO B CA 1
ATOM 2774 C C . PRO B 1 146 ? -6.242 14.172 -0.93 1 90.56 146 PRO B C 1
ATOM 2776 O O . PRO B 1 146 ? -7.418 14.328 -1.276 1 90.56 146 PRO B O 1
ATOM 2779 N N . VAL B 1 147 ? -5.574 15.055 -0.234 1 89.81 147 VAL B N 1
ATOM 2780 C CA . VAL B 1 147 ? -6.145 16.359 0.104 1 89.81 147 VAL B CA 1
ATOM 2781 C C . VAL B 1 147 ? -5.223 17.469 -0.395 1 89.81 147 VAL B C 1
ATOM 2783 O O . VAL B 1 147 ? -4.004 17.406 -0.221 1 89.81 147 VAL B O 1
ATOM 2786 N N . GLY B 1 148 ? -5.883 18.516 -1.021 1 83.81 148 GLY B N 1
ATOM 2787 C CA . GLY B 1 148 ? -5.137 19.703 -1.382 1 83.81 148 GLY B CA 1
ATOM 2788 C C . GLY B 1 148 ? -4.285 19.531 -2.623 1 83.81 148 GLY B C 1
ATOM 2789 O O . GLY B 1 148 ? -3.402 20.344 -2.9 1 83.81 148 GLY B O 1
ATOM 2790 N N . ASP B 1 149 ? -4.465 18.406 -3.396 1 78.62 149 ASP B N 1
ATOM 2791 C CA . ASP B 1 149 ? -3.646 18.109 -4.566 1 78.62 149 ASP B CA 1
ATOM 2792 C C . ASP B 1 149 ? -3.979 19.047 -5.723 1 78.62 149 ASP B C 1
ATOM 2794 O O . ASP B 1 149 ? -5.145 19.219 -6.078 1 78.62 149 ASP B O 1
ATOM 2798 N N . THR B 1 150 ? -3.072 19.781 -6.086 1 73.88 150 THR B N 1
ATOM 2799 C CA . THR B 1 150 ? -3.299 20.672 -7.215 1 73.88 150 THR B CA 1
ATOM 2800 C C . THR B 1 150 ? -2.77 20.047 -8.508 1 73.88 150 THR B C 1
ATOM 2802 O O . THR B 1 150 ? -2.809 20.688 -9.562 1 73.88 150 THR B O 1
ATOM 2805 N N . THR B 1 151 ? -2.102 18.891 -8.367 1 63.28 151 THR B N 1
ATOM 2806 C CA . THR B 1 151 ? -1.608 18.25 -9.578 1 63.28 151 THR B CA 1
ATOM 2807 C C . THR B 1 151 ? -2.713 17.438 -10.25 1 63.28 151 THR B C 1
ATOM 2809 O O . THR B 1 151 ? -3.404 16.656 -9.586 1 63.28 151 THR B O 1
ATOM 2812 N N . GLY B 1 152 ? -3.898 17.969 -10.711 1 51.38 152 GLY B N 1
ATOM 2813 C CA . GLY B 1 152 ? -5.188 17.547 -11.234 1 51.38 152 GLY B CA 1
ATOM 2814 C C . GLY B 1 152 ? -5.234 16.062 -11.578 1 51.38 152 GLY B C 1
ATOM 2815 O O . GLY B 1 152 ? -6.246 15.57 -12.086 1 51.38 152 GLY B O 1
ATOM 2816 N N . SER B 1 153 ? -4.418 15.195 -12.039 1 43.47 153 SER B N 1
ATOM 2817 C CA . SER B 1 153 ? -5.039 14.047 -12.688 1 43.47 153 SER B CA 1
ATOM 2818 C C . SER B 1 153 ? -5.691 13.125 -11.664 1 43.47 153 SER B C 1
ATOM 2820 O O . SER B 1 153 ? -6.43 12.203 -12.023 1 43.47 153 SER B O 1
ATOM 2822 N N . GLY B 1 154 ? -5.336 13.062 -10.648 1 40.38 154 GLY B N 1
ATOM 2823 C CA . GLY B 1 154 ? -5.691 12.008 -9.711 1 40.38 154 GLY B CA 1
ATOM 2824 C C . GLY B 1 154 ? -6.938 12.32 -8.906 1 40.38 154 GLY B C 1
ATOM 2825 O O . GLY B 1 154 ? -7.273 11.602 -7.965 1 40.38 154 GLY B O 1
ATOM 2826 N N . ALA B 1 155 ? -7.465 13.57 -8.945 1 35.38 155 ALA B N 1
ATOM 2827 C CA . ALA B 1 155 ? -8.656 13.992 -8.211 1 35.38 155 ALA B CA 1
ATOM 2828 C C . ALA B 1 155 ? -9.828 13.062 -8.492 1 35.38 155 ALA B C 1
ATOM 2830 O O . ALA B 1 155 ? -10.93 13.273 -7.977 1 35.38 155 ALA B O 1
ATOM 2831 N N . ALA B 1 156 ? -9.789 12.383 -9.547 1 33.88 156 ALA B N 1
ATOM 2832 C CA . ALA B 1 156 ? -11 11.664 -9.93 1 33.88 156 ALA B CA 1
ATOM 2833 C C . ALA B 1 156 ? -11.375 10.625 -8.883 1 33.88 156 ALA B C 1
ATOM 2835 O O . ALA B 1 156 ? -12.547 10.266 -8.75 1 33.88 156 ALA B O 1
ATOM 2836 N N . ALA B 1 157 ? -10.414 9.906 -8.477 1 36.34 157 ALA B N 1
ATOM 2837 C CA . ALA B 1 157 ? -10.898 8.812 -7.645 1 36.34 157 ALA B CA 1
ATOM 2838 C C . ALA B 1 157 ? -11.523 9.336 -6.359 1 36.34 157 ALA B C 1
ATOM 2840 O O . ALA B 1 157 ? -12.562 8.836 -5.914 1 36.34 157 ALA B O 1
ATOM 2841 N N . LEU B 1 158 ? -10.836 10.156 -5.602 1 35.16 158 LEU B N 1
ATOM 2842 C CA . LEU B 1 158 ? -11.398 10.695 -4.367 1 35.16 158 LEU B CA 1
ATOM 2843 C C . LEU B 1 158 ? -12.305 11.891 -4.652 1 35.16 158 LEU B C 1
ATOM 2845 O O . LEU B 1 158 ? -13 12.375 -3.758 1 35.16 158 LEU B O 1
ATOM 2849 N N . ALA B 1 159 ? -12.227 12.453 -5.859 1 34.31 159 ALA B N 1
ATOM 2850 C CA . ALA B 1 159 ? -12.938 13.68 -6.219 1 34.31 159 ALA B CA 1
ATOM 2851 C C . ALA B 1 159 ? -14.438 13.438 -6.301 1 34.31 159 ALA B C 1
ATOM 2853 O O . ALA B 1 159 ? -15.203 14.359 -6.617 1 34.31 159 ALA B O 1
ATOM 2854 N N . SER B 1 160 ? -14.984 12.258 -6.445 1 33.72 160 SER B N 1
ATOM 2855 C CA . SER B 1 160 ? -16.422 12.5 -6.594 1 33.72 160 SER B CA 1
ATOM 2856 C C . SER B 1 160 ? -16.938 13.422 -5.5 1 33.72 160 SER B C 1
ATOM 2858 O O . SER B 1 160 ? -18.094 13.852 -5.543 1 33.72 160 SER B O 1
ATOM 2860 N N . ARG B 1 161 ? -16.406 13.344 -4.262 1 31.25 161 ARG B N 1
ATOM 2861 C CA . ARG B 1 161 ? -17.219 14.086 -3.307 1 31.25 161 ARG B CA 1
ATOM 2862 C C . ARG B 1 161 ? -16.797 15.547 -3.229 1 31.25 161 ARG B C 1
ATOM 2864 O O . ARG B 1 161 ? -17.125 16.25 -2.275 1 31.25 161 ARG B O 1
ATOM 2871 N N . ARG B 1 162 ? -15.688 16.062 -3.795 1 31.7 162 ARG B N 1
ATOM 2872 C CA . ARG B 1 162 ? -15.211 17.328 -3.254 1 31.7 162 ARG B CA 1
ATOM 2873 C C . ARG B 1 162 ? -16.109 18.484 -3.697 1 31.7 162 ARG B C 1
ATOM 2875 O O . ARG B 1 162 ? -16.562 18.5 -4.84 1 31.7 162 ARG B O 1
ATOM 2882 N N . SER B 1 163 ? -16.547 19.156 -2.676 1 30.28 163 SER B N 1
ATOM 2883 C CA . SER B 1 163 ? -17 20.516 -2.4 1 30.28 163 SER B CA 1
ATOM 2884 C C . SER B 1 163 ? -15.984 21.547 -2.871 1 30.28 163 SER B C 1
ATOM 2886 O O . SER B 1 163 ? -14.797 21.25 -2.98 1 30.28 163 SER B O 1
ATOM 2888 N N . ASP B 1 164 ? -16.328 22.859 -3.23 1 30.8 164 ASP B N 1
ATOM 2889 C CA . ASP B 1 164 ? -15.852 24.156 -3.697 1 30.8 164 ASP B CA 1
ATOM 2890 C C . ASP B 1 164 ? -14.828 24.734 -2.727 1 30.8 164 ASP B C 1
ATOM 2892 O O . ASP B 1 164 ? -15.117 25.719 -2.031 1 30.8 164 ASP B O 1
ATOM 2896 N N . THR B 1 165 ? -14.219 24.203 -1.77 1 31.22 165 THR B N 1
ATOM 2897 C CA . THR B 1 165 ? -13.445 25.078 -0.895 1 31.22 165 THR B CA 1
ATOM 2898 C C . THR B 1 165 ? -12.164 25.547 -1.58 1 31.22 165 THR B C 1
ATOM 2900 O O . THR B 1 165 ? -11.445 24.734 -2.162 1 31.22 165 THR B O 1
ATOM 2903 N N . ALA B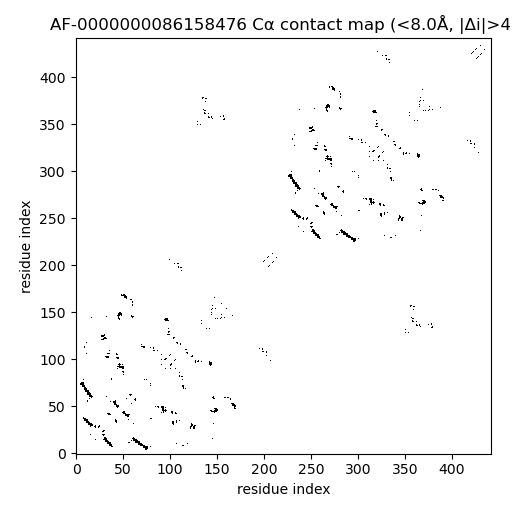 1 166 ? -11.922 26.891 -1.638 1 34.56 166 ALA B N 1
ATOM 2904 C CA . ALA B 1 166 ? -10.844 27.688 -2.227 1 34.56 166 ALA B CA 1
ATOM 2905 C C . ALA B 1 166 ? -9.492 27.328 -1.6 1 34.56 166 ALA B C 1
ATOM 2907 O O . ALA B 1 166 ? -9.32 27.438 -0.384 1 34.56 166 ALA B O 1
ATOM 2908 N N . TYR B 1 167 ? -8.758 26.375 -2.109 1 37.53 167 TYR B N 1
ATOM 2909 C CA . TYR B 1 167 ? -7.363 26.156 -1.746 1 37.53 167 TYR B CA 1
ATOM 2910 C C . TYR B 1 167 ? -6.484 27.312 -2.211 1 37.53 167 TYR B C 1
ATOM 2912 O O . TYR B 1 167 ? -6.531 27.703 -3.381 1 37.53 167 TYR B O 1
ATOM 2920 N N . MET B 1 168 ? -6.199 28.359 -1.415 1 36.38 168 MET B N 1
ATOM 2921 C CA . MET B 1 168 ? -5.281 29.406 -1.838 1 36.38 168 MET B CA 1
ATOM 2922 C C . MET B 1 168 ? -3.842 28.906 -1.822 1 36.38 168 MET B C 1
ATOM 2924 O O . MET B 1 168 ? -3.305 28.578 -0.764 1 36.38 168 MET B O 1
ATOM 2928 N N . PRO B 1 169 ? -3.43 28.453 -2.891 1 40.34 169 PRO B N 1
ATOM 2929 C CA . PRO B 1 169 ? -1.997 28.141 -2.92 1 40.34 169 PRO B CA 1
ATOM 2930 C C . PRO B 1 169 ? -1.129 29.359 -2.615 1 40.34 169 PRO B C 1
ATOM 2932 O O . PRO B 1 169 ? -1.542 30.5 -2.863 1 40.34 169 PRO B O 1
ATOM 2935 N N . PHE B 1 170 ? -0.382 29.375 -1.723 1 38.03 170 PHE B N 1
ATOM 2936 C CA . PHE B 1 170 ? 0.514 30.5 -1.497 1 38.03 170 PHE B CA 1
ATOM 2937 C C . PHE B 1 170 ? 1.229 30.891 -2.785 1 38.03 170 PHE B C 1
ATOM 2939 O O . PHE B 1 170 ? 2.029 30.125 -3.316 1 38.03 170 PHE B O 1
ATOM 2946 N N . ALA B 1 171 ? 0.577 31.766 -3.562 1 29.86 171 ALA B N 1
ATOM 2947 C CA . ALA B 1 171 ? 1.377 32.438 -4.574 1 29.86 171 ALA B CA 1
ATOM 2948 C C . ALA B 1 171 ? 2.539 33.188 -3.932 1 29.86 171 ALA B C 1
ATOM 2950 O O . ALA B 1 171 ? 2.355 33.906 -2.934 1 29.86 171 ALA B O 1
ATOM 2951 N N . GLY B 1 172 ? 3.725 32.812 -4.094 1 30.09 172 GLY B N 1
ATOM 2952 C CA . GLY B 1 172 ? 4.945 33.5 -3.709 1 30.09 172 GLY B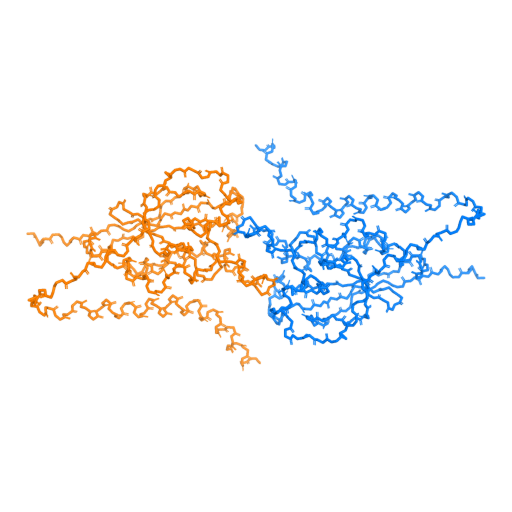 CA 1
ATOM 2953 C C . GLY B 1 172 ? 4.906 34.969 -3.98 1 30.09 172 GLY B C 1
ATOM 2954 O O . GLY B 1 172 ? 5.094 35.406 -5.117 1 30.09 172 GLY B O 1
ATOM 2955 N N . SER B 1 173 ? 3.98 35.719 -3.588 1 25.61 173 SER B N 1
ATOM 2956 C CA . SER B 1 173 ? 4.363 37.125 -3.721 1 25.61 173 SER B CA 1
ATOM 2957 C C . SER B 1 173 ? 5.723 37.375 -3.078 1 25.61 173 SER B C 1
ATOM 2959 O O . SER B 1 173 ? 5.957 37 -1.933 1 25.61 173 SER B O 1
ATOM 2961 N N . GLY B 1 174 ? 6.789 37.562 -3.896 1 26.73 174 GLY B N 1
ATOM 2962 C CA . GLY B 1 174 ? 8.094 38.094 -3.557 1 26.73 174 GLY B CA 1
ATOM 2963 C C . GLY B 1 174 ? 8.008 39.312 -2.662 1 26.73 174 GLY B C 1
ATOM 2964 O O . GLY B 1 174 ? 7.812 40.438 -3.146 1 26.73 174 GLY B O 1
ATOM 2965 N N . VAL B 1 175 ? 7.355 39.344 -1.606 1 26.44 175 VAL B N 1
ATOM 2966 C CA . VAL B 1 175 ? 7.547 40.5 -0.758 1 26.44 175 VAL B CA 1
ATOM 2967 C C . VAL B 1 175 ? 9.039 40.781 -0.595 1 26.44 175 VAL B C 1
ATOM 2969 O O . VAL B 1 175 ? 9.812 39.875 -0.267 1 26.44 175 VAL B O 1
ATOM 2972 N N . SER B 1 176 ? 9.586 41.625 -1.446 1 23.92 176 SER B N 1
ATOM 2973 C CA . SER B 1 176 ? 10.875 42.281 -1.222 1 23.92 176 SER B CA 1
ATOM 2974 C C . SER B 1 176 ? 10.969 42.844 0.195 1 23.92 176 SER B C 1
ATOM 2976 O O . SER B 1 176 ? 10.133 43.625 0.615 1 23.92 176 SER B O 1
ATOM 2978 N N . LEU B 1 177 ? 11.344 42.031 1.105 1 25.66 177 LEU B N 1
ATOM 2979 C CA . LEU B 1 177 ? 11.805 42.562 2.391 1 25.66 177 LEU B CA 1
ATOM 2980 C C . LEU B 1 177 ? 12.609 43.844 2.203 1 25.66 177 LEU B C 1
ATOM 2982 O O . LEU B 1 177 ? 13.672 43.812 1.573 1 25.66 177 LEU B O 1
ATOM 2986 N N . SER B 1 178 ? 11.969 44.844 1.938 1 23.31 178 SER B N 1
ATOM 2987 C CA . SER B 1 178 ? 12.711 46.094 2.139 1 23.31 178 SER B CA 1
ATOM 2988 C C . SER B 1 178 ? 13.539 46.031 3.42 1 23.31 178 SER B C 1
ATOM 2990 O O . SER B 1 178 ? 13.062 45.562 4.453 1 23.31 178 SER B O 1
ATOM 2992 N N . ASP B 1 179 ? 14.875 46.188 3.285 1 22.3 179 ASP B N 1
ATOM 2993 C CA . ASP B 1 179 ? 16.047 46.219 4.145 1 22.3 179 ASP B CA 1
ATOM 2994 C C . ASP B 1 179 ? 15.828 47.125 5.348 1 22.3 179 ASP B C 1
ATOM 2996 O O . ASP B 1 179 ? 16.344 48.25 5.391 1 22.3 179 ASP B O 1
ATOM 3000 N N . ASN B 1 180 ? 14.617 47.344 5.832 1 23.67 180 ASN B N 1
ATOM 3001 C CA . ASN B 1 180 ? 14.82 48.281 6.938 1 23.67 180 ASN B CA 1
ATOM 3002 C C . ASN B 1 180 ? 15.711 47.656 8.016 1 23.67 180 ASN B C 1
ATOM 3004 O O . ASN B 1 180 ? 15.547 46.5 8.391 1 23.67 180 ASN B O 1
ATOM 3008 N N . THR B 1 181 ? 16.875 48.25 8.281 1 23.14 181 THR B N 1
ATOM 3009 C CA . THR B 1 181 ? 17.984 48.156 9.219 1 23.14 181 THR B CA 1
ATOM 3010 C C . THR B 1 181 ? 17.469 48.062 10.648 1 23.14 181 THR B C 1
ATOM 3012 O O . THR B 1 181 ? 17.25 49.094 11.297 1 23.14 181 THR B O 1
ATOM 3015 N N . ALA B 1 182 ? 16.328 47.531 10.945 1 27.84 182 ALA B N 1
ATOM 3016 C CA . ALA B 1 182 ? 16.109 47.656 12.383 1 27.84 182 ALA B CA 1
ATOM 3017 C C . ALA B 1 182 ? 17.219 46.969 13.172 1 27.84 182 ALA B C 1
ATOM 3019 O O . ALA B 1 182 ? 17.891 46.094 12.648 1 27.84 182 ALA B O 1
ATOM 3020 N N . SER B 1 183 ? 17.469 47.438 14.375 1 27.69 183 SER B N 1
ATOM 3021 C CA . SER B 1 183 ? 1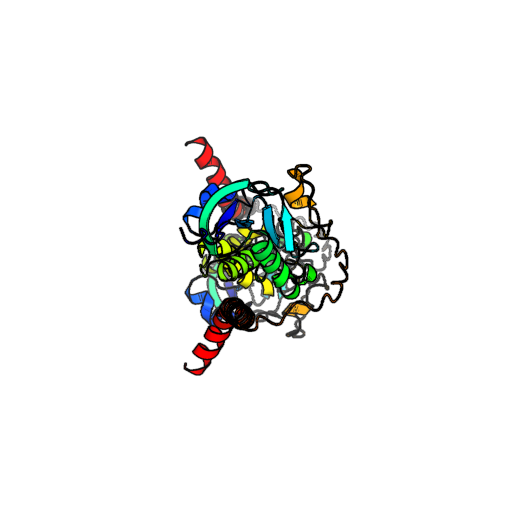8.453 47.156 15.422 1 27.69 183 SER B CA 1
ATOM 3022 C C . SER B 1 183 ? 18.422 45.656 15.789 1 27.69 183 SER B C 1
ATOM 3024 O O . SER B 1 183 ? 17.391 45 15.672 1 27.69 183 SER B O 1
ATOM 3026 N N . SER B 1 184 ? 19.594 44.938 15.844 1 25.97 184 SER B N 1
ATOM 3027 C CA . SER B 1 184 ? 20.219 43.625 16.062 1 25.97 184 SER B CA 1
ATOM 3028 C C . SER B 1 184 ? 19.672 42.969 17.344 1 25.97 184 SER B C 1
ATOM 3030 O O . SER B 1 184 ? 20.391 42.219 18 1 25.97 184 SER B O 1
ATOM 3032 N N . SER B 1 185 ? 18.422 43.094 17.766 1 28.34 185 SER B N 1
ATOM 3033 C CA . SER B 1 185 ? 18.406 42.312 19 1 28.34 185 SER B CA 1
ATOM 3034 C C . SER B 1 185 ? 18.609 40.844 18.734 1 28.34 185 SER B C 1
ATOM 3036 O O . SER B 1 185 ? 17.828 40.219 18 1 28.34 185 SER B O 1
ATOM 3038 N N . SER B 1 186 ? 19.922 40.188 18.797 1 30.83 186 SER B N 1
ATOM 3039 C CA . SER B 1 186 ? 20.703 38.969 18.609 1 30.83 186 SER B CA 1
ATOM 3040 C C . SER B 1 186 ? 20.016 37.781 19.234 1 30.83 186 SER B C 1
ATOM 3042 O O . SER B 1 186 ? 20.203 36.625 18.797 1 30.83 186 SER B O 1
ATOM 3044 N N . ASN B 1 187 ? 19.453 37.812 20.438 1 32.78 187 ASN B N 1
ATOM 3045 C CA . ASN B 1 187 ? 19.422 36.625 21.281 1 32.78 187 ASN B CA 1
ATOM 3046 C C . ASN B 1 187 ? 18.391 35.625 20.797 1 32.78 187 ASN B C 1
ATOM 3048 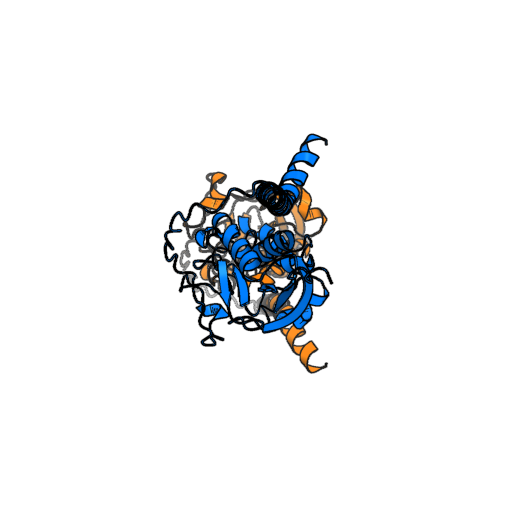O O . ASN B 1 187 ? 18.438 34.438 21.172 1 32.78 187 ASN B O 1
ATOM 3052 N N . THR B 1 188 ? 17.188 36 20.25 1 36.72 188 THR B N 1
ATOM 3053 C CA . THR B 1 188 ? 16.078 35.062 20.062 1 36.72 188 THR B CA 1
ATOM 3054 C C . THR B 1 188 ? 16.266 34.25 18.797 1 36.72 188 THR B C 1
ATOM 3056 O O . THR B 1 188 ? 15.539 33.281 18.562 1 36.72 188 THR B O 1
ATOM 3059 N N . GLU B 1 189 ? 17.141 34.625 17.875 1 38.25 189 GLU B N 1
ATOM 3060 C CA . GLU B 1 189 ? 17.297 33.938 16.594 1 38.25 189 GLU B CA 1
ATOM 3061 C C . GLU B 1 189 ? 17.984 32.594 16.766 1 38.25 189 GLU B C 1
ATOM 3063 O O . GLU B 1 189 ? 17.656 31.625 16.047 1 38.25 189 GLU B O 1
ATOM 3068 N N . SER B 1 190 ? 18.922 32.469 17.719 1 44.31 190 SER B N 1
ATOM 3069 C CA . SER B 1 190 ? 19.688 31.234 17.875 1 44.31 190 SER B CA 1
ATOM 3070 C C . SER B 1 190 ? 18.781 30.078 18.297 1 44.31 190 SER B C 1
ATOM 3072 O O . SER B 1 190 ? 18.953 28.953 17.812 1 44.31 190 SER B O 1
ATOM 3074 N N . THR B 1 191 ? 17.797 30.391 19.094 1 47.38 191 THR B N 1
ATOM 3075 C CA . THR B 1 191 ? 16.969 29.297 19.625 1 47.38 191 THR B CA 1
ATOM 3076 C C . THR B 1 191 ? 16.047 28.734 18.562 1 47.38 191 THR B C 1
ATOM 3078 O O . THR B 1 191 ? 15.781 27.531 18.531 1 47.38 191 THR B O 1
ATOM 3081 N N . VAL B 1 192 ? 15.648 29.609 17.656 1 47.56 192 VAL B N 1
ATOM 3082 C CA . VAL B 1 192 ? 14.75 29.125 16.609 1 47.56 192 VAL B CA 1
ATOM 3083 C C . VAL B 1 192 ? 15.523 28.266 15.609 1 47.56 192 VAL B C 1
ATOM 3085 O O . VAL B 1 192 ? 15.023 27.25 15.141 1 47.56 192 VAL B O 1
ATOM 3088 N N . ALA B 1 193 ? 16.719 28.734 15.227 1 47.5 193 ALA B N 1
ATOM 3089 C CA . ALA B 1 193 ? 17.562 27.969 14.312 1 47.5 193 ALA B CA 1
ATOM 3090 C C . ALA B 1 193 ? 17.906 26.609 14.906 1 47.5 193 ALA B C 1
ATOM 3092 O O . ALA B 1 193 ? 17.875 25.578 14.211 1 47.5 193 ALA B O 1
ATOM 3093 N N . ASP B 1 194 ? 18.25 26.594 16.109 1 51.88 194 ASP B N 1
ATOM 3094 C CA . ASP B 1 194 ? 18.594 25.359 16.781 1 51.88 194 ASP B CA 1
ATOM 3095 C C . ASP B 1 194 ? 17.375 24.438 16.891 1 51.88 194 ASP B C 1
ATOM 3097 O O . ASP B 1 194 ? 17.469 23.234 16.688 1 51.88 194 ASP B O 1
ATOM 3101 N N . ARG B 1 195 ? 16.297 25.016 17.172 1 50.47 195 ARG B N 1
ATOM 3102 C CA . ARG B 1 195 ? 15.07 24.219 17.234 1 50.47 195 ARG B CA 1
ATOM 3103 C C . ARG B 1 195 ? 14.703 23.688 15.852 1 50.47 195 ARG B C 1
ATOM 3105 O O . ARG B 1 195 ? 14.281 22.547 15.719 1 50.47 195 ARG B O 1
ATOM 3112 N N . ARG B 1 196 ? 14.977 24.5 14.891 1 48.47 196 ARG B N 1
ATOM 3113 C CA . ARG B 1 196 ? 14.742 24.062 13.523 1 48.47 196 ARG B CA 1
ATOM 3114 C C . ARG B 1 196 ? 15.594 22.859 13.18 1 48.47 196 ARG B C 1
ATOM 3116 O O . ARG B 1 196 ? 15.109 21.906 12.555 1 48.47 196 ARG B O 1
ATOM 3123 N N . GLU B 1 197 ? 16.859 23.031 13.477 1 53.53 197 GLU B N 1
ATOM 3124 C CA . GLU B 1 197 ? 17.766 21.938 13.141 1 53.53 197 GLU B CA 1
ATOM 3125 C C . GLU B 1 197 ? 17.391 20.672 13.906 1 53.53 197 GLU B C 1
ATOM 3127 O O . GLU B 1 197 ? 17.422 19.562 13.352 1 53.53 197 GLU B O 1
ATOM 3132 N N . LYS B 1 198 ? 17.047 20.781 15.094 1 50.28 198 LYS B N 1
ATOM 3133 C CA . LYS B 1 198 ? 16.688 19.609 15.898 1 50.28 198 LYS B CA 1
ATOM 3134 C C . LYS B 1 198 ? 15.391 18.984 15.406 1 50.28 198 LYS B C 1
ATOM 3136 O O . LYS B 1 198 ? 15.281 17.75 15.336 1 50.28 198 LYS B O 1
ATOM 3141 N N . VAL B 1 199 ? 14.484 19.797 15.141 1 49.38 199 VAL B N 1
ATOM 3142 C CA . VAL B 1 199 ? 13.203 19.328 14.633 1 49.38 199 VAL B CA 1
ATOM 3143 C C . VAL B 1 199 ? 13.398 18.672 13.266 1 49.38 199 VAL B C 1
ATOM 3145 O O . VAL B 1 199 ? 12.828 17.609 12.984 1 49.38 199 VAL B O 1
ATOM 3148 N N . ARG B 1 200 ? 14.219 19.375 12.422 1 49.12 200 ARG B N 1
ATOM 3149 C CA . ARG B 1 200 ? 14.547 18.75 11.148 1 49.12 200 ARG B CA 1
ATOM 3150 C C . ARG B 1 200 ? 15.156 17.359 11.352 1 49.12 200 ARG B C 1
ATOM 3152 O O . ARG B 1 200 ? 14.75 16.391 10.711 1 49.12 200 ARG B O 1
ATOM 3159 N N . MET B 1 201 ? 16.188 17.359 12.172 1 48.47 201 MET B N 1
ATOM 3160 C CA . MET B 1 201 ? 16.891 16.094 12.398 1 48.47 201 MET B CA 1
ATOM 3161 C C . MET B 1 201 ? 15.977 15.07 13.055 1 48.47 201 MET B C 1
ATOM 3163 O O . MET B 1 201 ? 16.062 13.875 12.758 1 48.47 201 MET B O 1
ATOM 3167 N N . ALA B 1 202 ? 15.18 15.531 13.938 1 49.75 202 ALA B N 1
ATOM 3168 C CA . ALA B 1 202 ? 14.297 14.586 14.625 1 49.75 202 ALA B CA 1
ATOM 3169 C C . ALA B 1 202 ? 13.234 14.047 13.672 1 49.75 202 ALA B C 1
ATOM 3171 O O . ALA B 1 202 ? 12.93 12.852 13.688 1 49.75 202 ALA B O 1
ATOM 3172 N N . ALA B 1 203 ? 12.664 14.961 12.969 1 45.88 203 ALA B N 1
ATOM 3173 C CA . ALA B 1 203 ? 11.68 14.539 11.977 1 45.88 203 ALA B CA 1
ATOM 3174 C C . ALA B 1 203 ? 12.328 13.633 10.93 1 45.88 203 ALA B C 1
ATOM 3176 O O . ALA B 1 203 ? 11.758 12.609 10.547 1 45.88 203 ALA B O 1
ATOM 3177 N N . LEU B 1 204 ? 13.5 14.078 10.43 1 48.69 204 LEU B N 1
ATOM 3178 C CA . LEU B 1 204 ? 14.258 13.273 9.484 1 48.69 204 LEU B CA 1
ATOM 3179 C C . LEU B 1 204 ? 14.773 11.992 10.141 1 48.69 204 LEU B C 1
ATOM 3181 O O . LEU B 1 204 ? 14.789 10.93 9.523 1 48.69 204 LEU B O 1
ATOM 3185 N N . ARG B 1 205 ? 15.344 12.164 11.336 1 47.06 205 ARG B N 1
ATOM 3186 C CA . ARG B 1 205 ? 15.883 11.008 12.047 1 47.06 205 ARG B CA 1
ATOM 3187 C C . ARG B 1 205 ? 14.805 9.961 12.289 1 47.06 205 ARG B C 1
ATOM 3189 O O . ARG B 1 205 ? 15.055 8.758 12.172 1 47.06 205 ARG B O 1
ATOM 3196 N N . ARG B 1 206 ? 13.758 10.469 12.789 1 45.62 206 ARG B N 1
ATOM 3197 C CA . ARG B 1 206 ? 12.688 9.508 13.031 1 45.62 206 ARG B CA 1
ATOM 3198 C C . ARG B 1 206 ? 12.25 8.836 11.734 1 45.62 206 ARG B C 1
ATOM 3200 O O . ARG B 1 206 ? 11.922 7.648 11.727 1 45.62 206 ARG B O 1
ATOM 3207 N N . PHE B 1 207 ? 12.203 9.625 10.703 1 40.75 207 PHE B N 1
ATOM 3208 C CA . PHE B 1 207 ? 12 9.016 9.398 1 40.75 207 PHE B CA 1
ATOM 3209 C C . PHE B 1 207 ? 13.219 8.188 8.992 1 40.75 207 PHE B C 1
ATOM 3211 O O . PHE B 1 207 ? 13.078 7.102 8.43 1 40.75 207 PHE B O 1
ATOM 3218 N N . GLN B 1 208 ? 14.516 8.695 9.133 1 41.12 208 GLN B N 1
ATOM 3219 C CA . GLN B 1 208 ? 15.766 8.023 8.828 1 41.12 208 GLN B CA 1
ATOM 3220 C C . GLN B 1 208 ? 16.094 6.965 9.875 1 41.12 208 GLN B C 1
ATOM 3222 O O . GLN B 1 208 ? 16.656 5.914 9.547 1 41.12 208 GLN B O 1
ATOM 3227 N N . GLU B 1 209 ? 16.141 7.324 11.133 1 40.59 209 GLU B N 1
ATOM 3228 C CA . GLU B 1 209 ? 16.531 6.344 12.141 1 40.59 209 GLU B CA 1
ATOM 3229 C C . GLU B 1 209 ? 15.664 5.09 12.055 1 40.59 209 GLU B C 1
ATOM 3231 O O . GLU B 1 209 ? 16.156 3.979 12.281 1 40.59 209 GLU B O 1
ATOM 3236 N N . LYS B 1 210 ? 14.461 5.207 11.82 1 39.53 210 LYS B N 1
ATOM 3237 C CA . LYS B 1 210 ? 13.695 3.977 11.641 1 39.53 210 LYS B CA 1
ATOM 3238 C C . LYS B 1 210 ? 14.102 3.25 10.367 1 39.53 210 LYS B C 1
ATOM 3240 O O . LYS B 1 210 ? 13.906 2.039 10.242 1 39.53 210 LYS B O 1
ATOM 3245 N N . SER B 1 211 ? 14.734 3.971 9.359 1 37.25 211 SER B N 1
ATOM 3246 C CA . SER B 1 211 ? 15.43 3.303 8.266 1 37.25 211 SER B CA 1
ATOM 3247 C C . SER B 1 211 ? 16.797 2.801 8.711 1 37.25 211 SER B C 1
ATOM 3249 O O . SER B 1 211 ? 17.25 1.734 8.281 1 37.25 211 SER B O 1
ATOM 3251 N N . THR B 1 212 ? 17.656 3.602 9.406 1 38.88 212 THR B N 1
ATOM 3252 C CA . THR B 1 212 ? 19.016 3.201 9.797 1 38.88 212 THR B CA 1
ATOM 3253 C C . THR B 1 212 ? 18.953 2.203 10.953 1 38.88 212 THR B C 1
ATOM 3255 O O . THR B 1 212 ? 19.844 1.356 11.086 1 38.88 212 THR B O 1
ATOM 3258 N N . GLU B 1 213 ? 18.219 2.363 11.961 1 36.19 213 GLU B N 1
ATOM 3259 C CA . GLU B 1 213 ? 18.234 1.325 12.992 1 36.19 213 GLU B CA 1
ATOM 3260 C C . GLU B 1 213 ? 17.938 -0.048 12.391 1 36.19 213 GLU B C 1
ATOM 3262 O O . GLU B 1 213 ? 18.438 -1.062 12.883 1 36.19 213 GLU B O 1
ATOM 3267 N N . GLU B 1 214 ? 17.359 -0.116 11.266 1 34.72 214 GLU B N 1
ATOM 3268 C CA . GLU B 1 214 ? 17.25 -1.392 10.562 1 34.72 214 GLU B CA 1
ATOM 3269 C C . GLU B 1 214 ? 18.547 -1.734 9.844 1 34.72 214 GLU B C 1
ATOM 3271 O O . GLU B 1 214 ? 18.875 -2.91 9.656 1 34.72 214 GLU B O 1
ATOM 3276 N N . GLU B 1 215 ? 19.391 -0.71 9.547 1 36.16 215 GLU B N 1
ATOM 3277 C CA . GLU B 1 215 ? 20.719 -1.051 9.031 1 36.16 215 GLU B CA 1
ATOM 3278 C C . GLU B 1 215 ? 21.656 -1.498 10.156 1 36.16 215 GLU B C 1
ATOM 3280 O O . GLU B 1 215 ? 22.438 -2.434 9.984 1 36.16 215 GLU B O 1
ATOM 3285 N N . THR B 1 216 ? 21.734 -0.894 11.234 1 37.62 216 THR B N 1
ATOM 3286 C CA . THR B 1 216 ? 22.703 -1.242 12.266 1 37.62 216 THR B CA 1
ATOM 3287 C C . THR B 1 216 ? 22.312 -2.539 12.961 1 37.62 216 THR B C 1
ATOM 3289 O O . THR B 1 216 ? 23.188 -3.342 13.32 1 37.62 216 THR B O 1
ATOM 3292 N N . THR B 1 217 ? 21.109 -2.877 13.195 1 36.28 217 THR B N 1
ATOM 3293 C CA . THR B 1 217 ? 20.891 -4.176 13.828 1 36.28 217 THR B CA 1
ATOM 3294 C C . THR B 1 217 ? 21.25 -5.309 12.875 1 36.28 217 THR B C 1
ATOM 3296 O O . THR B 1 217 ? 21.188 -6.484 13.242 1 36.28 217 THR B O 1
ATOM 3299 N N . ARG B 1 218 ? 21.609 -4.988 11.633 1 35.97 218 ARG B N 1
ATOM 3300 C CA . ARG B 1 218 ? 22.188 -6.031 10.781 1 35.97 218 ARG B CA 1
ATOM 3301 C C . ARG B 1 218 ? 23.656 -6.25 11.102 1 35.97 218 ARG B C 1
ATOM 3303 O O . ARG B 1 218 ? 24.219 -7.285 10.75 1 35.97 218 ARG B O 1
ATOM 3310 N N . ASN B 1 219 ? 24.375 -5.188 11.516 1 34.09 219 ASN B N 1
ATOM 3311 C CA . ASN B 1 219 ? 25.797 -5.441 11.719 1 34.09 219 ASN B CA 1
ATOM 3312 C C . ASN B 1 219 ? 26.047 -6.242 13 1 34.09 219 ASN B C 1
ATOM 3314 O O . ASN B 1 219 ? 27.172 -6.613 13.289 1 34.09 219 ASN B O 1
ATOM 3318 N N . THR B 1 220 ? 25.219 -6.109 14.016 1 33.69 220 THR B N 1
ATOM 3319 C CA . THR B 1 220 ? 25.609 -6.84 15.211 1 33.69 220 THR B CA 1
ATOM 3320 C C . THR B 1 220 ? 25.062 -8.266 15.188 1 33.69 220 THR B C 1
ATOM 3322 O O . THR B 1 220 ? 25.422 -9.086 16.031 1 33.69 220 THR B O 1
ATOM 3325 N N . ILE B 1 221 ? 24.141 -8.617 14.242 1 25.8 221 ILE B N 1
ATOM 3326 C CA . ILE B 1 221 ? 24 -10.07 14.25 1 25.8 221 ILE B CA 1
ATOM 3327 C C . ILE B 1 221 ? 24.875 -10.672 13.148 1 25.8 221 ILE B C 1
ATOM 3329 O O . ILE B 1 221 ? 24.938 -10.148 12.031 1 25.8 221 ILE B O 1
#

Nearest PDB structures (foldseek):
  2wp7-assembly1_A-2  TM=8.296E-01  e=2.420E-09  Mus musculus
  3ebq-assembly1_A  TM=8.334E-01  e=2.210E-08  Homo sapiens
  7nyd-assembly1_F  TM=2.565E-01  e=6.883E+00  Homo sapiens
  2wp7-assembly1_A-2  TM=8.295E-01  e=2.902E-09  Mus musculus
  3ebq-assembly1_A  TM=8.333E-01  e=2.499E-08  Homo sapiens

InterPro domains:
  IPR008580 PPPDE peptidase domain [PF05903] (9-139)
  IPR008580 PPPDE peptidase domain [PS51858] (8-141)
  IPR008580 PPPDE peptidase domain [PTHR12378] (7-207)
  IPR008580 PPPDE peptidase domain [SM01179] (8-142)
  IPR042266 PPPDE peptidase domain superfamily [G3DSA:3.90.1720.30] (4-145)

pLDDT: mean 75.65, std 27.68, range [22.3, 98.94]

Organism: Pythium oligandrum (NCBI:txid41045)

Sequence (442 aa):
MAPRAVQTPVRLNVYDLSDANGYISYIGLGLFHTGVEIGGDEFSFASGAGVFYSTPRQAPGARFRESIEMGDFQGSYSDAKNLAYSLRHEFDGASYNLFTKNCNSYSEALCQLLVGKSIPAYINRAAYLGSFFSCLLPSDAGSQAPVGDTTGSGAAALASRRSDTAYMPFAGSGVSLSDNTASSSSNTESTVADRREKVRMAALRRFQEKSTEEETTRNTIMAPRAVQTPVRLNVYDLSDANGYISYIGLGLFHTGVEIGGDEFSFASGAGVFYSTPRQAPGARFRESIEMGDFQGSYSDAKNLAYSLRHEFDGASYNLFTKNCNSYSEALCQLLVGKSIPAYINRAAYLGSFFSCLLPSDAGSQAPVGDTTGSGAAALASRRSDTAYMPFAGSGVSLSDNTASSSSNTESTVADRREKVRMAALRRFQEKSTEEETTRNTI

Secondary structure (DSSP, 8-state):
-------EEEEEEEEES-TTHHHHGGGT---EEEEEEETTEEEEEETTTEEEEE-TT--TTSEEEEEEEEEEESS-HHHHHHHHHHGGGTS-GGG-BTTTBSHHHHHHHHHHHHHS-PPPGGGGHHHHHHHTTGGGS-TTTT---SSS--SGGGHHHHGGG------EE-----------------HHHHHHHHHHHHHHHHHHHHHHHHHHHHHHHHHH-/-------EEEEEEEEES-TTHHHHGGGT---EEEEEEETTEEEEEETTTEEEEE-TT--TTSEEEEEEEEEEESS-HHHHHHHHHHGGGTS-GGG-BTTTBSHHHHHHHHHHHHHS-PPPGGGGHHHHHHHTTGGGS-TTTT---SSS--SGGGHHHHGGG------B------------------HHHHHHHHHHHHHHHHHHHHHHHHHHHHHHHHH--

Radius of gyration: 27.6 Å; Cα contacts (8 Å, |Δi|>4): 750; chains: 2; bounding box: 54×103×70 Å

Solvent-accessible surface area (backbone atoms only — not comparable to full-atom values): 24227 Å² total; per-residue (Å²): 125,78,76,76,76,54,64,27,58,34,31,40,35,38,23,32,56,43,82,62,30,82,63,38,36,81,76,46,53,21,50,55,44,39,28,35,33,47,84,76,33,16,37,37,38,17,10,58,46,9,46,33,49,34,60,60,88,60,49,55,48,39,44,72,67,50,76,42,86,64,45,58,24,86,34,46,54,70,55,50,50,52,54,60,57,62,46,35,81,80,41,35,14,85,64,28,22,53,42,83,37,34,24,51,56,46,39,32,43,47,35,33,67,56,54,68,37,77,63,70,66,51,52,50,36,35,30,52,60,48,45,75,50,50,77,69,34,50,90,64,37,38,44,52,38,78,41,70,44,63,62,68,79,65,47,66,78,55,34,78,52,64,59,89,70,77,71,53,56,68,70,80,68,77,72,72,74,71,79,71,80,67,83,74,85,68,77,70,59,58,59,52,52,52,47,46,53,48,41,48,48,47,54,46,31,57,64,42,39,67,58,42,56,63,51,55,61,53,73,76,100,123,78,76,75,76,54,64,28,58,33,31,40,35,38,23,34,56,43,81,60,31,82,63,38,37,81,77,46,52,19,49,56,43,38,28,36,31,44,83,75,33,18,36,36,36,17,10,58,48,10,47,34,49,37,59,60,87,60,49,57,51,38,44,72,69,48,75,44,85,63,45,60,24,86,33,46,54,69,55,50,51,51,55,60,56,63,46,37,82,80,40,33,14,86,66,27,21,54,43,84,36,33,24,51,54,47,39,33,47,48,36,34,66,55,54,69,38,77,62,69,67,51,51,48,36,34,28,52,62,49,46,74,49,50,79,69,36,51,90,65,38,37,42,52,38,80,42,70,43,63,63,66,82,65,48,64,77,58,38,78,67,49,67,90,72,81,73,54,56,69,70,79,72,78,70,72,76,72,80,72,80,68,84,74,85,67,76,70,58,57,58,53,52,51,46,44,52,48,43,49,46,46,54,45,33,57,61,40,41,68,54,43,56,61,53,53,64,52,71,76,101